Protein 3L6X (pdb70)

Nearest PDB structures (foldseek):
  3l6x-assembly1_A  TM=1.002E+00  e=1.740E-56  Homo sapiens
  3l6y-assembly3_E  TM=9.769E-01  e=1.167E-42  Homo sapiens
  3l6y-assembly2_C  TM=9.824E-01  e=1.183E-40  Homo sapiens
  3l6y-assembly1_A  TM=9.844E-01  e=1.379E-39  Homo sapiens
  7nsc-assembly1_E  TM=5.674E-01  e=5.478E-06  Homo sapiens

Foldseek 3Di:
DDDDDDDDDDPLVLLVQCPDPDLVSVLVSLQVLLVVLAVPLVSLVVCVVSVSLLSLLVQCPPPDCSNNLSSLSNLLSSLDDDPNVSLVSCVVSVVLLSLLVSLVVDDDLSSLLSSLSSLLSSLQDQVCLVVCLVRPLQSLVPSPQVVQLVVCPHDSLNSLLSSLSNLLSSLQDDLVSLLSNLPHACNLVSLLSNLVNCVVVVHLEDSSNLSSLSNLLSNLAPCCPSPPPSPAVDQHRSSVSLDVSVLVSLLVSLVRYPHQSSLLSSLSSLLRLCQDDGDSNVVSLVVCLDQSNLLSLQVLLVPLDLSNVLSSLSNLQSSLQPDDCLVRSLVSHQLSLLVLFPDDDPPSSVVHDLVSLLSSLSSLQSSVQPRVVSLVVCVVNCSVRRLLCQLPDPDDDLSSNLSSLSSVLSSCVDPVSNVVVVVVVDDNVVRDHD/DDPVVDDDDDDDDVVPPD

InterPro domains:
  IPR000225 Armadillo [PF00514] (397-436)
  IPR000225 Armadillo [PF00514] (440-481)
  IPR000225 Armadillo [PF00514] (658-693)
  IPR000225 Armadillo [PF00514] (703-738)
  IPR000225 Armadillo [PS50176] (408-445)
  IPR000225 Armadillo [PS50176] (451-494)
  IPR000225 Armadillo [PS50176] (710-747)
  IPR000225 Armadillo [SM00185] (397-437)
  IPR000225 Armadillo [SM00185] (440-481)
  IPR000225 Armadillo [SM00185] (482-539)
  IPR000225 Armadillo [SM00185] (541-588)
  IPR000225 Armadillo [SM00185] (651-693)
  IPR000225 Armadillo [SM00185] (699-739)
  IPR000225 Armadillo [SM00185] (789-831)
  IPR011989 Armadillo-like helical [G3DSA:1.25.10.10] (367-850)
  IPR016024 Armadillo-type fold [SSF48371] (367-838)
  IPR028435 Plakophilin/Delta catenin [PTHR10372] (24-873)

Secondary structure (DSSP, 8-state):
----------HHHHHHHTT-S-HHHHHHHHHHHHHHHTT-HHHHHHHHHTTHHHHHHHGGG-SSHHHHHHHHHHHHHHTSSS-HHHHHHHHHTTHHHHHHHHHHH--SHHHHHHHHHHHHHHTTSGGGHHHHHHHTHHHIIIIIIHHHH-------HHHHHHHHHHHHHHTSS-HHHHHHHHHSTTHHHHHHHHHHHHHHTT--S-HHHHHHHHHHHHHHTTHHHHSTT-------GGGGGGSHHHHHHHHHHHHH---HHHHHHHHHHHHHHHSS-SHHHHHHHHHHTSHHHHHHHHHGGG-S-HHHHHHHHHHHHHHHTT-S-HHHHHHHHHHHHHHTSSSSS-SGGGT--HHHHHHHHHHHHHHHTT-HHHHHHHHHTTHHHHHHHHHT-SSS-HHHHHHHHHHHHHHHTSHHHHHHHHTTT--GGGG---/---TT--------GGG--

Radius of gyration: 27.0 Å; Cα contacts (8 Å, |Δi|>4): 749; chains: 2; bounding box: 51×46×99 Å

Sequence (452 aa):
PPPPNWRQPELPEVIAMLGFRLDAVKSNAAAYLQHLCYRNDKVKTDVRKLKGIPVLVGLLDHPKKEVHLGACGALKNISFGRDQDNKIAIKNCDGVPALVRLLRKARDMDLTEVITGTLWNLSSHDSIKMEIVDHALHALTDEVIIPHSGWEHHIEWESVLTNTAGCLRNVSSERSEARRKLRECDGLVDALIFIVQQAEIGQKDSDSKLVENCVCLLRRNLSYQVHREIPQAERSPARGYELLFQPEVVRIYISLLKESKTPAILEASAGAIQNLCAGRWTYGRYIRSALRQEKALSAIADLLTNEHERVVKAASGALRNLAVDARNKELIGKHAIPNLVKNLPGGQQNSSWNFSEDTVISILNTINEVIAENLEAAKKLRETQGIEKLVLINKSGNRSEKEVRAAALVLQTIWGYKELRKPLEKEGWKKSDFQVNDEEGGGEEDQDFDLSQLH

Organism: Homo sapiens (NCBI:txid9606)

Structure (mmCIF, N/CA/C/O backbone):
data_3L6X
#
_entry.id   3L6X
#
_cell.length_a   92.403
_cell.length_b   92.403
_cell.length_c   171.890
_cell.angle_alpha   90.000
_cell.angle_beta   90.000
_cell.angle_gamma   120.000
#
_symmetry.space_group_name_H-M   'P 31 2 1'
#
loop_
_entity.id
_entity.type
_entity.pdbx_description
1 polymer 'Catenin delta-1'
2 polymer E-cadherin
3 non-polymer 'SULFATE ION'
4 water water
#
loop_
_atom_site.group_PDB
_atom_site.id
_atom_site.type_symbol
_atom_site.label_atom_id
_atom_site.label_alt_id
_atom_site.label_comp_id
_atom_site.label_asym_id
_atom_site.label_entity_id
_atom_site.label_seq_id
_atom_site.pdbx_PDB_ins_code
_atom_site.Cartn_x
_atom_site.Cartn_y
_atom_site.Cartn_z
_atom_site.occupancy
_atom_site.B_iso_or_equiv
_atom_site.auth_seq_id
_atom_site.auth_comp_id
_atom_site.auth_asym_id
_atom_site.auth_atom_id
_atom_site.pdbx_PDB_model_num
ATOM 1 N N . PRO A 1 40 ? -21.301 12.433 69.136 1.00 53.22 358 PRO A N 1
ATOM 2 C CA . PRO A 1 40 ? -21.869 11.584 68.080 1.00 52.84 358 PRO A CA 1
ATOM 3 C C . PRO A 1 40 ? -22.218 12.450 66.862 1.00 52.53 358 PRO A C 1
ATOM 4 O O . PRO A 1 40 ? -22.301 13.671 67.010 1.00 52.74 358 PRO A O 1
ATOM 8 N N . PRO A 1 41 ? -22.437 11.825 65.677 1.00 51.82 359 PRO A N 1
ATOM 9 C CA . PRO A 1 41 ? -22.440 12.505 64.362 1.00 51.07 359 PRO A CA 1
ATOM 10 C C . PRO A 1 41 ? -23.776 13.091 63.865 1.00 49.95 359 PRO A C 1
ATOM 11 O O . PRO A 1 41 ? -24.539 12.384 63.192 1.00 50.43 359 PRO A O 1
ATOM 15 N N . PRO A 1 42 ? -24.026 14.388 64.120 1.00 48.49 360 PRO A N 1
ATOM 16 C CA . PRO A 1 42 ? -25.219 15.058 63.577 1.00 46.98 360 PRO A CA 1
ATOM 17 C C . PRO A 1 42 ? -25.368 14.836 62.089 1.00 45.59 360 PRO A C 1
ATOM 18 O O . PRO A 1 42 ? -24.377 14.596 61.409 1.00 45.89 360 PRO A O 1
ATOM 22 N N . PRO A 1 43 ? -26.603 14.930 61.565 1.00 44.28 361 PRO A N 1
ATOM 23 C CA . PRO A 1 43 ? -26.741 14.987 60.106 1.00 42.96 361 PRO A CA 1
ATOM 24 C C . PRO A 1 43 ? -26.032 16.225 59.559 1.00 41.75 361 PRO A C 1
ATOM 25 O O . PRO A 1 43 ? -25.768 17.173 60.302 1.00 41.16 361 PRO A O 1
ATOM 29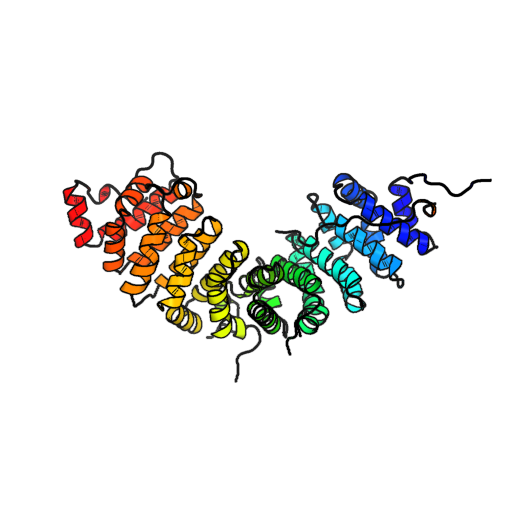 N N . ASN A 1 44 ? -25.729 16.222 58.269 1.00 40.74 362 ASN A N 1
ATOM 30 C CA . ASN A 1 44 ? -24.858 17.252 57.732 1.00 40.07 362 ASN A CA 1
ATOM 31 C C . ASN A 1 44 ? -25.065 17.426 56.239 1.00 39.39 362 ASN A C 1
ATOM 32 O O . ASN A 1 44 ? -25.899 16.761 55.647 1.00 39.29 362 ASN A O 1
ATOM 37 N N . TRP A 1 45 ? -24.329 18.336 55.623 1.00 38.94 363 TRP A N 1
ATOM 38 C CA . TRP A 1 45 ? -24.575 18.615 54.219 1.00 38.96 363 TRP A CA 1
ATOM 39 C C . TRP A 1 45 ? -23.452 18.102 53.310 1.00 40.27 363 TRP A C 1
ATOM 40 O O . TRP A 1 45 ? -23.237 18.659 52.239 1.00 40.49 363 TRP A O 1
ATOM 51 N N . ARG A 1 46 ? -22.717 17.072 53.721 1.00 41.47 364 ARG A N 1
ATOM 52 C CA . ARG A 1 46 ? -21.620 16.608 52.868 1.00 43.09 364 ARG A CA 1
ATOM 53 C C . ARG A 1 46 ? -22.158 15.960 51.588 1.00 43.46 364 ARG A C 1
ATOM 54 O O . ARG A 1 46 ? -23.198 15.304 51.604 1.00 42.99 364 ARG A O 1
ATOM 62 N N . GLN A 1 47 ? -21.451 16.200 50.486 1.00 43.98 365 GLN A N 1
ATOM 63 C CA . GLN A 1 47 ? -21.812 15.688 49.171 1.00 44.33 365 GLN A CA 1
ATOM 64 C C . GLN A 1 47 ? -21.134 14.363 48.937 1.00 44.15 365 GLN A C 1
ATOM 65 O O . GLN A 1 47 ? -19.930 14.313 48.787 1.00 44.35 365 GLN A O 1
ATOM 71 N N . PRO A 1 48 ? -21.909 13.282 48.888 1.00 44.13 366 PRO A N 1
ATOM 72 C CA . PRO A 1 48 ? -21.354 11.966 48.597 1.00 44.08 366 PRO A CA 1
ATOM 73 C C . PRO A 1 48 ? -20.787 11.931 47.186 1.00 44.29 366 PRO A C 1
ATOM 74 O O . PRO A 1 48 ? -21.227 12.709 46.342 1.00 44.41 366 PRO A O 1
ATOM 78 N N . GLU A 1 49 ? -19.833 11.036 46.927 1.00 44.65 367 GLU A N 1
ATOM 79 C CA . GLU A 1 49 ? -19.284 10.854 45.570 1.00 44.70 367 GLU A CA 1
ATOM 80 C C . GLU A 1 49 ? -20.255 10.095 44.685 1.00 43.93 367 GLU A C 1
ATOM 81 O O . GLU A 1 49 ? -21.103 9.342 45.172 1.00 43.67 367 GLU A O 1
ATOM 87 N N . LEU A 1 50 ? -20.109 10.264 43.376 1.00 43.45 368 LEU A N 1
ATOM 88 C CA . LEU A 1 50 ? -20.969 9.551 42.420 1.00 43.08 368 LEU A CA 1
ATOM 89 C C . LEU A 1 50 ? -21.170 8.070 42.744 1.00 42.75 368 LEU A C 1
ATOM 90 O O . LEU A 1 50 ? -22.304 7.578 42.716 1.00 43.18 368 LEU A O 1
ATOM 95 N N . PRO A 1 51 ? -20.069 7.343 43.020 1.00 41.70 369 PRO A N 1
ATOM 96 C CA . PRO A 1 51 ? -20.247 5.917 43.270 1.00 41.42 369 PRO A CA 1
ATOM 97 C C . PRO A 1 51 ? -21.120 5.653 44.493 1.00 41.33 369 PRO A C 1
ATOM 98 O O . PRO A 1 51 ? -21.924 4.717 44.489 1.00 40.94 369 PRO A O 1
ATOM 102 N N . GLU A 1 52 ? -20.981 6.482 45.523 1.00 41.36 370 GLU A N 1
ATOM 103 C CA . GLU A 1 52 ? -21.832 6.361 46.706 1.00 41.97 370 GLU A CA 1
ATOM 104 C C . GLU A 1 52 ? -23.315 6.604 46.360 1.00 41.41 370 GLU A C 1
ATOM 105 O O . GLU A 1 52 ? -24.209 5.880 46.796 1.00 41.20 370 GLU A O 1
ATOM 111 N N . VAL A 1 53 ? -23.573 7.646 45.588 1.00 41.06 371 VAL A N 1
ATOM 112 C CA . VAL A 1 53 ? -24.938 7.946 45.176 1.00 41.16 371 VAL A CA 1
ATOM 113 C C . VAL A 1 53 ? -25.528 6.761 44.435 1.00 41.42 371 VAL A C 1
ATOM 114 O O . VAL A 1 53 ? -26.662 6.342 44.679 1.00 41.34 371 VAL A O 1
ATOM 118 N N . ILE A 1 54 ? -24.742 6.200 43.527 1.00 41.79 372 ILE A N 1
ATOM 119 C CA . ILE A 1 54 ? -25.227 5.079 42.759 1.00 42.03 372 ILE A CA 1
ATOM 120 C C . ILE A 1 54 ? -25.505 3.883 43.660 1.00 42.11 372 ILE A C 1
ATOM 121 O O . ILE A 1 54 ? -26.551 3.243 43.520 1.00 42.18 372 ILE A O 1
ATOM 126 N N . ALA A 1 55 ? -24.608 3.603 44.608 1.00 42.13 373 ALA A N 1
ATOM 127 C CA . ALA A 1 55 ? -24.843 2.489 45.538 1.00 42.25 373 ALA A CA 1
ATOM 128 C C . ALA A 1 55 ? -26.113 2.740 46.361 1.00 42.49 373 ALA A C 1
ATOM 129 O O . ALA A 1 55 ? -26.881 1.811 46.652 1.00 42.28 373 ALA A O 1
ATOM 131 N N . MET A 1 56 ? -26.345 4.000 46.718 1.00 42.29 374 MET A N 1
ATOM 132 C CA . MET A 1 56 ? -27.521 4.328 47.503 1.00 42.80 374 MET A CA 1
ATOM 133 C C . MET A 1 56 ? -28.812 4.021 46.774 1.00 42.99 374 MET A C 1
ATOM 134 O O . MET A 1 56 ? -29.843 3.792 47.406 1.00 43.30 374 MET A O 1
ATOM 139 N N . LEU A 1 57 ? -28.764 3.991 45.447 1.00 43.16 375 LEU A N 1
ATOM 140 C CA . LEU A 1 57 ? -29.912 3.499 44.675 1.00 43.47 375 LEU A CA 1
ATOM 141 C C . LEU A 1 57 ? -30.389 2.119 45.161 1.00 43.49 375 LEU A C 1
ATOM 142 O O . LEU A 1 57 ? -31.573 1.789 45.053 1.00 43.75 375 LEU A O 1
ATOM 147 N N . GLY A 1 58 ? -29.479 1.323 45.714 1.00 43.66 376 GLY A N 1
ATOM 148 C CA . GLY A 1 58 ? -29.847 0.015 46.252 1.00 43.54 376 GLY A CA 1
ATOM 149 C C . GLY A 1 58 ? -30.007 -0.137 47.760 1.00 44.02 376 GLY A C 1
ATOM 150 O O . GLY A 1 58 ? -30.087 -1.266 48.257 1.00 44.49 376 GLY A O 1
ATOM 151 N N . PHE A 1 59 ? -30.050 0.968 48.506 1.00 43.80 377 PHE A N 1
ATOM 152 C CA . PHE A 1 59 ? -30.293 0.900 49.961 1.00 43.55 377 PHE A CA 1
ATOM 153 C C . PHE A 1 59 ? -31.730 0.488 50.276 1.00 43.82 377 PHE A C 1
ATOM 154 O O . PHE A 1 59 ? -32.664 0.784 49.511 1.00 44.06 377 PHE A O 1
ATOM 162 N N . ARG A 1 60 ? -31.904 -0.194 51.403 1.00 44.13 378 ARG A N 1
ATOM 163 C CA . ARG A 1 60 ? -33.207 -0.719 51.818 1.00 44.53 378 ARG A CA 1
ATOM 164 C C . ARG A 1 60 ? -34.251 0.387 51.985 1.00 44.86 378 ARG A C 1
ATOM 165 O O . ARG A 1 60 ? -35.428 0.180 51.679 1.00 45.55 378 ARG A O 1
ATOM 167 N N . LEU A 1 61 ? -33.826 1.558 52.456 1.00 44.69 379 LEU A N 1
ATOM 168 C CA . LEU A 1 61 ? -34.759 2.655 52.706 1.00 44.78 379 LEU A CA 1
ATOM 169 C C . LEU A 1 61 ? -35.161 3.324 51.415 1.00 44.37 379 LEU A C 1
ATOM 170 O O . LEU A 1 61 ? -34.343 3.949 50.748 1.00 44.10 379 LEU A O 1
ATOM 175 N N . ASP A 1 62 ? -36.439 3.218 51.092 1.00 44.08 380 ASP A N 1
ATOM 176 C CA . ASP A 1 62 ? -36.984 3.856 49.909 1.00 44.01 380 ASP A CA 1
ATOM 177 C C . ASP A 1 62 ? -36.615 5.325 49.832 1.00 44.02 380 ASP A C 1
ATOM 178 O O . ASP A 1 62 ? -36.297 5.829 48.749 1.00 44.26 380 ASP A O 1
ATOM 183 N N . ALA A 1 63 ? -36.615 5.998 50.981 1.00 43.54 381 ALA A N 1
ATOM 184 C CA . ALA A 1 63 ? -36.337 7.422 51.017 1.00 43.14 381 ALA A CA 1
ATOM 185 C C . ALA A 1 63 ? -34.895 7.723 50.610 1.00 42.77 381 ALA A C 1
ATOM 186 O O . ALA A 1 63 ? -34.612 8.789 50.065 1.00 42.86 381 ALA A O 1
ATOM 188 N N . VAL A 1 64 ? -33.976 6.797 50.865 1.00 42.28 382 VAL A N 1
ATOM 189 C CA . VAL A 1 64 ? -32.613 6.982 50.370 1.00 41.86 382 VAL A CA 1
ATOM 190 C C . VAL A 1 64 ? -32.572 6.764 48.848 1.00 41.99 382 VAL A C 1
ATOM 191 O O . VAL A 1 64 ? -31.963 7.555 48.118 1.00 42.25 382 VAL A O 1
ATOM 195 N N . LYS A 1 65 ? -33.206 5.693 48.375 1.00 41.20 383 LYS A N 1
ATOM 196 C CA . LYS A 1 65 ? -33.240 5.420 46.946 1.00 41.57 383 LYS A CA 1
ATOM 197 C C . LYS A 1 65 ? -33.758 6.654 46.214 1.00 41.42 383 LYS A C 1
ATOM 198 O O . LYS A 1 65 ? -33.145 7.124 45.250 1.00 41.35 383 LYS A O 1
ATOM 204 N N . SER A 1 66 ? -34.874 7.201 46.696 1.00 40.87 384 SER A N 1
ATOM 205 C CA . SER A 1 66 ? -35.546 8.273 45.963 1.00 40.48 384 SER A CA 1
ATOM 206 C C . SER A 1 66 ? -34.763 9.569 46.010 1.00 39.68 384 SER A C 1
ATOM 207 O O . SER A 1 66 ? -34.604 10.219 44.989 1.00 40.00 384 SER A O 1
ATOM 210 N N . ASN A 1 67 ? -34.247 9.939 47.177 1.00 39.15 385 ASN A N 1
ATOM 211 C CA . ASN A 1 67 ? -33.330 11.089 47.259 1.00 38.35 385 ASN A CA 1
ATOM 212 C C . ASN A 1 67 ? -32.044 10.934 46.465 1.00 37.32 385 ASN A C 1
ATOM 213 O O . ASN A 1 67 ? -31.536 11.915 45.895 1.00 37.18 385 ASN A O 1
ATOM 218 N N . ALA A 1 68 ? -31.515 9.716 46.422 1.00 35.77 386 ALA A N 1
ATOM 219 C CA . ALA A 1 68 ? -30.343 9.466 45.583 1.00 35.39 386 ALA A CA 1
ATOM 220 C C . ALA A 1 68 ? -30.667 9.614 44.087 1.00 35.00 386 ALA A C 1
ATOM 221 O O . ALA A 1 68 ? -29.892 10.197 43.328 1.00 35.19 386 ALA A O 1
ATOM 223 N N . ALA A 1 69 ? -31.809 9.104 43.658 1.00 34.79 387 ALA A N 1
ATOM 224 C CA . ALA A 1 69 ? -32.170 9.227 42.235 1.00 34.89 387 ALA A CA 1
ATOM 225 C C . ALA A 1 69 ? -32.363 10.720 41.904 1.00 35.04 387 ALA A C 1
ATOM 226 O O . ALA A 1 69 ? -31.896 11.216 40.868 1.00 34.26 387 ALA A O 1
ATOM 228 N N . ALA A 1 70 ? -33.014 11.433 42.821 1.00 34.59 388 ALA A N 1
ATOM 229 C CA . ALA A 1 70 ? -33.325 12.824 42.601 1.00 34.79 388 ALA A CA 1
ATOM 230 C C . ALA A 1 70 ? -32.023 13.631 42.528 1.00 35.55 388 ALA A C 1
ATOM 231 O O . ALA A 1 70 ? -31.842 14.481 41.631 1.00 35.79 388 ALA A O 1
ATOM 233 N N . TYR A 1 71 ? -31.125 13.361 43.481 1.00 35.69 389 TYR A N 1
ATOM 234 C CA . TYR A 1 71 ? -29.863 14.070 43.574 1.00 35.60 389 TYR A CA 1
ATOM 235 C C . TYR A 1 71 ? -29.061 13.772 42.317 1.00 36.11 389 TYR A C 1
ATOM 236 O O . TYR A 1 71 ? -28.435 14.657 41.714 1.00 35.46 389 TYR A O 1
ATOM 245 N N . LEU A 1 72 ? -29.074 12.501 41.936 1.00 36.61 390 LEU A N 1
ATOM 246 C CA . LEU A 1 72 ? -28.450 12.068 40.690 1.00 37.85 390 LEU A CA 1
ATOM 247 C C . LEU A 1 72 ? -28.987 12.866 39.485 1.00 38.16 390 LEU A C 1
ATOM 248 O O . LEU A 1 72 ? -28.212 13.413 38.691 1.00 38.44 390 LEU A O 1
ATOM 253 N N . GLN A 1 73 ? -30.311 12.968 39.359 1.00 38.36 391 GLN A N 1
ATOM 254 C CA . GLN A 1 73 ? -30.893 13.793 38.298 1.00 38.37 391 GLN A CA 1
ATOM 255 C C . GLN A 1 73 ? -30.275 15.183 38.329 1.00 39.04 391 GLN A C 1
ATOM 256 O O . GLN A 1 73 ? -29.855 15.719 37.295 1.00 39.59 391 GLN A O 1
ATOM 262 N N . HIS A 1 74 ? -30.211 15.772 39.520 1.00 38.97 392 HIS A N 1
ATOM 263 C CA . HIS A 1 74 ? -29.618 17.091 39.656 1.00 38.83 392 HIS A CA 1
ATOM 264 C C . HIS A 1 74 ? -28.142 17.143 39.231 1.00 38.87 392 HIS A C 1
ATOM 265 O O . HIS A 1 74 ? -27.724 18.075 38.540 1.00 38.64 392 HIS A O 1
ATOM 272 N N . LEU A 1 75 ? -27.347 16.166 39.658 1.00 38.94 393 LEU A N 1
ATOM 273 C CA . LEU A 1 75 ? -25.937 16.104 39.225 1.00 39.55 393 LEU A CA 1
ATOM 274 C C . LEU A 1 75 ? -25.788 16.048 37.688 1.00 39.90 393 LEU A C 1
ATOM 275 O O . LEU A 1 75 ? -24.912 16.706 37.121 1.00 40.03 393 LEU A O 1
ATOM 280 N N . CYS A 1 76 ? -26.634 15.253 37.030 1.00 39.68 394 CYS A N 1
ATOM 281 C CA . CYS A 1 76 ? -26.577 15.088 35.575 1.00 40.48 394 CYS A CA 1
ATOM 282 C C . CYS A 1 76 ? -27.020 16.320 34.810 1.00 41.18 394 CYS A C 1
ATOM 283 O O . CYS A 1 76 ? -26.656 16.498 33.648 1.00 41.46 394 CYS A O 1
ATOM 286 N N . TYR A 1 77 ? -27.820 17.160 35.444 1.00 41.59 395 TYR A N 1
ATOM 287 C CA . TYR A 1 77 ? -28.403 18.286 34.744 1.00 42.86 395 TYR A CA 1
ATOM 288 C C . TYR A 1 77 ? -27.346 19.157 34.079 1.00 43.77 395 TYR A C 1
ATOM 289 O O . TYR A 1 77 ? -26.485 19.687 34.756 1.00 44.18 395 TYR A O 1
ATOM 298 N N . ARG A 1 78 ? -27.415 19.299 32.754 1.00 45.35 396 ARG A N 1
ATOM 299 C CA . ARG A 1 78 ? -26.468 20.141 31.987 1.00 46.90 396 ARG A CA 1
ATOM 300 C C . ARG A 1 78 ? -25.005 19.754 32.229 1.00 46.99 396 ARG A C 1
ATOM 301 O O . ARG A 1 78 ? -24.121 20.607 32.229 1.00 47.26 396 ARG A O 1
ATOM 309 N N . ASN A 1 79 ? -24.759 18.465 32.445 1.00 47.13 397 ASN A N 1
ATOM 310 C CA . ASN A 1 79 ? -23.423 17.974 32.754 1.00 47.11 397 ASN A CA 1
ATOM 311 C C . ASN A 1 79 ? -23.182 16.647 32.036 1.00 47.39 397 ASN A C 1
ATOM 312 O O . ASN A 1 79 ? -23.297 15.568 32.632 1.00 47.15 397 ASN A O 1
ATOM 317 N N . ASP A 1 80 ? -22.862 16.742 30.747 1.00 47.70 398 ASP A N 1
ATOM 318 C CA . ASP A 1 80 ? -22.516 15.582 29.932 1.00 48.13 398 ASP A CA 1
ATOM 319 C C . ASP A 1 80 ? -21.550 14.605 30.628 1.00 47.69 398 ASP A C 1
ATOM 320 O O . ASP A 1 80 ? -21.756 13.382 30.599 1.00 47.67 398 ASP A O 1
ATOM 325 N N . LYS A 1 81 ? -20.497 15.136 31.242 1.00 46.76 399 LYS A N 1
ATOM 326 C CA . LYS A 1 81 ? -19.507 14.282 31.889 1.00 45.92 399 LYS A CA 1
ATOM 327 C C . LYS A 1 81 ? -20.156 13.405 32.966 1.00 45.18 399 LYS A C 1
ATOM 328 O O . LYS A 1 81 ? -19.921 12.194 33.024 1.00 45.60 399 LYS A O 1
ATOM 330 N N . VAL A 1 82 ? -20.976 14.004 33.820 1.00 43.88 400 VAL A N 1
ATOM 331 C CA . VAL A 1 82 ? -21.626 13.216 34.851 1.00 42.61 400 VAL A CA 1
ATOM 332 C C . VAL A 1 82 ? -22.520 12.128 34.238 1.00 42.23 400 VAL A C 1
ATOM 333 O O . VAL A 1 82 ? -22.472 10.969 34.674 1.00 41.65 400 VAL A O 1
ATOM 337 N N . LYS A 1 83 ? -23.313 12.484 33.224 1.00 41.61 401 LYS A N 1
ATOM 338 C CA . LYS A 1 83 ? -24.129 11.479 32.546 1.00 41.60 401 LYS A CA 1
ATOM 339 C C . LYS A 1 83 ? -23.275 10.282 32.107 1.00 41.61 401 LYS A C 1
ATOM 340 O O . LYS A 1 83 ? -23.644 9.129 32.305 1.00 40.98 401 LYS A O 1
ATOM 346 N N . THR A 1 84 ? -22.116 10.567 31.535 1.00 42.04 402 THR A N 1
ATOM 347 C CA . THR A 1 84 ? -21.273 9.520 30.995 1.00 42.78 402 THR A CA 1
ATOM 348 C C . THR A 1 84 ? -20.660 8.684 32.116 1.00 42.94 402 THR A C 1
ATOM 349 O O . THR A 1 84 ? -20.573 7.461 32.015 1.00 42.81 402 THR A O 1
ATOM 353 N N . ASP A 1 85 ? -20.270 9.338 33.201 1.00 43.09 403 ASP A N 1
ATOM 354 C CA . ASP A 1 85 ? -19.775 8.604 34.358 1.00 43.60 403 ASP A CA 1
ATOM 355 C C . ASP A 1 85 ? -20.823 7.665 34.953 1.00 43.39 403 ASP A C 1
ATOM 356 O O . ASP A 1 85 ? -20.493 6.559 35.361 1.00 43.73 403 ASP A O 1
ATOM 361 N N . VAL A 1 86 ? -22.077 8.104 35.017 1.00 42.76 404 VAL A N 1
ATOM 362 C CA . VAL A 1 86 ? -23.137 7.242 35.511 1.00 42.25 404 VAL A CA 1
ATOM 363 C C . VAL A 1 86 ? -23.225 5.961 34.676 1.00 43.00 404 VAL A C 1
ATOM 364 O O . VAL A 1 86 ? -23.392 4.855 35.222 1.00 42.47 404 VAL A O 1
ATOM 368 N N . ARG A 1 87 ? -23.104 6.104 33.356 1.00 43.25 405 ARG A N 1
ATOM 369 C CA . ARG A 1 87 ? -23.102 4.941 32.487 1.00 43.55 405 ARG A CA 1
ATOM 370 C C . ARG A 1 87 ? -21.969 4.017 32.896 1.00 43.95 405 ARG A C 1
ATOM 371 O O . ARG A 1 87 ? -22.170 2.816 33.081 1.00 44.13 405 ARG A O 1
ATOM 379 N N . LYS A 1 88 ? -20.773 4.584 33.027 1.00 44.07 406 LYS A N 1
ATOM 380 C CA . LYS A 1 88 ? -19.569 3.790 33.279 1.00 44.20 406 LYS A CA 1
ATOM 381 C C . LYS A 1 88 ? -19.575 3.128 34.649 1.00 43.42 406 LYS A C 1
ATOM 382 O O . LYS A 1 88 ? -19.036 2.035 34.825 1.00 43.44 406 LYS A O 1
ATOM 388 N N . LEU A 1 89 ? -20.195 3.791 35.612 1.00 42.26 407 LEU A N 1
ATOM 389 C CA . LEU A 1 89 ? -20.339 3.224 36.933 1.00 41.68 407 LEU A CA 1
ATOM 390 C C . LEU A 1 89 ? -21.474 2.217 36.930 1.00 41.56 407 LEU A C 1
ATOM 391 O O . LEU A 1 89 ? -21.851 1.692 37.966 1.00 41.37 407 LEU A O 1
ATOM 396 N N . LYS A 1 90 ? -22.033 1.956 35.755 1.00 41.33 408 LYS A N 1
ATOM 397 C CA . LYS A 1 90 ? -23.121 0.994 35.645 1.00 41.35 408 LYS A CA 1
ATOM 398 C C . LYS A 1 90 ? -24.374 1.437 36.398 1.00 41.08 408 LYS A C 1
ATOM 399 O O . LYS A 1 90 ? -25.134 0.616 36.875 1.00 41.61 408 LYS A O 1
ATOM 402 N N . GLY A 1 91 ? -24.614 2.730 36.496 1.00 40.66 409 GLY A N 1
ATOM 403 C CA . GLY A 1 91 ? -25.839 3.188 37.141 1.00 40.70 409 GLY A CA 1
ATOM 404 C C . GLY A 1 91 ? -27.126 2.983 36.345 1.00 40.52 409 GLY A C 1
ATOM 405 O O . GLY A 1 91 ? -28.228 2.899 36.912 1.00 40.59 409 GLY A O 1
ATOM 406 N N . ILE A 1 92 ? -27.003 2.877 35.028 1.00 40.23 410 ILE A N 1
ATOM 407 C CA . ILE A 1 92 ? -28.196 2.904 34.187 1.00 39.70 410 ILE A CA 1
ATOM 408 C C . ILE A 1 92 ? -29.147 1.721 34.414 1.00 39.22 410 ILE A C 1
ATOM 409 O O . ILE A 1 92 ? -30.354 1.938 34.600 1.00 39.51 410 ILE A O 1
ATOM 414 N N . PRO A 1 93 ? -28.622 0.479 34.421 1.00 38.64 411 PRO A N 1
ATOM 415 C CA . PRO A 1 93 ? -29.474 -0.660 34.760 1.00 38.11 411 PRO A CA 1
ATOM 416 C C . PRO A 1 93 ? -30.079 -0.541 36.170 1.00 38.18 411 PRO A C 1
ATOM 417 O O . PRO A 1 93 ? -31.219 -0.960 36.400 1.00 38.05 411 PRO A O 1
ATOM 421 N N . VAL A 1 94 ? -29.337 0.028 37.116 1.00 38.31 412 VAL A N 1
ATOM 422 C CA . VAL A 1 94 ? -29.923 0.282 38.433 1.00 37.68 412 VAL A CA 1
ATOM 423 C C . VAL A 1 94 ? -31.127 1.214 38.282 1.00 37.86 412 VAL A C 1
ATOM 424 O O . VAL A 1 94 ? -32.244 0.871 38.687 1.00 37.84 412 VAL A O 1
ATOM 428 N N . LEU A 1 95 ? -30.929 2.374 37.662 1.00 37.90 413 LEU A N 1
ATOM 429 C CA . LEU A 1 95 ? -32.071 3.287 37.428 1.00 37.85 413 LEU A CA 1
ATOM 430 C C . LEU A 1 95 ? -33.235 2.602 36.710 1.00 38.26 413 LEU A C 1
ATOM 431 O O . LEU A 1 95 ? -34.395 2.756 37.086 1.00 38.28 413 LEU A O 1
ATOM 436 N N . VAL A 1 96 ? -32.930 1.809 35.690 1.00 38.47 414 VAL A N 1
ATOM 437 C CA . VAL A 1 96 ? -33.993 1.121 34.968 1.00 38.35 414 VAL A CA 1
ATOM 438 C C . VAL A 1 96 ? -34.740 0.131 35.869 1.00 38.45 414 VAL A C 1
ATOM 439 O O . VAL A 1 96 ? -35.977 0.117 35.870 1.00 38.44 414 VAL A O 1
ATOM 443 N N . GLY A 1 97 ? -34.006 -0.672 36.653 1.00 38.16 415 GLY A N 1
ATOM 444 C CA . GLY A 1 97 ? -34.637 -1.566 37.620 1.00 37.56 415 GLY A CA 1
ATOM 445 C C . GLY A 1 97 ? -35.630 -0.817 38.508 1.00 38.39 415 GLY A C 1
ATOM 446 O O . GLY A 1 97 ? -36.734 -1.305 38.786 1.00 38.28 415 GLY A O 1
ATOM 447 N N . LEU A 1 98 ? -35.258 0.379 38.949 1.00 38.26 416 LEU A N 1
ATOM 448 C CA . LEU A 1 98 ? -36.136 1.127 39.835 1.00 39.48 416 LEU A CA 1
ATOM 449 C C . LEU A 1 98 ? -37.464 1.582 39.197 1.00 40.37 416 LEU A C 1
ATOM 450 O O . LEU A 1 98 ? -38.369 2.021 39.911 1.00 40.20 416 LEU A O 1
ATOM 455 N N . LEU A 1 99 ? -37.599 1.480 37.869 1.00 40.75 417 LEU A N 1
ATOM 456 C CA . LEU A 1 99 ? -38.877 1.836 37.239 1.00 40.90 417 LEU A CA 1
ATOM 457 C C . LEU A 1 99 ? -39.977 0.881 37.708 1.00 41.91 417 LEU A C 1
ATOM 458 O O . LEU A 1 99 ? -41.155 1.261 37.771 1.00 41.68 417 LEU A O 1
ATOM 463 N N . ASP A 1 100 ? -39.578 -0.344 38.068 1.00 43.01 418 ASP A N 1
ATOM 464 C CA . ASP A 1 100 ? -40.515 -1.361 38.565 1.00 44.73 418 ASP A CA 1
ATOM 465 C C . ASP A 1 100 ? -40.809 -1.202 40.063 1.00 44.81 418 ASP A C 1
ATOM 466 O O . ASP A 1 100 ? -41.629 -1.929 40.612 1.00 45.14 418 ASP A O 1
ATOM 471 N N . HIS A 1 101 ? -40.145 -0.271 40.734 1.00 44.52 419 HIS A N 1
ATOM 472 C CA . HIS A 1 101 ? -40.444 -0.069 42.138 1.00 44.74 419 HIS A CA 1
ATOM 473 C C . HIS A 1 101 ? -41.870 0.443 42.337 1.00 44.88 419 HIS A C 1
ATOM 474 O O . HIS A 1 101 ? -42.293 1.397 41.678 1.00 44.52 419 HIS A O 1
ATOM 481 N N . PRO A 1 102 ? -42.607 -0.170 43.283 1.00 45.27 420 PRO A N 1
ATOM 482 C CA . PRO A 1 102 ? -44.005 0.191 43.547 1.00 45.27 420 PRO A CA 1
ATOM 483 C C . PRO A 1 102 ? -44.223 1.621 44.049 1.00 45.45 420 PRO A C 1
ATOM 484 O O . PRO A 1 102 ? -45.320 2.166 43.864 1.00 45.79 420 PRO A O 1
ATOM 488 N N . LYS A 1 103 ? -43.215 2.237 44.660 1.00 45.06 421 LYS A N 1
ATOM 489 C CA . LYS A 1 103 ? -43.415 3.584 45.223 1.00 45.43 421 LYS A CA 1
ATOM 490 C C . LYS A 1 103 ? -43.076 4.735 44.261 1.00 45.26 421 LYS A C 1
ATOM 491 O O . LYS A 1 103 ? -41.949 4.855 43.774 1.00 45.22 421 LYS A O 1
ATOM 493 N N . LYS A 1 104 ? -44.053 5.601 44.027 1.00 45.26 422 LYS A N 1
ATOM 494 C CA . LYS A 1 104 ? -43.921 6.653 43.024 1.00 45.68 422 LYS A CA 1
ATOM 495 C C . LYS A 1 104 ? -42.671 7.510 43.199 1.00 45.93 422 LYS A C 1
ATOM 496 O O . LYS A 1 104 ? -42.036 7.922 42.212 1.00 46.30 422 LYS A O 1
ATOM 502 N N . GLU A 1 105 ? -42.304 7.758 44.449 1.00 45.52 423 GLU A N 1
ATOM 503 C CA . GLU A 1 105 ? -41.137 8.579 44.753 1.00 45.49 423 GLU A CA 1
ATOM 504 C C . GLU A 1 105 ? -39.874 7.957 44.183 1.00 44.31 423 GLU A C 1
ATOM 505 O O . GLU A 1 105 ? -38.981 8.668 43.726 1.00 44.38 423 GLU A O 1
ATOM 511 N N . VAL A 1 106 ? -39.811 6.633 44.214 1.00 42.70 424 VAL A N 1
ATOM 512 C CA . VAL A 1 106 ? -38.671 5.901 43.691 1.00 42.04 424 VAL A CA 1
ATOM 513 C C . VAL A 1 106 ? -38.747 5.802 42.160 1.00 41.65 424 VAL A C 1
ATOM 514 O O . VAL A 1 106 ? -37.819 6.228 41.471 1.00 42.13 424 VAL A O 1
ATOM 518 N N . HIS A 1 107 ? -39.846 5.282 41.616 1.00 40.23 425 HIS A N 1
ATOM 519 C CA . HIS A 1 107 ? -39.891 5.118 40.161 1.00 39.47 425 HIS A CA 1
ATOM 520 C C . HIS A 1 107 ? -39.897 6.461 39.406 1.00 39.73 425 HIS A C 1
ATOM 521 O O . HIS A 1 107 ? -39.140 6.628 38.451 1.00 39.13 425 HIS A O 1
ATOM 528 N N . LEU A 1 108 ? -40.660 7.440 39.901 1.00 39.64 426 LEU A N 1
ATOM 529 C CA . LEU A 1 108 ? -40.612 8.773 39.334 1.00 39.59 426 LEU A CA 1
ATOM 530 C C . LEU A 1 108 ? -39.205 9.360 39.496 1.00 39.98 426 LEU A C 1
ATOM 531 O O . LEU A 1 108 ? -38.664 9.950 38.560 1.00 39.91 426 LEU A O 1
ATOM 536 N N . GLY A 1 109 ? -38.600 9.176 40.676 1.00 39.89 427 GLY A N 1
ATOM 537 C CA . GLY A 1 109 ? -37.227 9.627 40.901 1.00 38.86 427 GLY A CA 1
ATOM 538 C C . GLY A 1 109 ? -36.270 9.015 39.891 1.00 39.01 427 GLY A C 1
ATOM 539 O O . GLY A 1 109 ? -35.485 9.724 39.247 1.00 38.75 427 GLY A O 1
ATOM 540 N N . ALA A 1 110 ? -36.316 7.689 39.751 1.00 37.92 428 ALA A N 1
ATOM 541 C CA . ALA A 1 110 ? -35.450 7.014 38.786 1.00 37.94 428 ALA A CA 1
ATOM 542 C C . ALA A 1 110 ? -35.709 7.516 37.367 1.00 37.89 428 ALA A C 1
ATOM 543 O O . ALA A 1 110 ? -34.777 7.680 36.566 1.00 38.06 428 ALA A O 1
ATOM 545 N N . CYS A 1 111 ? -36.975 7.770 37.052 1.00 37.15 429 CYS A N 1
ATOM 546 C CA . CYS A 1 111 ? -37.301 8.205 35.713 1.00 37.39 429 CYS A CA 1
ATOM 547 C C . CYS A 1 111 ? -36.772 9.596 35.372 1.00 36.81 429 CYS A C 1
ATOM 548 O O . CYS A 1 111 ? -36.335 9.837 34.236 1.00 35.43 429 CYS A O 1
ATOM 551 N N . GLY A 1 112 ? -36.824 10.516 36.343 1.00 36.43 430 GLY A N 1
ATOM 552 C CA . GLY A 1 112 ? -36.348 11.879 36.106 1.00 35.64 430 GLY A CA 1
ATOM 553 C C . GLY A 1 112 ? -34.859 11.797 35.828 1.00 36.15 430 GLY A C 1
ATOM 554 O O . GLY A 1 112 ? -34.336 12.483 34.954 1.00 36.17 430 GLY A O 1
ATOM 555 N N . ALA A 1 113 ? -34.161 10.926 36.550 1.00 36.01 431 ALA A N 1
ATOM 556 C CA . ALA A 1 113 ? -32.726 10.756 36.290 1.00 36.12 431 ALA A CA 1
ATOM 557 C C . ALA A 1 113 ? -32.480 10.192 34.874 1.00 36.02 431 ALA A C 1
ATOM 558 O O . ALA A 1 113 ? -31.647 10.709 34.113 1.00 35.49 431 ALA A O 1
ATOM 560 N N . LEU A 1 114 ? -33.224 9.156 34.498 1.00 36.43 432 LEU A N 1
ATOM 561 C CA . LEU A 1 114 ? -33.059 8.582 33.134 1.00 36.51 432 LEU A CA 1
ATOM 562 C C . LEU A 1 114 ? -33.360 9.603 32.035 1.00 37.03 432 LEU A C 1
ATOM 563 O O . LEU A 1 114 ? -32.706 9.648 30.986 1.00 37.42 432 LEU A O 1
ATOM 568 N N . LYS A 1 115 ? -34.320 10.464 32.288 1.00 37.60 433 LYS A N 1
ATOM 569 C CA . LYS A 1 115 ? -34.629 11.487 31.309 1.00 38.61 433 LYS A CA 1
ATOM 570 C C . LYS A 1 115 ? -33.429 12.373 31.041 1.00 38.57 433 LYS A C 1
ATOM 571 O O . LYS A 1 115 ? -33.100 12.625 29.896 1.00 38.97 433 LYS A O 1
ATOM 577 N N . ASN A 1 116 ? -32.777 12.846 32.100 1.00 38.72 434 ASN A N 1
ATOM 578 C CA . ASN A 1 116 ? -31.586 13.666 31.951 1.00 38.39 434 ASN A CA 1
ATOM 579 C C . ASN A 1 116 ? -30.463 12.892 31.298 1.00 38.42 434 ASN A C 1
ATOM 580 O O . ASN A 1 116 ? -29.701 13.429 30.504 1.00 38.41 434 ASN A O 1
ATOM 585 N N . ILE A 1 117 ? -30.358 11.617 31.636 1.00 38.81 435 ILE A N 1
ATOM 586 C CA . ILE A 1 117 ? -29.284 10.801 31.090 1.00 38.53 435 ILE A CA 1
ATOM 587 C C . ILE A 1 117 ? -29.564 10.525 29.607 1.00 39.15 435 ILE A C 1
ATOM 588 O O . ILE A 1 117 ? -28.629 10.440 28.801 1.00 39.30 435 ILE A O 1
ATOM 593 N N . SER A 1 118 ? -30.842 10.429 29.233 1.00 38.80 436 SER A N 1
ATOM 594 C CA . SER A 1 118 ? -31.172 10.186 27.827 1.00 38.65 436 SER A CA 1
ATOM 595 C C . SER A 1 118 ? -31.028 11.432 26.943 1.00 38.82 436 SER A C 1
ATOM 596 O O . SER A 1 118 ? -31.256 11.367 25.724 1.00 38.83 436 SER A O 1
ATOM 599 N N . PHE A 1 119 ? -30.635 12.550 27.547 1.00 38.49 437 PHE A N 1
ATOM 600 C CA . PHE A 1 119 ? -30.471 13.809 26.821 1.00 39.25 437 PHE A CA 1
ATOM 601 C C . PHE A 1 119 ? -29.001 14.171 26.719 1.00 39.62 437 PHE A C 1
ATOM 602 O O . PHE A 1 119 ? -28.270 13.977 27.674 1.00 40.47 437 PHE A O 1
ATOM 610 N N . GLY A 1 120 ? -28.565 14.710 25.583 1.00 40.38 438 GLY A N 1
ATOM 611 C CA . GLY A 1 120 ? -27.175 15.148 25.423 1.00 40.89 438 GLY A CA 1
ATOM 612 C C . GLY A 1 120 ? -26.421 14.486 24.277 1.00 42.00 438 GLY A C 1
ATOM 613 O O . GLY A 1 120 ? -26.965 13.626 23.583 1.00 42.45 438 GLY A O 1
ATOM 614 N N . ARG A 1 121 ? -25.148 14.859 24.122 1.00 42.16 439 ARG A N 1
ATOM 615 C CA . ARG A 1 121 ? -24.309 14.462 22.982 1.00 41.92 439 ARG A CA 1
ATOM 616 C C . ARG A 1 121 ? -23.762 13.020 23.027 1.00 41.66 439 ARG A C 1
ATOM 617 O O . ARG A 1 121 ? -23.489 12.419 21.982 1.00 41.63 439 ARG A O 1
ATOM 619 N N . ASP A 1 122 ? -23.581 12.469 24.219 1.00 41.00 440 ASP A N 1
ATOM 620 C CA . ASP A 1 122 ? -23.067 11.120 24.316 1.00 40.90 440 ASP A CA 1
ATOM 621 C C . ASP A 1 122 ? -24.173 10.091 24.031 1.00 41.08 440 ASP A C 1
ATOM 622 O O . ASP A 1 122 ? -24.963 9.726 24.921 1.00 40.73 440 ASP A O 1
ATOM 627 N N . GLN A 1 123 ? -24.232 9.646 22.777 1.00 40.76 441 GLN A N 1
ATOM 628 C CA . GLN A 1 123 ? -25.336 8.817 22.308 1.00 40.80 441 GLN A CA 1
ATOM 629 C C . GLN A 1 123 ? -25.272 7.418 22.920 1.00 39.94 441 GLN A C 1
ATOM 630 O O . GLN A 1 123 ? -26.254 6.689 22.926 1.00 39.72 441 GLN A O 1
ATOM 636 N N . ASP A 1 124 ? -24.125 7.058 23.475 1.00 39.62 442 ASP A N 1
ATOM 637 C CA . ASP A 1 124 ? -24.032 5.789 24.189 1.00 39.43 442 ASP A CA 1
ATOM 638 C C . ASP A 1 124 ? -24.919 5.753 25.451 1.00 39.35 442 ASP A C 1
ATOM 639 O O . ASP A 1 124 ? -25.372 4.680 25.870 1.00 39.16 442 ASP A O 1
ATOM 644 N N . ASN A 1 125 ? -25.201 6.920 26.033 1.00 38.55 443 ASN A N 1
ATOM 645 C CA . ASN A 1 125 ? -26.095 6.963 27.178 1.00 38.34 443 ASN A CA 1
ATOM 646 C C . ASN A 1 125 ? -27.485 6.493 26.784 1.00 38.89 443 ASN A C 1
ATOM 647 O O . ASN A 1 125 ? -28.149 5.783 27.553 1.00 39.26 443 ASN A O 1
ATOM 652 N N . LYS A 1 126 ? -27.934 6.885 25.592 1.00 38.62 444 LYS A N 1
ATOM 653 C CA . LYS A 1 126 ? -29.241 6.423 25.104 1.00 38.58 444 LYS A CA 1
ATOM 654 C C . LYS A 1 126 ? -29.175 4.929 24.811 1.00 38.39 444 LYS A C 1
ATOM 655 O O . LYS A 1 126 ? -30.079 4.183 25.163 1.00 38.68 444 LYS A O 1
ATOM 661 N N . ILE A 1 127 ? -28.099 4.484 24.182 1.00 38.69 445 ILE A N 1
ATOM 662 C CA . ILE A 1 127 ? -27.973 3.060 23.840 1.00 38.58 445 ILE A CA 1
ATOM 663 C C . ILE A 1 127 ? -27.954 2.174 25.086 1.00 38.34 445 ILE A C 1
ATOM 664 O O . ILE A 1 127 ? -28.514 1.074 25.091 1.00 38.12 445 ILE A O 1
ATOM 669 N N . ALA A 1 128 ? -27.302 2.645 26.142 1.00 37.63 446 ALA A N 1
ATOM 670 C CA . ALA A 1 128 ? -27.252 1.856 27.359 1.00 37.97 446 ALA A CA 1
ATOM 671 C C . ALA A 1 128 ? -28.660 1.666 27.924 1.00 38.02 446 ALA A C 1
ATOM 672 O O . ALA A 1 128 ? -28.982 0.609 28.446 1.00 39.21 446 ALA A O 1
ATOM 674 N N . ILE A 1 129 ? -29.500 2.682 27.823 1.00 37.61 447 ILE A N 1
ATOM 675 C CA . ILE A 1 129 ? -30.855 2.565 28.334 1.00 37.42 447 ILE A CA 1
ATOM 676 C C . ILE A 1 129 ? -31.600 1.503 27.521 1.00 38.43 447 ILE A C 1
ATOM 677 O O . ILE A 1 129 ? -32.292 0.627 28.074 1.00 38.58 447 ILE A O 1
ATOM 682 N N . LYS A 1 130 ? -31.445 1.563 26.203 1.00 38.56 448 LYS A N 1
ATOM 683 C CA . LYS A 1 130 ? -32.040 0.557 25.371 1.00 38.90 448 LYS A CA 1
ATOM 684 C C . LYS A 1 130 ? -31.531 -0.847 25.732 1.00 38.75 448 LYS A C 1
ATOM 685 O O . LYS A 1 130 ? -32.311 -1.788 25.832 1.00 38.24 448 LYS A O 1
ATOM 691 N N . ASN A 1 131 ? -30.225 -0.990 25.916 1.00 38.72 449 ASN A N 1
ATOM 692 C CA . ASN A 1 131 ? -29.629 -2.329 26.082 1.00 38.63 449 ASN A CA 1
ATOM 693 C C . ASN A 1 131 ? -29.979 -3.060 27.372 1.00 38.90 449 ASN A C 1
ATOM 694 O O . ASN A 1 131 ? -29.826 -4.261 27.442 1.00 37.90 449 ASN A O 1
ATOM 699 N N . CYS A 1 132 ? -30.434 -2.348 28.398 1.00 39.23 450 CYS A N 1
ATOM 700 C CA . CYS A 1 132 ? -30.902 -3.042 29.590 1.00 40.15 450 CYS A CA 1
ATOM 701 C C . CYS A 1 132 ? -32.428 -3.057 29.598 1.00 39.97 450 CYS A C 1
ATOM 702 O O . CYS A 1 132 ? -33.059 -3.039 30.649 1.00 40.57 450 CYS A O 1
ATOM 705 N N . ASP A 1 133 ? -33.019 -3.062 28.405 1.00 40.32 451 ASP A N 1
ATOM 706 C CA . ASP A 1 133 ? -34.477 -3.096 28.242 1.00 39.93 451 ASP A CA 1
ATOM 707 C C . ASP A 1 133 ? -35.193 -1.876 28.860 1.00 39.31 451 ASP A C 1
ATOM 708 O O . ASP A 1 133 ? -36.308 -1.982 29.388 1.00 39.09 451 ASP A O 1
ATOM 713 N N . GLY A 1 134 ? -34.574 -0.706 28.755 1.00 38.73 452 GLY A N 1
ATOM 714 C CA . GLY A 1 134 ? -35.198 0.513 29.267 1.00 38.63 452 GLY A CA 1
ATOM 715 C C . GLY A 1 134 ? -36.554 0.840 28.652 1.00 39.12 452 GLY A C 1
ATOM 716 O O . GLY A 1 134 ? -37.446 1.382 29.333 1.00 39.35 452 GLY A O 1
ATOM 717 N N . VAL A 1 135 ? -36.730 0.530 27.364 1.00 38.39 453 VAL A N 1
ATOM 718 C CA . VAL A 1 135 ? -37.976 0.868 26.689 1.00 38.14 453 VAL A CA 1
ATOM 719 C C . VAL A 1 135 ? -39.151 0.027 27.203 1.00 38.78 453 VAL A C 1
ATOM 720 O O . VAL A 1 135 ? -40.180 0.571 27.604 1.00 39.12 453 VAL A O 1
ATOM 724 N N . PRO A 1 136 ? -39.013 -1.302 27.194 1.00 38.87 454 PRO A N 1
ATOM 725 C CA . PRO A 1 136 ? -40.055 -2.076 27.867 1.00 39.15 454 PRO A CA 1
ATOM 726 C C . PRO A 1 136 ? -40.328 -1.602 29.290 1.00 38.95 454 PRO A C 1
ATOM 727 O O . PRO A 1 136 ? -41.482 -1.553 29.696 1.00 38.96 454 PRO A O 1
ATOM 731 N N . ALA A 1 137 ? -39.287 -1.253 30.042 1.00 38.88 455 ALA A N 1
ATOM 732 C CA . ALA A 1 137 ? -39.485 -0.825 31.434 1.00 38.91 455 ALA A CA 1
ATOM 733 C C . ALA A 1 137 ? -40.285 0.474 31.474 1.00 38.91 455 ALA A C 1
ATOM 734 O O . ALA A 1 137 ? -41.241 0.606 32.259 1.00 39.31 455 ALA A O 1
ATOM 736 N N . LEU A 1 138 ? -39.907 1.420 30.613 1.00 38.29 456 LEU A N 1
ATOM 737 C CA . LEU A 1 138 ? -40.655 2.681 30.493 1.00 38.18 456 LEU A CA 1
ATOM 738 C C . LEU A 1 138 ? -42.107 2.415 30.106 1.00 38.14 456 LEU A C 1
ATOM 739 O O . LEU A 1 138 ? -43.034 3.053 30.599 1.00 38.87 456 LEU A O 1
ATOM 744 N N . VAL A 1 139 ? -42.306 1.460 29.226 1.00 38.06 457 VAL A N 1
ATOM 745 C CA . VAL A 1 139 ? -43.638 1.166 28.761 1.00 38.81 457 VAL A CA 1
ATOM 746 C C . VAL A 1 139 ? -44.476 0.512 29.866 1.00 39.38 457 VAL A C 1
ATOM 747 O O . VAL A 1 139 ? -45.646 0.823 30.048 1.00 39.82 457 VAL A O 1
ATOM 751 N N . ARG A 1 140 ? -43.866 -0.399 30.601 1.00 40.20 458 ARG A N 1
ATOM 752 C CA . ARG A 1 140 ? -44.527 -1.064 31.718 1.00 41.03 458 ARG A CA 1
ATOM 753 C C . ARG A 1 140 ? -44.995 0.000 32.742 1.00 41.28 458 ARG A C 1
ATOM 754 O O . ARG A 1 140 ? -46.132 -0.046 33.234 1.00 41.66 458 ARG A O 1
ATOM 762 N N . LEU A 1 141 ? -44.133 0.972 33.027 1.00 40.00 459 LEU A N 1
ATOM 763 C CA . LEU A 1 141 ? -44.496 2.018 33.940 1.00 40.32 459 LEU A CA 1
ATOM 764 C C . LEU A 1 141 ? -45.574 2.953 33.368 1.00 41.15 459 LEU A C 1
ATOM 765 O O . LEU A 1 141 ? -46.465 3.441 34.111 1.00 40.55 459 LEU A O 1
ATOM 770 N N . LEU A 1 142 ? -45.492 3.215 32.062 1.00 41.34 460 LEU A N 1
ATOM 771 C CA . LEU A 1 142 ? -46.498 4.033 31.395 1.00 42.04 460 LEU A CA 1
ATOM 772 C C . LEU A 1 142 ? -47.881 3.428 31.597 1.00 42.64 460 LEU A C 1
ATOM 773 O O . LEU A 1 142 ? -48.844 4.135 31.868 1.00 42.87 460 LEU A O 1
ATOM 778 N N . ARG A 1 143 ? -47.991 2.115 31.446 1.00 43.69 461 ARG A N 1
ATOM 779 C CA . ARG A 1 143 ? -49.298 1.469 31.559 1.00 45.07 461 ARG A CA 1
ATOM 780 C C . ARG A 1 143 ? -49.844 1.533 32.983 1.00 45.38 461 ARG A C 1
ATOM 781 O O . ARG A 1 143 ? -51.038 1.436 33.197 1.00 45.34 461 ARG A O 1
ATOM 789 N N . LYS A 1 144 ? -48.961 1.726 33.952 1.00 45.85 462 LYS A N 1
ATOM 790 C CA . LYS A 1 144 ? -49.375 1.853 35.345 1.00 46.92 462 LYS A CA 1
ATOM 791 C C . LYS A 1 144 ? -49.619 3.307 35.745 1.00 46.44 462 LYS A C 1
ATOM 792 O O . LYS A 1 144 ? -50.359 3.568 36.683 1.00 45.80 462 LYS A O 1
ATOM 798 N N . ALA A 1 145 ? -48.962 4.242 35.058 1.00 46.24 463 ALA A N 1
ATOM 799 C CA . ALA A 1 145 ? -48.996 5.638 35.475 1.00 46.29 463 ALA A CA 1
ATOM 800 C C . ALA A 1 145 ? -50.418 6.140 35.540 1.00 46.43 463 ALA A C 1
ATOM 801 O O . ALA A 1 145 ? -51.195 5.917 34.638 1.00 45.32 463 ALA A O 1
ATOM 803 N N . ARG A 1 146 ? -50.753 6.834 36.617 1.00 47.57 464 ARG A N 1
ATOM 804 C CA . ARG A 1 146 ? -52.062 7.473 36.691 1.00 48.62 464 ARG A CA 1
ATOM 805 C C . ARG A 1 146 ? -51.950 8.989 36.634 1.00 47.74 464 ARG A C 1
ATOM 806 O O . ARG A 1 146 ? -52.949 9.665 36.441 1.00 48.60 464 ARG A O 1
ATOM 814 N N . ASP A 1 147 ? -50.749 9.526 36.809 1.00 46.24 465 ASP A N 1
ATOM 815 C CA . ASP A 1 147 ? -50.614 10.974 36.946 1.00 45.19 465 ASP A CA 1
ATOM 816 C C . ASP A 1 147 ? -49.879 11.635 35.783 1.00 44.12 465 ASP A C 1
ATOM 817 O O . ASP A 1 147 ? -48.997 11.034 35.159 1.00 42.96 465 ASP A O 1
ATOM 822 N N . MET A 1 148 ? -50.226 12.892 35.532 1.00 42.84 466 MET A N 1
ATOM 823 C CA . MET A 1 148 ? -49.621 13.636 34.443 1.00 42.58 466 MET A CA 1
ATOM 824 C C . MET A 1 148 ? -48.117 13.823 34.630 1.00 42.16 466 MET A C 1
ATOM 825 O O . MET A 1 148 ? -47.345 13.649 33.671 1.00 42.51 466 MET A O 1
ATOM 830 N N . ASP A 1 149 ? -47.686 14.172 35.836 1.00 40.69 467 ASP A N 1
ATOM 831 C CA . ASP A 1 149 ? -46.257 14.420 36.027 1.00 40.56 467 ASP A CA 1
ATOM 832 C C . ASP A 1 149 ? -45.390 13.201 35.662 1.00 40.04 467 ASP A C 1
ATOM 833 O O . ASP A 1 149 ? -44.382 13.330 34.972 1.00 40.13 467 ASP A O 1
ATOM 838 N N . LEU A 1 150 ? -45.791 12.014 36.098 1.00 39.92 468 LEU A N 1
ATOM 839 C CA . LEU A 1 150 ? -45.040 10.813 35.758 1.00 39.64 468 LEU A CA 1
ATOM 840 C C . LEU A 1 150 ? -45.155 10.497 34.254 1.00 39.71 468 LEU A C 1
ATOM 841 O O . LEU A 1 150 ? -44.181 10.070 33.636 1.00 39.82 468 LEU A O 1
ATOM 846 N N . THR A 1 151 ? -46.337 10.704 33.668 1.00 39.30 469 THR A N 1
ATOM 847 C CA . THR A 1 151 ? -46.523 10.384 32.258 1.00 39.16 469 THR A CA 1
ATOM 848 C C . THR A 1 151 ? -45.667 11.367 31.462 1.00 39.24 469 THR A C 1
ATOM 849 O O . THR A 1 151 ? -45.075 11.018 30.459 1.00 39.74 469 THR A O 1
ATOM 853 N N . GLU A 1 152 ? -45.548 12.580 31.962 1.00 39.44 470 GLU A N 1
ATOM 854 C CA . GLU A 1 152 ? -44.785 13.600 31.282 1.00 40.13 470 GLU A CA 1
ATOM 855 C C . GLU A 1 152 ? -43.324 13.200 31.216 1.00 39.41 470 GLU A C 1
ATOM 856 O O . GLU A 1 152 ? -42.660 13.381 30.192 1.00 39.52 470 GLU A O 1
ATOM 862 N N . VAL A 1 153 ? -42.821 12.649 32.319 1.00 38.51 471 VAL A N 1
ATOM 863 C CA . VAL A 1 153 ? -41.413 12.303 32.395 1.00 37.39 471 VAL A CA 1
ATOM 864 C C . VAL A 1 153 ? -41.088 11.055 31.569 1.00 36.60 471 VAL A C 1
ATOM 865 O O . VAL A 1 153 ? -40.054 11.000 30.924 1.00 36.46 471 VAL A O 1
ATOM 869 N N . ILE A 1 154 ? -41.969 10.064 31.591 1.00 35.36 472 ILE A N 1
ATOM 870 C CA . ILE A 1 154 ? -41.786 8.879 30.783 1.00 35.59 472 ILE A CA 1
ATOM 871 C C . ILE A 1 154 ? -41.791 9.272 29.281 1.00 35.96 472 ILE A C 1
ATOM 872 O O . ILE A 1 154 ? -40.868 8.933 28.531 1.00 35.86 472 ILE A O 1
ATOM 877 N N . THR A 1 155 ? -42.814 10.001 28.844 1.00 34.94 473 THR A N 1
ATOM 878 C CA . THR A 1 155 ? -42.902 10.305 27.428 1.00 34.96 473 THR A CA 1
ATOM 879 C C . THR A 1 155 ? -41.767 11.235 27.000 1.00 34.87 473 THR A C 1
ATOM 880 O O . THR A 1 155 ? -41.344 11.179 25.859 1.00 34.81 473 THR A O 1
ATOM 884 N N . GLY A 1 156 ? -41.263 12.089 27.905 1.00 34.69 474 GLY A N 1
ATOM 885 C CA . GLY A 1 156 ? -40.139 12.970 27.548 1.00 33.57 474 GLY A CA 1
ATOM 886 C C . GLY A 1 156 ? -38.887 12.139 27.358 1.00 34.30 474 GLY A C 1
ATOM 887 O O . GLY A 1 156 ? -38.052 12.390 26.462 1.00 34.40 474 GLY A O 1
ATOM 888 N N . THR A 1 157 ? -38.749 11.111 28.190 1.00 34.14 475 THR A N 1
ATOM 889 C CA . THR A 1 157 ? -37.598 10.251 28.078 1.00 34.90 475 THR A CA 1
ATOM 890 C C . THR A 1 157 ? -37.668 9.513 26.748 1.00 35.25 475 THR A C 1
ATOM 891 O O . THR A 1 157 ? -36.680 9.425 26.029 1.00 35.19 475 THR A O 1
ATOM 895 N N . LEU A 1 158 ? -38.852 9.011 26.404 1.00 35.54 476 LEU A N 1
ATOM 896 C CA . LEU A 1 158 ? -39.018 8.289 25.143 1.00 35.86 476 LEU A CA 1
ATOM 897 C C . LEU A 1 158 ? -38.710 9.231 23.971 1.00 36.31 476 LEU A C 1
ATOM 898 O O . LEU A 1 158 ? -38.062 8.837 23.005 1.00 36.51 476 LEU A O 1
ATOM 903 N N . TRP A 1 159 ? -39.147 10.479 24.072 1.00 35.85 477 TRP A N 1
ATOM 904 C CA . TRP A 1 159 ? -38.849 11.449 23.026 1.00 36.26 477 TRP A CA 1
ATOM 905 C C . TRP A 1 159 ? -37.323 11.608 22.896 1.00 36.77 477 TRP A C 1
ATOM 906 O O . TRP A 1 159 ? -36.799 11.643 21.778 1.00 37.12 477 TRP A O 1
ATOM 917 N N . ASN A 1 160 ? -36.602 11.711 24.019 1.00 36.39 478 ASN A N 1
ATOM 918 C CA . ASN A 1 160 ? -35.138 11.807 23.919 1.00 36.35 478 ASN A CA 1
ATOM 919 C C . ASN A 1 160 ? -34.554 10.554 23.261 1.00 36.09 478 ASN A C 1
ATOM 920 O O . ASN A 1 160 ? -33.718 10.641 22.374 1.00 36.67 478 ASN A O 1
ATOM 925 N N . LEU A 1 161 ? -34.992 9.381 23.687 1.00 35.83 479 LEU A N 1
ATOM 926 C CA . LEU A 1 161 ? -34.439 8.144 23.133 1.00 36.03 479 LEU A CA 1
ATOM 927 C C . LEU A 1 161 ? -34.723 7.998 21.618 1.00 35.97 479 LEU A C 1
ATOM 928 O O . LEU A 1 161 ? -33.898 7.523 20.848 1.00 35.66 479 LEU A O 1
ATOM 933 N N . SER A 1 162 ? -35.916 8.391 21.213 1.00 35.52 480 SER A N 1
ATOM 934 C CA . SER A 1 162 ? -36.356 8.200 19.848 1.00 36.01 480 SER A CA 1
ATOM 935 C C . SER A 1 162 ? -35.465 8.923 18.830 1.00 36.24 480 SER A C 1
ATOM 936 O O . SER A 1 162 ? -35.612 8.722 17.648 1.00 36.39 480 SER A O 1
ATOM 939 N N . SER A 1 163 ? -34.565 9.798 19.266 1.00 37.04 481 SER A N 1
ATOM 940 C CA . SER A 1 163 ? -33.770 10.541 18.290 1.00 36.88 481 SER A CA 1
ATOM 941 C C . SER A 1 163 ? -32.566 9.729 17.862 1.00 37.51 481 SER A C 1
ATOM 942 O O . SER A 1 163 ? -31.878 10.102 16.918 1.00 36.97 481 SER A O 1
ATOM 945 N N . HIS A 1 164 ? -32.285 8.638 18.575 1.00 37.44 482 HIS A N 1
ATOM 946 C CA . HIS A 1 164 ? -31.210 7.775 18.161 1.00 37.60 482 HIS A CA 1
ATOM 947 C C . HIS A 1 164 ? -31.697 6.724 17.169 1.00 37.65 482 HIS A C 1
ATOM 948 O O . HIS A 1 164 ? -32.587 5.933 17.477 1.00 37.29 482 HIS A O 1
ATOM 955 N N . ASP A 1 165 ? -31.075 6.678 16.000 1.00 37.67 483 ASP A N 1
ATOM 956 C CA . ASP A 1 165 ? -31.567 5.812 14.944 1.00 38.23 483 ASP A CA 1
ATOM 957 C C . ASP A 1 165 ? -31.676 4.353 15.392 1.00 38.31 483 ASP A C 1
ATOM 958 O O . ASP A 1 165 ? -32.631 3.656 15.008 1.00 38.81 483 ASP A O 1
ATOM 963 N N . SER A 1 166 ? -30.720 3.882 16.196 1.00 37.72 484 SER A N 1
ATOM 964 C CA . SER A 1 166 ? -30.756 2.484 16.641 1.00 37.87 484 SER A CA 1
ATOM 965 C C . SER A 1 166 ? -31.825 2.143 17.685 1.00 37.44 484 SER A C 1
ATOM 966 O O . SER A 1 166 ? -31.966 0.976 18.044 1.00 37.90 484 SER A O 1
ATOM 969 N N . ILE A 1 167 ? -32.555 3.139 18.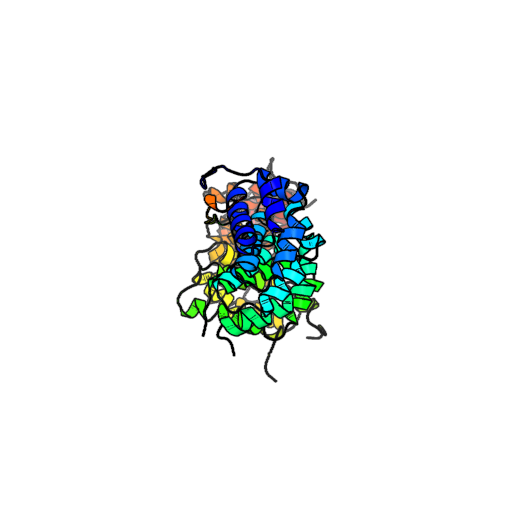174 1.00 35.70 485 ILE A N 1
ATOM 970 C CA . ILE A 1 167 ? -33.580 2.888 19.173 1.00 35.46 485 ILE A CA 1
ATOM 971 C C . ILE A 1 167 ? -34.990 3.031 18.584 1.00 35.74 485 ILE A C 1
ATOM 972 O O . ILE A 1 167 ? -35.983 2.662 19.220 1.00 35.79 485 ILE A O 1
ATOM 977 N N . LYS A 1 168 ? -35.067 3.516 17.340 1.00 35.58 486 LYS A N 1
ATOM 978 C CA . LYS A 1 168 ? -36.360 3.780 16.688 1.00 35.03 486 LYS A CA 1
ATOM 979 C C . LYS A 1 168 ? -37.284 2.575 16.572 1.00 35.44 486 LYS A C 1
ATOM 980 O O . LYS A 1 168 ? -38.439 2.651 17.003 1.00 35.56 486 LYS A O 1
ATOM 986 N N . MET A 1 169 ? -36.799 1.469 16.010 1.00 35.32 487 MET A N 1
ATOM 987 C CA . MET A 1 169 ? -37.645 0.282 15.851 1.00 35.59 487 MET A CA 1
ATOM 988 C C . MET A 1 169 ? -37.965 -0.382 17.196 1.00 35.77 487 MET A C 1
ATOM 989 O O . MET A 1 169 ? -39.055 -0.917 17.383 1.00 36.27 487 MET A O 1
ATOM 994 N N . GLU A 1 170 ? -37.012 -0.353 18.128 1.00 36.10 488 GLU A N 1
ATOM 995 C CA . GLU A 1 170 ? -37.269 -0.741 19.518 1.00 36.23 488 GLU A CA 1
ATOM 996 C C . GLU A 1 170 ? -38.519 -0.035 20.033 1.00 36.41 488 GLU A C 1
ATOM 997 O O . GLU A 1 170 ? -39.418 -0.659 20.627 1.00 36.32 488 GLU A O 1
ATOM 1003 N N . ILE A 1 171 ? -38.574 1.278 19.827 1.00 35.94 489 ILE A N 1
ATOM 1004 C CA . ILE A 1 171 ? -39.721 2.050 20.313 1.00 36.27 489 ILE A CA 1
ATOM 1005 C C . ILE A 1 171 ? -40.963 1.740 19.490 1.00 36.77 489 ILE A C 1
ATOM 1006 O O . ILE A 1 171 ? -42.064 1.619 20.030 1.00 36.87 489 ILE A O 1
ATOM 1011 N N . VAL A 1 172 ? -40.791 1.626 18.169 1.00 36.90 490 VAL A N 1
ATOM 1012 C CA . VAL A 1 172 ? -41.920 1.339 17.309 1.00 36.63 490 VAL A CA 1
ATOM 1013 C C . VAL A 1 172 ? -42.511 -0.003 17.695 1.00 36.73 490 VAL A C 1
ATOM 1014 O O . VAL A 1 172 ? -43.718 -0.155 17.704 1.00 37.50 490 VAL A O 1
ATOM 1018 N N . ASP A 1 173 ? -41.663 -0.973 18.006 1.00 36.43 491 ASP A N 1
ATOM 1019 C CA . ASP A 1 173 ? -42.130 -2.344 18.256 1.00 36.78 491 ASP A CA 1
ATOM 1020 C C . ASP A 1 173 ? -42.625 -2.569 19.696 1.00 37.79 491 ASP A C 1
ATOM 1021 O O . ASP A 1 173 ? -43.463 -3.441 19.934 1.00 37.49 491 ASP A O 1
ATOM 1026 N N . HIS A 1 174 ? -42.099 -1.804 20.660 1.00 37.88 492 HIS A N 1
ATOM 1027 C CA . HIS A 1 174 ? -42.474 -2.019 22.055 1.00 38.69 492 HIS A CA 1
ATOM 1028 C C . HIS A 1 174 ? -43.319 -0.909 22.706 1.00 38.42 492 HIS A C 1
ATOM 1029 O O . HIS A 1 174 ? -44.002 -1.173 23.685 1.00 39.36 492 HIS A O 1
ATOM 1036 N N . ALA A 1 175 ? -43.300 0.311 22.171 1.00 37.13 493 ALA A N 1
ATOM 1037 C CA . ALA A 1 175 ? -44.040 1.398 22.798 1.00 36.98 493 ALA A CA 1
ATOM 1038 C C . ALA A 1 175 ? -45.199 1.902 21.970 1.00 37.32 493 ALA A C 1
ATOM 1039 O O . ALA A 1 175 ? -46.075 2.590 22.483 1.00 38.05 493 ALA A O 1
ATOM 1041 N N . LEU A 1 176 ? -45.205 1.583 20.682 1.00 38.14 494 LEU A N 1
ATOM 1042 C CA . LEU A 1 176 ? -46.189 2.158 19.772 1.00 37.63 494 LEU A CA 1
ATOM 1043 C C . LEU A 1 176 ? -47.618 2.075 20.321 1.00 37.92 494 LEU A C 1
ATOM 1044 O O . LEU A 1 176 ? -48.315 3.080 20.407 1.00 37.81 494 LEU A O 1
ATOM 1049 N N . HIS A 1 177 ? -48.040 0.873 20.681 1.00 38.24 495 HIS A N 1
ATOM 1050 C CA . HIS A 1 177 ? -49.407 0.620 21.126 1.00 39.42 495 HIS A CA 1
ATOM 1051 C C . HIS A 1 177 ? -49.765 1.224 22.493 1.00 39.71 495 HIS A C 1
ATOM 1052 O O . HIS A 1 177 ? -50.898 1.697 22.687 1.00 40.65 495 HIS A O 1
ATOM 1059 N N . ALA A 1 178 ? -48.825 1.200 23.432 1.00 38.93 496 ALA A N 1
ATOM 1060 C CA . ALA A 1 178 ? -49.008 1.914 24.701 1.00 38.71 496 ALA A CA 1
ATOM 1061 C C . ALA A 1 178 ? -49.072 3.442 24.495 1.00 38.43 496 ALA A C 1
ATOM 1062 O O . ALA A 1 178 ? -49.924 4.122 25.075 1.00 38.68 496 ALA A O 1
ATOM 1064 N N . LEU A 1 179 ? -48.178 3.985 23.681 1.00 37.44 497 LEU A N 1
ATOM 1065 C CA . LEU A 1 179 ? -48.227 5.422 23.426 1.00 37.70 497 LEU A CA 1
ATOM 1066 C C . LEU A 1 179 ? -49.589 5.809 22.808 1.00 37.82 497 LEU A C 1
ATOM 1067 O O . LEU A 1 179 ? -50.217 6.802 23.213 1.00 37.54 497 LEU A O 1
ATOM 1072 N N . THR A 1 180 ? -50.078 4.998 21.868 1.00 36.92 498 THR A N 1
ATOM 1073 C CA . THR A 1 180 ? -51.350 5.333 21.237 1.00 36.83 498 THR A CA 1
ATOM 1074 C C . THR A 1 180 ? -52.558 5.139 22.175 1.00 36.69 498 THR A C 1
ATOM 1075 O O . THR A 1 180 ? -53.429 6.001 22.261 1.00 36.08 498 THR A O 1
ATOM 1079 N N . ASP A 1 181 ? -52.599 4.008 22.866 1.00 36.75 499 ASP A N 1
ATOM 1080 C CA . ASP A 1 181 ? -53.753 3.641 23.681 1.00 37.80 499 ASP A CA 1
ATOM 1081 C C . ASP A 1 181 ? -53.824 4.335 25.045 1.00 38.19 499 ASP A C 1
ATOM 1082 O O . ASP A 1 181 ? -54.914 4.609 25.534 1.00 38.72 499 ASP A O 1
ATOM 1087 N N . GLU A 1 182 ? -52.672 4.600 25.653 1.00 38.32 500 GLU A N 1
ATOM 1088 C CA . GLU A 1 182 ? -52.619 5.212 26.977 1.00 38.74 500 GLU A CA 1
ATOM 1089 C C . GLU A 1 182 ? -52.533 6.720 26.882 1.00 38.35 500 GLU A C 1
ATOM 1090 O O . GLU A 1 182 ? -52.879 7.410 27.836 1.00 38.04 500 GLU A O 1
ATOM 1096 N N . VAL A 1 183 ? -52.026 7.235 25.760 1.00 37.45 501 VAL A N 1
ATOM 1097 C CA . VAL A 1 183 ? -51.770 8.663 25.672 1.00 36.56 501 VAL A CA 1
ATOM 1098 C C . VAL A 1 183 ? -52.555 9.374 24.577 1.00 36.80 501 VAL A C 1
ATOM 1099 O O . VAL A 1 183 ? -53.401 10.215 24.881 1.00 36.17 501 VAL A O 1
ATOM 1103 N N . ILE A 1 184 ? -52.274 9.047 23.313 1.00 36.73 502 ILE A N 1
ATOM 1104 C CA . ILE A 1 184 ? -52.813 9.814 22.216 1.00 36.68 502 ILE A CA 1
ATOM 1105 C C . ILE A 1 184 ? -54.331 9.757 22.226 1.00 37.12 502 ILE A C 1
ATOM 1106 O O . ILE A 1 184 ? -54.997 10.794 22.255 1.00 37.82 502 ILE A O 1
ATOM 1111 N N . ILE A 1 185 ? -54.897 8.553 22.214 1.00 36.67 503 ILE A N 1
ATOM 1112 C CA . ILE A 1 185 ? -56.350 8.439 22.089 1.00 36.15 503 ILE A CA 1
ATOM 1113 C C . ILE A 1 185 ? -57.102 9.030 23.303 1.00 37.07 503 ILE A C 1
ATOM 1114 O O . ILE A 1 185 ? -57.996 9.841 23.139 1.00 37.10 503 ILE A O 1
ATOM 1119 N N . PRO A 1 186 ? -56.736 8.627 24.529 1.00 37.17 504 PRO A N 1
ATOM 1120 C CA . PRO A 1 186 ? -57.510 9.192 25.648 1.00 37.48 504 PRO A CA 1
ATOM 1121 C C . PRO A 1 186 ? -57.384 10.715 25.795 1.00 37.19 504 PRO A C 1
ATOM 1122 O O . PRO A 1 186 ? -58.378 11.393 26.042 1.00 37.19 504 PRO A O 1
ATOM 1126 N N . HIS A 1 187 ? -56.182 11.258 25.652 1.00 37.03 505 HIS A N 1
ATOM 1127 C CA . HIS A 1 187 ? -56.006 12.707 25.857 1.00 36.96 505 HIS A CA 1
ATOM 1128 C C . HIS A 1 187 ? -56.284 13.614 24.646 1.00 37.62 505 HIS A C 1
ATOM 1129 O O . HIS A 1 187 ? -56.440 14.822 24.795 1.00 38.33 505 HIS A O 1
ATOM 1136 N N . SER A 1 188 ? -56.402 13.031 23.459 1.00 38.59 506 SER A N 1
ATOM 1137 C CA . SER A 1 188 ? -56.655 13.802 22.262 1.00 38.87 506 SER A CA 1
ATOM 1138 C C . SER A 1 188 ? -58.013 14.498 22.272 1.00 39.72 506 SER A C 1
ATOM 1139 O O . SER A 1 188 ? -58.158 15.562 21.705 1.00 40.28 506 SER A O 1
ATOM 1142 N N . GLY A 1 189 ? -59.028 13.878 22.859 1.00 40.33 507 GLY A N 1
ATOM 1143 C CA . GLY A 1 189 ? -60.375 14.438 22.768 1.00 40.62 507 GLY A CA 1
ATOM 1144 C C . GLY A 1 189 ? -61.155 13.701 21.696 1.00 41.29 507 GLY A C 1
ATOM 1145 O O . GLY A 1 189 ? -62.369 13.828 21.599 1.00 40.53 507 GLY A O 1
ATOM 1146 N N . TRP A 1 190 ? -60.443 12.914 20.893 1.00 41.82 508 TRP A N 1
ATOM 1147 C CA . TRP A 1 190 ? -61.043 12.190 19.780 1.00 42.71 508 TRP A CA 1
ATOM 1148 C C . TRP A 1 190 ? -61.958 11.059 20.262 1.00 43.85 508 TRP A C 1
ATOM 1149 O O . TRP A 1 190 ? -61.723 10.453 21.305 1.00 44.51 508 TRP A O 1
ATOM 1160 N N . GLU A 1 191 ? -62.974 10.750 19.478 1.00 45.26 509 GLU A N 1
ATOM 1161 C CA . GLU A 1 191 ? -63.846 9.614 19.774 1.00 47.33 509 GLU A CA 1
ATOM 1162 C C . GLU A 1 191 ? -64.534 9.138 18.507 1.00 46.95 509 GLU A C 1
ATOM 1163 O O . GLU A 1 191 ? -64.020 8.253 17.843 1.00 47.00 509 GLU A O 1
ATOM 1169 N N . HIS A 1 202 ? -62.460 16.306 25.839 1.00 46.30 520 HIS A N 1
ATOM 1170 C CA A HIS A 1 202 ? -61.762 16.994 24.761 0.50 46.04 520 HIS A CA 1
ATOM 1171 C CA B HIS A 1 202 ? -61.781 17.222 24.920 0.50 46.19 520 HIS A CA 1
ATOM 1172 C C . HIS A 1 202 ? -60.257 17.124 25.025 1.00 45.73 520 HIS A C 1
ATOM 1173 O O . HIS A 1 202 ? -59.721 16.434 25.920 1.00 45.61 520 HIS A O 1
ATOM 1186 N N . ILE A 1 203 ? -59.558 17.907 24.192 1.00 44.23 521 ILE A N 1
ATOM 1187 C CA . ILE A 1 203 ? -58.077 17.907 24.247 1.00 43.01 521 ILE A CA 1
ATOM 1188 C C . ILE A 1 203 ? -57.463 18.342 25.597 1.00 41.45 521 ILE A C 1
ATOM 1189 O O . ILE A 1 203 ? -57.928 19.288 26.204 1.00 42.01 521 ILE A O 1
ATOM 1194 N N . GLU A 1 204 ? -56.427 17.653 26.063 1.00 39.38 522 GLU A N 1
ATOM 1195 C CA . GLU A 1 204 ? -55.894 17.900 27.413 1.00 37.63 522 GLU A CA 1
ATOM 1196 C C . GLU A 1 204 ? -54.460 17.353 27.513 1.00 36.80 522 GLU A C 1
ATOM 1197 O O . GLU A 1 204 ? -53.989 16.661 26.593 1.00 36.54 522 GLU A O 1
ATOM 1203 N N . TRP A 1 205 ? -53.778 17.598 28.634 1.00 35.09 523 TRP A N 1
ATOM 1204 C CA . TRP A 1 205 ? -52.419 17.066 28.806 1.00 33.73 523 TRP A CA 1
ATOM 1205 C C . TRP A 1 205 ? -51.578 17.382 27.575 1.00 33.68 523 TRP A C 1
ATOM 1206 O O . TRP A 1 205 ? -50.871 16.509 27.057 1.00 33.08 523 TRP A O 1
ATOM 1217 N N . GLU A 1 206 ? -51.645 18.628 27.123 1.00 33.58 524 GLU A N 1
ATOM 1218 C CA . GLU A 1 206 ? -51.007 19.048 25.875 1.00 35.06 524 GLU A CA 1
ATOM 1219 C C . GLU A 1 206 ? -49.501 18.719 25.826 1.00 34.88 524 GLU A C 1
ATOM 1220 O O . GLU A 1 206 ? -48.946 18.378 24.788 1.00 35.52 524 GLU A O 1
ATOM 1226 N N . SER A 1 207 ? -48.845 18.847 26.963 1.00 34.63 525 SER A N 1
ATOM 1227 C CA . SER A 1 207 ? -47.423 18.620 27.097 1.00 34.80 525 SER A CA 1
ATOM 1228 C C . SER A 1 207 ? -47.014 17.133 26.900 1.00 34.14 525 SER A C 1
ATOM 1229 O O . SER A 1 207 ? -46.017 16.821 26.259 1.00 34.64 525 SER A O 1
ATOM 1232 N N . VAL A 1 208 ? -47.797 16.228 27.461 1.00 32.62 526 VAL A N 1
ATOM 1233 C CA . VAL A 1 208 ? -47.605 14.813 27.280 1.00 31.88 526 VAL A CA 1
ATOM 1234 C C . VAL A 1 208 ? -47.878 14.378 25.825 1.00 32.33 526 VAL A C 1
ATOM 1235 O O . VAL A 1 208 ? -47.131 13.585 25.262 1.00 31.91 526 VAL A O 1
ATOM 1239 N N . LEU A 1 209 ? -48.960 14.899 25.238 1.00 32.32 527 LEU A N 1
ATOM 1240 C CA . LEU A 1 209 ? -49.285 14.709 23.836 1.00 32.39 527 LEU A CA 1
ATOM 1241 C C . LEU A 1 209 ? -48.133 15.222 22.988 1.00 32.72 527 LEU A C 1
ATOM 1242 O O . LEU A 1 209 ? -47.761 14.599 22.013 1.00 32.81 527 LEU A O 1
ATOM 1247 N N . THR A 1 210 ? -47.558 16.360 23.365 1.00 32.73 528 THR A N 1
ATOM 1248 C CA . THR A 1 210 ? -46.458 16.913 22.590 1.00 31.85 528 THR A CA 1
ATOM 1249 C C . THR A 1 210 ? -45.271 15.967 22.617 1.00 32.37 528 THR A C 1
ATOM 1250 O O . THR A 1 210 ? -44.675 15.712 21.591 1.00 32.94 528 THR A O 1
ATOM 1254 N N . ASN A 1 211 ? -44.922 15.452 23.796 1.00 32.14 529 ASN A N 1
ATOM 1255 C CA . ASN A 1 211 ? -43.794 14.562 23.913 1.00 31.48 529 ASN A CA 1
ATOM 1256 C C . ASN A 1 211 ? -44.052 13.310 23.077 1.00 31.80 529 ASN A C 1
ATOM 1257 O O . ASN A 1 211 ? -43.147 12.735 22.460 1.00 31.66 529 ASN A O 1
ATOM 1262 N N . THR A 1 212 ? -45.297 12.868 23.079 1.00 31.55 530 THR A N 1
ATOM 1263 C CA . THR A 1 212 ? -45.597 11.573 22.551 1.00 31.96 530 THR A CA 1
ATOM 1264 C C . THR A 1 212 ? -45.594 11.638 21.017 1.00 32.64 530 THR A C 1
ATOM 1265 O O . THR A 1 212 ? -45.024 10.770 20.358 1.00 32.88 530 THR A O 1
ATOM 1269 N N . ALA A 1 213 ? -46.206 12.681 20.458 1.00 32.00 531 ALA A N 1
ATOM 1270 C CA . ALA A 1 213 ? -46.153 12.905 19.026 1.00 32.40 531 ALA A CA 1
ATOM 1271 C C . ALA A 1 213 ? -44.723 13.167 18.565 1.00 32.38 531 ALA A C 1
ATOM 1272 O O . ALA A 1 213 ? -44.334 12.750 17.472 1.00 32.69 531 ALA A O 1
ATOM 1274 N N . GLY A 1 214 ? -43.939 13.871 19.384 1.00 31.48 532 GLY A N 1
ATOM 1275 C CA . GLY A 1 214 ? -42.544 14.124 19.033 1.00 30.69 532 GLY A CA 1
ATOM 1276 C C . GLY A 1 214 ? -41.791 12.804 18.920 1.00 31.43 532 GLY A C 1
ATOM 1277 O O . GLY A 1 214 ? -40.980 12.588 17.998 1.00 30.40 532 GLY A O 1
ATOM 1278 N N . CYS A 1 215 ? -42.082 11.902 19.853 1.00 31.15 533 CYS A N 1
ATOM 1279 C CA . CYS A 1 215 ? -41.462 10.578 19.850 1.00 31.71 533 CYS A CA 1
ATOM 1280 C C . CYS A 1 215 ? -41.855 9.770 18.583 1.00 31.86 533 CYS A C 1
ATOM 1281 O O . CYS A 1 215 ? -41.002 9.177 17.913 1.00 31.29 533 CYS A O 1
ATOM 1284 N N . LEU A 1 216 ? -43.148 9.740 18.268 1.00 32.80 534 LEU A N 1
ATOM 1285 C CA . LEU A 1 216 ? -43.627 8.958 17.112 1.00 33.47 534 LEU A CA 1
ATOM 1286 C C . LEU A 1 216 ? -43.153 9.589 15.796 1.00 33.37 534 LEU A C 1
ATOM 1287 O O . LEU A 1 216 ? -42.831 8.914 14.829 1.00 33.27 534 LEU A O 1
ATOM 1292 N N . ARG A 1 217 ? -43.091 10.899 15.779 1.00 33.09 535 ARG A N 1
ATOM 1293 C CA . ARG A 1 217 ? -42.518 11.555 14.646 1.00 33.75 535 ARG A CA 1
ATOM 1294 C C . ARG A 1 217 ? -41.063 11.112 14.382 1.00 33.30 535 ARG A C 1
ATOM 1295 O O . ARG A 1 217 ? -40.719 10.732 13.263 1.00 33.82 535 ARG A O 1
ATOM 1303 N N . ASN A 1 218 ? -40.209 11.153 15.402 1.00 32.78 536 ASN A N 1
ATOM 1304 C CA . ASN A 1 218 ? -38.819 10.742 15.233 1.00 32.09 536 ASN A CA 1
ATOM 1305 C C . ASN A 1 218 ? -38.658 9.309 14.719 1.00 32.48 536 ASN A C 1
ATOM 1306 O O . ASN A 1 218 ? -37.813 9.035 13.839 1.00 33.06 536 ASN A O 1
ATOM 1311 N N . VAL A 1 219 ? -39.414 8.372 15.299 1.00 31.49 537 VAL A N 1
ATOM 1312 C CA . VAL A 1 219 ? -39.202 6.970 14.956 1.00 30.62 537 VAL A CA 1
ATOM 1313 C C . VAL A 1 219 ? -39.767 6.663 13.562 1.00 31.30 537 VAL A C 1
ATOM 1314 O O . VAL A 1 219 ? -39.474 5.610 12.998 1.00 30.34 537 VAL A O 1
ATOM 1318 N N . SER A 1 220 ? -40.574 7.574 13.020 1.00 31.23 538 SER A N 1
ATOM 1319 C CA . SER A 1 220 ? -41.163 7.334 11.714 1.00 33.11 538 SER A CA 1
ATOM 1320 C C . SER A 1 220 ? -40.471 8.206 10.649 1.00 33.56 538 SER A C 1
ATOM 1321 O O . SER A 1 220 ? -40.993 8.405 9.564 1.00 33.47 538 SER A O 1
ATOM 1324 N N . SER A 1 221 ? -39.298 8.722 10.966 1.00 33.87 539 SER A N 1
ATOM 1325 C CA . SER A 1 221 ? -38.620 9.619 10.043 1.00 35.45 539 SER A CA 1
ATOM 1326 C C . SER A 1 221 ? -38.011 8.882 8.854 1.00 36.36 539 SER A C 1
ATOM 1327 O O . SER A 1 221 ? -37.680 9.514 7.864 1.00 37.49 539 SER A O 1
ATOM 1330 N N . GLU A 1 222 ? -37.868 7.562 8.953 1.00 36.65 540 GLU A N 1
ATOM 1331 C CA . GLU A 1 222 ? -37.465 6.729 7.831 1.00 37.03 540 GLU A CA 1
ATOM 1332 C C . GLU A 1 222 ? -37.920 5.291 8.118 1.00 36.47 540 GLU A C 1
ATOM 1333 O O . GLU A 1 222 ? -38.495 5.006 9.169 1.00 35.92 540 GLU A O 1
ATOM 1339 N N . ARG A 1 223 ? -37.626 4.384 7.197 1.00 35.45 541 ARG A N 1
ATOM 1340 C CA . ARG A 1 223 ? -38.062 3.001 7.329 1.00 34.96 541 ARG A CA 1
ATOM 1341 C C . ARG A 1 223 ? -39.541 2.861 6.988 1.00 34.40 541 ARG A C 1
ATOM 1342 O O . ARG A 1 223 ? -40.403 3.376 7.709 1.00 33.98 541 ARG A O 1
ATOM 1350 N N . SER A 1 224 ? -39.832 2.170 5.883 1.00 33.94 542 SER A N 1
ATOM 1351 C CA . SER A 1 224 ? -41.219 1.883 5.516 1.00 33.26 542 SER A CA 1
ATOM 1352 C C . SER A 1 224 ? -41.864 1.010 6.573 1.00 32.74 542 SER A C 1
ATOM 1353 O O . SER A 1 224 ? -43.037 1.169 6.879 1.00 33.57 542 SER A O 1
ATOM 1356 N N . GLU A 1 225 ? -41.100 0.107 7.164 1.00 32.15 543 GLU A N 1
ATOM 1357 C CA . GLU A 1 225 ? -41.656 -0.696 8.243 1.00 32.93 543 GLU A CA 1
ATOM 1358 C C . GLU A 1 225 ? -42.247 0.166 9.390 1.00 33.00 543 GLU A C 1
ATOM 1359 O O . GLU A 1 225 ? -43.328 -0.140 9.921 1.00 33.33 543 GLU A O 1
ATOM 1365 N N . ALA A 1 226 ? -41.563 1.251 9.749 1.00 32.17 544 ALA A N 1
ATOM 1366 C CA . ALA A 1 226 ? -42.077 2.153 10.795 1.00 32.47 544 ALA A CA 1
ATOM 1367 C C . ALA A 1 226 ? -43.316 2.921 10.338 1.00 32.44 544 ALA A C 1
ATOM 1368 O O . ALA A 1 226 ? -44.313 2.981 11.066 1.00 33.19 544 ALA A O 1
ATOM 1370 N N . ARG A 1 227 ? -43.266 3.530 9.150 1.00 32.43 545 ARG A N 1
ATOM 1371 C CA . ARG A 1 227 ? -44.479 4.158 8.623 1.00 32.48 545 ARG A CA 1
ATOM 1372 C C . ARG A 1 227 ? -45.648 3.165 8.598 1.00 32.26 545 ARG A C 1
ATOM 1373 O O . ARG A 1 227 ? -46.767 3.524 8.966 1.00 32.09 545 ARG A O 1
ATOM 1381 N N . ARG A 1 228 ? -45.412 1.950 8.086 1.00 31.65 546 ARG A N 1
ATOM 1382 C CA . ARG A 1 228 ? -46.526 0.989 7.934 1.00 32.33 546 ARG A CA 1
ATOM 1383 C C . ARG A 1 228 ? -47.094 0.619 9.322 1.00 32.12 546 ARG A C 1
ATOM 1384 O O . ARG A 1 228 ? -48.321 0.518 9.512 1.00 32.23 546 ARG A O 1
ATOM 1392 N N . LYS A 1 229 ? -46.195 0.396 10.279 1.00 30.80 547 LYS A N 1
ATOM 1393 C CA . LYS A 1 229 ? -46.638 0.036 11.609 1.00 30.30 547 LYS A CA 1
ATOM 1394 C C . LYS A 1 229 ? -47.448 1.152 12.235 1.00 29.58 547 LYS A C 1
ATOM 1395 O O . LYS A 1 229 ? -48.525 0.897 12.768 1.00 29.48 547 LYS A O 1
ATOM 1401 N N . LEU A 1 230 ? -46.983 2.391 12.129 1.00 29.26 548 LEU A N 1
ATOM 1402 C CA . LEU A 1 230 ? -47.794 3.485 12.680 1.00 29.56 548 LEU A CA 1
ATOM 1403 C C . LEU A 1 230 ? -49.110 3.682 11.935 1.00 30.53 548 LEU A C 1
ATOM 1404 O O . LEU A 1 230 ? -50.145 3.858 12.596 1.00 30.53 548 LEU A O 1
ATOM 1409 N N . ARG A 1 231 ? -49.088 3.670 10.586 1.00 30.44 549 ARG A N 1
ATOM 1410 C CA . ARG A 1 231 ? -50.329 3.870 9.813 1.00 31.54 549 ARG A CA 1
ATOM 1411 C C . ARG A 1 231 ? -51.382 2.873 10.297 1.00 32.16 549 ARG A C 1
ATOM 1412 O O . ARG A 1 231 ? -52.569 3.190 10.362 1.00 33.20 549 ARG A O 1
ATOM 1420 N N . GLU A 1 232 ? -50.936 1.680 10.683 1.00 32.25 550 GLU A N 1
ATOM 1421 C CA . GLU A 1 232 ? -51.836 0.543 10.924 1.00 32.33 550 GLU A CA 1
ATOM 1422 C C . GLU A 1 232 ? -52.451 0.560 12.344 1.00 32.61 550 GLU A C 1
ATOM 1423 O O . GLU A 1 232 ? -53.416 -0.142 12.628 1.00 31.64 550 GLU A O 1
ATOM 1429 N N . CYS A 1 233 ? -51.870 1.364 13.221 1.00 32.83 551 CYS A N 1
ATOM 1430 C CA . CYS A 1 233 ? -52.274 1.418 14.608 1.00 33.43 551 CYS A CA 1
ATOM 1431 C C . CYS A 1 233 ? -53.665 2.045 14.837 1.00 32.88 551 CYS A C 1
ATOM 1432 O O . CYS A 1 233 ? -53.861 3.229 14.618 1.00 33.01 551 CYS A O 1
ATOM 1435 N N . ASP A 1 234 ? -54.622 1.252 15.305 1.00 32.55 552 ASP A N 1
ATOM 1436 C CA . ASP A 1 234 ? -56.000 1.716 15.416 1.00 32.68 552 ASP A CA 1
ATOM 1437 C C . ASP A 1 234 ? -56.114 3.067 16.117 1.00 32.50 552 ASP A C 1
ATOM 1438 O O . ASP A 1 234 ? -55.589 3.240 17.213 1.00 32.18 552 ASP A O 1
ATOM 1443 N N . GLY A 1 235 ? -56.813 4.016 15.498 1.00 31.99 553 GLY A N 1
ATOM 1444 C CA . GLY A 1 235 ? -57.052 5.324 16.115 1.00 31.76 553 GLY A CA 1
ATOM 1445 C C . GLY A 1 235 ? -55.906 6.328 16.023 1.00 32.32 553 GLY A C 1
ATOM 1446 O O . GLY A 1 235 ? -56.100 7.520 16.246 1.00 32.47 553 GLY A O 1
ATOM 1447 N N . LEU A 1 236 ? -54.700 5.876 15.690 1.00 32.46 554 LEU A N 1
ATOM 1448 C CA . LEU A 1 236 ? -53.565 6.798 15.718 1.00 32.82 554 LEU A CA 1
ATOM 1449 C C . LEU A 1 236 ? -53.733 7.963 14.723 1.00 32.80 554 LEU A C 1
ATOM 1450 O O . LEU A 1 236 ? -53.696 9.145 15.127 1.00 33.65 554 LEU A O 1
ATOM 1455 N N . VAL A 1 237 ? -53.899 7.648 13.433 1.00 32.32 555 VAL A N 1
ATOM 1456 C CA . VAL A 1 237 ? -54.067 8.693 12.414 1.00 31.95 555 VAL A CA 1
ATOM 1457 C C . VAL A 1 237 ? -55.324 9.499 12.724 1.00 32.30 555 VAL A C 1
ATOM 1458 O O . VAL A 1 237 ? -55.299 10.714 12.629 1.00 32.76 555 VAL A O 1
ATOM 1462 N N . ASP A 1 238 ? -56.419 8.840 13.100 1.00 31.88 556 ASP A N 1
ATOM 1463 C CA . ASP A 1 238 ? -57.652 9.569 13.365 1.00 32.24 556 ASP A CA 1
ATOM 1464 C C . ASP A 1 238 ? -57.428 10.687 14.396 1.00 32.55 556 ASP A C 1
ATOM 1465 O O . ASP A 1 238 ? -57.820 11.843 14.194 1.00 33.01 556 ASP A O 1
ATOM 1470 N N . ALA A 1 239 ? -56.795 10.324 15.498 1.00 32.44 557 ALA A N 1
ATOM 1471 C CA . ALA A 1 239 ? -56.612 11.198 16.639 1.00 32.35 557 ALA A CA 1
ATOM 1472 C C . ALA A 1 239 ? -55.615 12.303 16.357 1.00 32.79 557 ALA A C 1
ATOM 1473 O O . ALA A 1 239 ? -55.773 13.394 16.882 1.00 33.42 557 ALA A O 1
ATOM 1475 N N . LEU A 1 240 ? -54.569 12.028 15.567 1.00 32.78 558 LEU A N 1
ATOM 1476 C CA . LEU A 1 240 ? -53.625 13.087 15.185 1.00 33.08 558 LEU A CA 1
ATOM 1477 C C . LEU A 1 240 ? -54.346 14.146 14.358 1.00 33.56 558 LEU A C 1
ATOM 1478 O O . LEU A 1 240 ? -54.194 15.356 14.603 1.00 34.48 558 LEU A O 1
ATOM 1483 N N . ILE A 1 241 ? -55.125 13.713 13.369 1.00 33.31 559 ILE A N 1
ATOM 1484 C CA . ILE A 1 241 ? -55.819 14.688 12.566 1.00 33.41 559 ILE A CA 1
ATOM 1485 C C . ILE A 1 241 ? -56.727 15.479 13.507 1.00 33.40 559 ILE A C 1
ATOM 1486 O O . ILE A 1 241 ? -56.764 16.713 13.460 1.00 33.12 559 ILE A O 1
ATOM 1491 N N . PHE A 1 242 ? -57.436 14.767 14.378 1.00 32.85 560 PHE A N 1
ATOM 1492 C CA . PHE A 1 242 ? -58.349 15.419 15.298 1.00 33.27 560 PHE A CA 1
ATOM 1493 C C . PHE A 1 242 ? -57.630 16.449 16.171 1.00 33.89 560 PHE A C 1
ATOM 1494 O O . PHE A 1 242 ? -58.145 17.541 16.402 1.00 34.03 560 PHE A O 1
ATOM 1502 N N . ILE A 1 243 ? -56.437 16.111 16.653 1.00 33.92 561 ILE A N 1
ATOM 1503 C CA . ILE A 1 243 ? -55.701 17.050 17.487 1.00 34.06 561 ILE A CA 1
ATOM 1504 C C . ILE A 1 243 ? -55.357 18.310 16.713 1.00 34.48 561 ILE A C 1
ATOM 1505 O O . ILE A 1 243 ? -55.514 19.423 17.206 1.00 35.09 561 ILE A O 1
ATOM 1510 N N . VAL A 1 244 ? -54.875 18.141 15.491 1.00 34.90 562 VAL A N 1
ATOM 1511 C CA . VAL A 1 244 ? -54.474 19.295 14.712 1.00 34.45 562 VAL A CA 1
ATOM 1512 C C . VAL A 1 244 ? -55.695 20.175 14.424 1.00 35.64 562 VAL A C 1
ATOM 1513 O O . VAL A 1 244 ? -55.596 21.400 14.486 1.00 35.55 562 VAL A O 1
ATOM 1517 N N .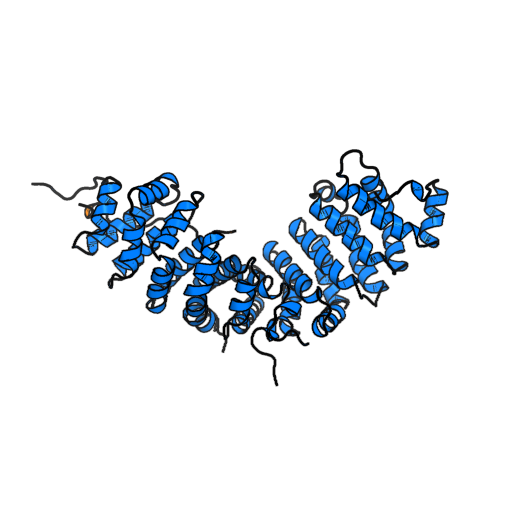 GLN A 1 245 ? -56.857 19.583 14.136 1.00 36.00 563 GLN A N 1
ATOM 1518 C CA A GLN A 1 245 ? -58.077 20.374 13.924 0.50 36.81 563 GLN A CA 1
ATOM 1519 C CA B GLN A 1 245 ? -58.025 20.433 13.906 0.50 36.67 563 GLN A CA 1
ATOM 1520 C C . GLN A 1 245 ? -58.504 21.095 15.191 1.00 37.10 563 GLN A C 1
ATOM 1521 O O . GLN A 1 245 ? -58.953 22.233 15.152 1.00 37.75 563 GLN A O 1
ATOM 1532 N N . ALA A 1 246 ? -58.402 20.404 16.322 1.00 37.47 564 ALA A N 1
ATOM 1533 C CA . ALA A 1 246 ? -58.778 21.026 17.580 1.00 37.83 564 ALA A CA 1
ATOM 1534 C C . ALA A 1 246 ? -57.928 22.267 17.780 1.00 38.21 564 ALA A C 1
ATOM 1535 O O . ALA A 1 246 ? -58.445 23.340 18.072 1.00 38.44 564 ALA A O 1
ATOM 1537 N N . GLU A 1 247 ? -56.618 22.131 17.605 1.00 38.38 565 GLU A N 1
ATOM 1538 C CA . GLU A 1 247 ? -55.727 23.266 17.854 1.00 38.49 565 GLU A CA 1
ATOM 1539 C C . GLU A 1 247 ? -56.016 24.430 16.926 1.00 37.88 565 GLU A C 1
ATOM 1540 O O . GLU A 1 247 ? -56.087 25.579 17.360 1.00 38.51 565 GLU A O 1
ATOM 1546 N N . ILE A 1 248 ? -56.184 24.150 15.644 1.00 37.20 566 ILE A N 1
ATOM 1547 C CA . ILE A 1 248 ? -56.493 25.215 14.707 1.00 35.85 566 ILE A CA 1
ATOM 1548 C C . ILE A 1 248 ? -57.772 25.931 15.129 1.00 36.58 566 ILE A C 1
ATOM 1549 O O . ILE A 1 248 ? -57.903 27.137 14.951 1.00 35.85 566 ILE A O 1
ATOM 1554 N N . GLY A 1 249 ? -58.704 25.176 15.712 1.00 37.46 567 GLY A N 1
ATOM 1555 C CA . GLY A 1 249 ? -59.975 25.729 16.162 1.00 37.94 567 GLY A CA 1
ATOM 1556 C C . GLY A 1 249 ? -59.820 26.563 17.420 1.00 38.58 567 GLY A C 1
ATOM 1557 O O . GLY A 1 249 ? -60.692 27.344 17.760 1.00 38.86 567 GLY A O 1
ATOM 1558 N N . GLN A 1 250 ? -58.710 26.383 18.120 1.00 39.24 568 GLN A N 1
ATOM 1559 C CA . GLN A 1 250 ? -58.382 27.220 19.267 1.00 40.22 568 GLN A CA 1
ATOM 1560 C C . GLN A 1 250 ? -57.450 28.336 18.822 1.00 40.30 568 GLN A C 1
ATOM 1561 O O . GLN A 1 250 ? -56.857 29.010 19.638 1.00 39.69 568 GLN A O 1
ATOM 1567 N N . LYS A 1 251 ? -57.308 28.511 17.514 1.00 41.10 569 LYS A N 1
ATOM 1568 C CA . LYS A 1 251 ? -56.413 29.537 17.002 1.00 41.96 569 LYS A CA 1
ATOM 1569 C C . LYS A 1 251 ? -55.011 29.239 17.477 1.00 41.67 569 LYS A C 1
ATOM 1570 O O . LYS A 1 251 ? -54.253 30.135 17.821 1.00 41.82 569 LYS A O 1
ATOM 1576 N N . ASP A 1 252 ? -54.673 27.968 17.528 1.00 41.27 570 ASP A N 1
ATOM 1577 C CA . ASP A 1 252 ? -53.304 27.610 17.763 1.00 41.42 570 ASP A CA 1
ATOM 1578 C C . ASP A 1 252 ? -52.775 26.869 16.545 1.00 40.32 570 ASP A C 1
ATOM 1579 O O . ASP A 1 252 ? -53.088 25.694 16.346 1.00 41.30 570 ASP A O 1
ATOM 1584 N N . SER A 1 253 ? -51.955 27.537 15.757 1.00 38.58 571 SER A N 1
ATOM 1585 C CA . SER A 1 253 ? -51.381 26.964 14.565 1.00 37.13 571 SER A CA 1
ATOM 1586 C C . SER A 1 253 ? -49.868 26.998 14.651 1.00 35.98 571 SER A C 1
ATOM 1587 O O . SER A 1 253 ? -49.184 26.817 13.645 1.00 36.43 571 SER A O 1
ATOM 1590 N N . ASP A 1 254 ? -49.334 27.250 15.834 1.00 34.86 572 ASP A N 1
ATOM 1591 C CA . ASP A 1 254 ? -47.886 27.388 16.000 1.00 34.23 572 ASP A CA 1
ATOM 1592 C C . ASP A 1 254 ? -47.279 26.511 17.095 1.00 34.48 572 ASP A C 1
ATOM 1593 O O . ASP A 1 254 ? -46.050 26.462 17.252 1.00 34.44 572 ASP A O 1
ATOM 1598 N N . SER A 1 255 ? -48.120 25.807 17.848 1.00 34.10 573 SER A N 1
ATOM 1599 C CA . SER A 1 255 ? -47.620 25.098 19.001 1.00 34.37 573 SER A CA 1
ATOM 1600 C C . SER A 1 255 ? -46.685 23.941 18.587 1.00 34.63 573 SER A C 1
ATOM 1601 O O . SER A 1 255 ? -46.746 23.448 17.466 1.00 34.59 573 SER A O 1
ATOM 1604 N N . LYS A 1 256 ? -45.821 23.514 19.501 1.00 34.45 574 LYS A N 1
ATOM 1605 C CA . LYS A 1 256 ? -44.974 22.354 19.272 1.00 33.96 574 LYS A CA 1
ATOM 1606 C C . LYS A 1 256 ? -45.847 21.103 19.082 1.00 33.97 574 LYS A C 1
ATOM 1607 O O . LYS A 1 256 ? -45.491 20.168 18.356 1.00 33.90 574 LYS A O 1
ATOM 1613 N N . LEU A 1 257 ? -47.003 21.084 19.731 1.00 33.60 575 LEU A N 1
ATOM 1614 C CA . LEU A 1 257 ? -47.922 19.977 19.543 1.00 33.60 575 LEU A CA 1
ATOM 1615 C C . LEU A 1 257 ? -48.382 19.835 18.069 1.00 33.40 575 LEU A C 1
ATOM 1616 O O . LEU A 1 257 ? -48.372 18.730 17.491 1.00 33.56 575 LEU A O 1
ATOM 1621 N N . VAL A 1 258 ? -48.809 20.944 17.485 1.00 33.23 576 VAL A N 1
ATOM 1622 C CA . VAL A 1 258 ? -49.200 20.977 16.070 1.00 33.00 576 VAL A CA 1
ATOM 1623 C C . VAL A 1 258 ? -48.012 20.593 15.210 1.00 33.23 576 VAL A C 1
ATOM 1624 O O . VAL A 1 258 ? -48.135 19.783 14.291 1.00 33.68 576 VAL A O 1
ATOM 1628 N N . GLU A 1 259 ? -46.859 21.160 15.529 1.00 32.59 577 GLU A N 1
ATOM 1629 C CA . GLU A 1 259 ? -45.648 20.865 14.812 1.00 32.92 577 GLU A CA 1
ATOM 1630 C C . GLU A 1 259 ? -45.369 19.354 14.793 1.00 33.96 577 GLU A C 1
ATOM 1631 O O . GLU A 1 259 ? -45.143 18.766 13.724 1.00 34.66 577 GLU A O 1
ATOM 1637 N N . ASN A 1 260 ? -45.357 18.729 15.968 1.00 33.92 578 ASN A N 1
ATOM 1638 C CA . ASN A 1 260 ? -45.037 17.313 16.051 1.00 33.69 578 ASN A CA 1
ATOM 1639 C C . ASN A 1 260 ? -46.071 16.457 15.295 1.00 33.85 578 ASN A C 1
ATOM 1640 O O . ASN A 1 260 ? -45.708 15.501 14.596 1.00 33.84 578 ASN A O 1
ATOM 1645 N N . CYS A 1 261 ? -47.350 16.782 15.453 1.00 33.73 579 CYS A N 1
ATOM 1646 C CA . CYS A 1 261 ? -48.409 16.051 14.748 1.00 34.12 579 CYS A CA 1
ATOM 1647 C C . CYS A 1 261 ? -48.296 16.192 13.230 1.00 33.78 579 CYS A C 1
ATOM 1648 O O . CYS A 1 261 ? -48.388 15.210 12.506 1.00 34.55 579 CYS A O 1
ATOM 1651 N N . VAL A 1 262 ? -48.077 17.407 12.750 1.00 33.21 580 VAL A N 1
ATOM 1652 C CA . VAL A 1 262 ? -48.002 17.630 11.321 1.00 32.83 580 VAL A CA 1
ATOM 1653 C C . VAL A 1 262 ? -46.741 16.996 10.714 1.00 32.81 580 VAL A C 1
ATOM 1654 O O . VAL A 1 262 ? -46.804 16.420 9.621 1.00 33.26 580 VAL A O 1
ATOM 1658 N N . CYS A 1 263 ? -45.617 17.074 11.418 1.00 31.71 581 CYS A N 1
ATOM 1659 C CA . CYS A 1 263 ? -44.418 16.393 10.954 1.00 31.83 581 CYS A CA 1
ATOM 1660 C C . CYS A 1 263 ? -44.699 14.879 10.910 1.00 31.97 581 CYS A C 1
ATOM 1661 O O . CYS A 1 263 ? -44.313 14.180 9.968 1.00 31.97 581 CYS A O 1
ATOM 1664 N N . LEU A 1 264 ? -45.376 14.372 11.931 1.00 31.66 582 LEU A N 1
ATOM 1665 C CA . LEU A 1 264 ? -45.653 12.954 11.958 1.00 32.03 582 LEU A CA 1
ATOM 1666 C C . LEU A 1 264 ? -46.551 12.617 10.761 1.00 31.70 582 LEU A C 1
ATOM 1667 O O . LEU A 1 264 ? -46.313 11.654 10.056 1.00 32.29 582 LEU A O 1
ATOM 1672 N N . LEU A 1 265 ? -47.560 13.438 10.513 1.00 31.95 583 LEU A N 1
ATOM 1673 C CA . LEU A 1 265 ? -48.486 13.172 9.418 1.00 32.22 583 LEU A CA 1
ATOM 1674 C C . LEU A 1 265 ? -47.756 13.229 8.089 1.00 32.03 583 LEU A C 1
ATOM 1675 O O . LEU A 1 265 ? -48.038 12.428 7.189 1.00 32.56 583 LEU A O 1
ATOM 1680 N N A ARG A 1 266 ? -46.816 14.159 7.960 0.50 31.28 584 ARG A N 1
ATOM 1681 N N B ARG A 1 266 ? -46.826 14.175 7.967 0.50 31.39 584 ARG A N 1
ATOM 1682 C CA A ARG A 1 266 ? -45.999 14.209 6.767 0.50 30.62 584 ARG A CA 1
ATOM 1683 C CA B ARG A 1 266 ? -45.963 14.231 6.805 0.50 30.87 584 ARG A CA 1
ATOM 1684 C C A ARG A 1 266 ? -45.198 12.916 6.593 0.50 30.87 584 ARG A C 1
ATOM 1685 C C B ARG A 1 266 ? -45.241 12.903 6.610 0.50 31.00 584 ARG A C 1
ATOM 1686 O O A ARG A 1 266 ? -45.049 12.427 5.471 0.50 30.86 584 ARG A O 1
ATOM 1687 O O B ARG A 1 266 ? -45.190 12.379 5.495 0.50 31.04 584 ARG A O 1
ATOM 1702 N N . ASN A 1 267 ? -44.662 12.373 7.685 1.00 30.51 585 ASN A N 1
ATOM 1703 C CA . ASN A 1 267 ? -43.917 11.111 7.589 1.00 31.02 585 ASN A CA 1
ATOM 1704 C C . ASN A 1 267 ? -44.865 10.002 7.116 1.00 30.49 585 ASN A C 1
ATOM 1705 O O . ASN A 1 267 ? -44.530 9.202 6.254 1.00 31.14 585 ASN A O 1
ATOM 1710 N N . LEU A 1 268 ? -46.061 9.946 7.682 1.00 29.74 586 LEU A N 1
ATOM 1711 C CA . LEU A 1 268 ? -46.963 8.880 7.285 1.00 29.89 586 LEU A CA 1
ATOM 1712 C C . LEU A 1 268 ? -47.506 9.079 5.869 1.00 30.13 586 LEU A C 1
ATOM 1713 O O . LEU A 1 268 ? -48.001 8.137 5.280 1.00 30.98 586 LEU A O 1
ATOM 1718 N N . SER A 1 269 ? -47.448 10.297 5.330 1.00 29.81 587 SER A N 1
ATOM 1719 C CA . SER A 1 269 ? -47.959 10.532 3.975 1.00 29.23 587 SER A CA 1
ATOM 1720 C C . SER A 1 269 ? -46.894 10.132 2.943 1.00 29.63 587 SER A C 1
ATOM 1721 O O . SER A 1 269 ? -47.191 9.903 1.738 1.00 28.28 587 SER A O 1
ATOM 1724 N N . TYR A 1 270 ? -45.648 10.052 3.412 1.00 29.04 588 TYR A N 1
ATOM 1725 C CA . TYR A 1 270 ? -44.549 9.678 2.529 1.00 29.62 588 TYR A CA 1
ATOM 1726 C C . TYR A 1 270 ? -44.766 8.284 1.942 1.00 29.97 588 TYR A C 1
ATOM 1727 O O . TYR A 1 270 ? -44.852 7.294 2.670 1.00 30.43 588 TYR A O 1
ATOM 1736 N N . GLN A 1 271 ? -44.896 8.213 0.627 1.00 30.04 589 GLN A N 1
ATOM 1737 C CA . GLN A 1 271 ? -45.097 6.938 -0.056 1.00 30.94 589 GLN A CA 1
ATOM 1738 C C . GLN A 1 271 ? -46.323 6.138 0.345 1.00 30.14 589 GLN A C 1
ATOM 1739 O O . GLN A 1 271 ? -46.356 4.930 0.140 1.00 30.10 589 GLN A O 1
ATOM 1745 N N . VAL A 1 272 ? -47.333 6.812 0.885 1.00 29.75 590 VAL A N 1
ATOM 1746 C CA . VAL A 1 272 ? -48.543 6.141 1.277 1.00 29.52 590 VAL A CA 1
ATOM 1747 C C . VAL A 1 272 ? -49.146 5.408 0.074 1.00 30.26 590 VAL A C 1
ATOM 1748 O O . VAL A 1 272 ? -49.744 4.334 0.205 1.00 30.70 590 VAL A O 1
ATOM 1752 N N . HIS A 1 273 ? -48.911 5.940 -1.112 1.00 30.69 591 HIS A N 1
ATOM 1753 C CA . HIS A 1 273 ? -49.471 5.354 -2.318 1.00 31.29 591 HIS A CA 1
ATOM 1754 C C . HIS A 1 273 ? -48.863 3.992 -2.655 1.00 32.13 591 HIS A C 1
ATOM 1755 O O . HIS A 1 273 ? -49.517 3.180 -3.302 1.00 32.10 591 HIS A O 1
ATOM 1762 N N . ARG A 1 274 ? -47.621 3.736 -2.237 1.00 32.61 592 ARG A N 1
ATOM 1763 C CA . ARG A 1 274 ? -47.030 2.414 -2.479 1.00 33.27 592 ARG A CA 1
ATOM 1764 C C . ARG A 1 274 ? -47.139 1.518 -1.249 1.00 32.14 592 ARG A C 1
ATOM 1765 O O . ARG A 1 274 ? -47.090 0.333 -1.379 1.00 31.92 592 ARG A O 1
ATOM 1773 N N . GLU A 1 275 ? -47.273 2.084 -0.060 1.00 31.60 593 GLU A N 1
ATOM 1774 C CA . GLU A 1 275 ? -47.092 1.296 1.167 1.00 31.66 593 GLU A CA 1
ATOM 1775 C C . GLU A 1 275 ? -48.412 0.933 1.845 1.00 32.21 593 GLU A C 1
ATOM 1776 O O . GLU A 1 275 ? -48.451 0.173 2.777 1.00 31.05 593 GLU A O 1
ATOM 1782 N N . ILE A 1 276 ? -49.503 1.485 1.355 1.00 34.23 594 ILE A N 1
ATOM 1783 C CA . ILE A 1 276 ? -50.778 1.272 1.974 1.00 36.18 594 ILE A CA 1
ATOM 1784 C C . ILE A 1 276 ? -51.065 -0.176 1.665 1.00 37.87 594 ILE A C 1
ATOM 1785 O O . ILE A 1 276 ? -50.780 -0.629 0.556 1.00 37.21 594 ILE A O 1
ATOM 1790 N N . PRO A 1 277 ? -51.570 -0.933 2.661 1.00 39.83 595 PRO A N 1
ATOM 1791 C CA . PRO A 1 277 ? -51.930 -2.326 2.406 1.00 41.13 595 PRO A CA 1
ATOM 1792 C C . PRO A 1 277 ? -52.775 -2.487 1.163 1.00 42.38 595 PRO A C 1
ATOM 1793 O O . PRO A 1 277 ? -53.677 -1.699 0.902 1.00 42.18 595 PRO A O 1
ATOM 1797 N N . GLN A 1 278 ? -52.459 -3.528 0.410 1.00 44.18 596 GLN A N 1
ATOM 1798 C CA . GLN A 1 278 ? -53.043 -3.742 -0.892 1.00 46.58 596 GLN A CA 1
ATOM 1799 C C . GLN A 1 278 ? -53.092 -2.444 -1.677 1.00 47.76 596 GLN A C 1
ATOM 1800 O O . GLN A 1 278 ? -54.175 -1.994 -2.035 1.00 48.09 596 GLN A O 1
ATOM 1806 N N . ALA A 1 279 ? -51.932 -1.832 -1.920 1.00 49.24 597 ALA A N 1
ATOM 1807 C CA . ALA A 1 279 ? -51.865 -0.761 -2.910 1.00 51.20 597 ALA A CA 1
ATOM 1808 C C . ALA A 1 279 ? -52.588 -1.344 -4.133 1.00 52.56 597 ALA A C 1
ATOM 1809 O O . ALA A 1 279 ? -52.094 -2.275 -4.782 1.00 53.27 597 ALA A O 1
ATOM 1811 N N . GLU A 1 280 ? -53.798 -0.865 -4.406 1.00 54.28 598 GLU A N 1
ATOM 1812 C CA . GLU A 1 280 ? -54.621 -1.431 -5.501 1.00 55.10 598 GLU A CA 1
ATOM 1813 C C . GLU A 1 280 ? -55.455 -0.320 -6.069 1.00 55.79 598 GLU A C 1
ATOM 1814 O O . GLU A 1 280 ? -56.042 -0.459 -7.143 1.00 56.02 598 GLU A O 1
ATOM 1820 N N . ARG A 1 281 ? -55.503 0.782 -5.314 1.00 56.21 599 ARG A N 1
ATOM 1821 C CA . ARG A 1 281 ? -56.229 1.978 -5.696 1.00 56.15 599 ARG A CA 1
ATOM 1822 C C . ARG A 1 281 ? -55.516 2.685 -6.838 1.00 56.28 599 ARG A C 1
ATOM 1823 O O . ARG A 1 281 ? -54.988 3.771 -6.642 1.00 56.85 599 ARG A O 1
ATOM 1831 N N . SER A 1 296 ? -69.540 3.116 3.124 1.00 55.95 645 SER A N 1
ATOM 1832 C CA . SER A 1 296 ? -68.209 2.611 3.455 1.00 55.65 645 SER A CA 1
ATOM 1833 C C . SER A 1 296 ? -67.218 3.764 3.663 1.00 54.79 645 SER A C 1
ATOM 1834 O O . SER A 1 296 ? -66.422 4.086 2.767 1.00 55.27 645 SER A O 1
ATOM 1837 N N . PRO A 1 297 ? -67.247 4.387 4.853 1.00 53.52 646 PRO A N 1
ATOM 1838 C CA . PRO A 1 297 ? -66.445 5.602 5.042 1.00 52.09 646 PRO A CA 1
ATOM 1839 C C . PRO A 1 297 ? -64.943 5.326 5.177 1.00 50.62 646 PRO A C 1
ATOM 1840 O O . PRO A 1 297 ? -64.532 4.208 5.469 1.00 50.89 646 PRO A O 1
ATOM 1844 N N . ALA A 1 298 ? -64.134 6.356 4.956 1.00 48.33 647 ALA A N 1
ATOM 1845 C CA . ALA A 1 298 ? -62.703 6.251 5.098 1.00 45.76 647 ALA A CA 1
ATOM 1846 C C . ALA A 1 298 ? -62.385 6.074 6.579 1.00 44.30 647 ALA A C 1
ATOM 1847 O O . ALA A 1 298 ? -63.056 6.665 7.428 1.00 43.99 647 ALA A O 1
ATOM 1849 N N . ARG A 1 299 ? -61.365 5.278 6.890 1.00 42.36 648 ARG A N 1
ATOM 1850 C CA . ARG A 1 299 ? -60.880 5.155 8.270 1.00 41.15 648 ARG A CA 1
ATOM 1851 C C . ARG A 1 299 ? -59.398 4.825 8.300 1.00 39.29 648 ARG A C 1
ATOM 1852 O O . ARG A 1 299 ? -58.837 4.399 7.290 1.00 38.96 648 ARG A O 1
ATOM 1860 N N . GLY A 1 300 ? -58.771 5.018 9.461 1.00 37.20 649 GLY A N 1
ATOM 1861 C CA . GLY A 1 300 ? -57.382 4.640 9.637 1.00 35.06 649 GLY A CA 1
ATOM 1862 C C . GLY A 1 300 ? -56.505 5.352 8.636 1.00 33.82 649 GLY A C 1
ATOM 1863 O O . GLY A 1 300 ? -56.713 6.523 8.374 1.00 34.00 649 GLY A O 1
ATOM 1864 N N . TYR A 1 301 ? -55.524 4.664 8.062 1.00 32.60 650 TYR A N 1
ATOM 1865 C CA . TYR A 1 301 ? -54.610 5.346 7.129 1.00 31.23 650 TYR A CA 1
ATOM 1866 C C . TYR A 1 301 ? -55.337 5.959 5.916 1.00 31.10 650 TYR A C 1
ATOM 1867 O O . TYR A 1 301 ? -54.766 6.770 5.210 1.00 30.73 650 TYR A O 1
ATOM 1876 N N . GLU A 1 302 ? -56.588 5.581 5.672 1.00 30.76 651 GLU A N 1
ATOM 1877 C CA . GLU A 1 302 ? -57.321 6.181 4.569 1.00 31.14 651 GLU A CA 1
ATOM 1878 C C . GLU A 1 302 ? -57.505 7.653 4.790 1.00 31.43 651 GLU A C 1
ATOM 1879 O O . GLU A 1 302 ? -57.535 8.421 3.827 1.00 32.03 651 GLU A O 1
ATOM 1885 N N . LEU A 1 303 ? -57.616 8.058 6.055 1.00 30.99 652 LEU A N 1
ATOM 1886 C CA . LEU A 1 303 ? -57.725 9.480 6.392 1.00 29.90 652 LEU A CA 1
ATOM 1887 C C . LEU A 1 303 ? -56.543 10.290 5.891 1.00 29.05 652 LEU A C 1
ATOM 1888 O O . LEU A 1 303 ? -56.659 11.488 5.741 1.00 29.43 652 LEU A O 1
ATOM 1893 N N . LEU A 1 304 ? -55.409 9.661 5.619 1.00 28.14 653 LEU A N 1
ATOM 1894 C CA . LEU A 1 304 ? -54.236 10.446 5.206 1.00 27.41 653 LEU A CA 1
ATOM 1895 C C . LEU A 1 304 ? -54.455 11.161 3.863 1.00 28.03 653 LEU A C 1
ATOM 1896 O O . LEU A 1 304 ? -53.797 12.143 3.555 1.00 27.70 653 LEU A O 1
ATOM 1901 N N . PHE A 1 305 ? -55.384 10.667 3.058 1.00 28.79 654 PHE A N 1
ATOM 1902 C CA . PHE A 1 305 ? -55.581 11.240 1.745 1.00 29.59 654 PHE A CA 1
ATOM 1903 C C . PHE A 1 305 ? -57.038 11.603 1.499 1.00 30.74 654 PHE A C 1
ATOM 1904 O O . PHE A 1 305 ? -57.462 11.668 0.350 1.00 31.74 654 PHE A O 1
ATOM 1912 N N . GLN A 1 306 ? -57.807 11.852 2.559 1.00 30.55 655 GLN A N 1
ATOM 1913 C CA . GLN A 1 306 ? -59.143 12.438 2.362 1.00 30.41 655 GLN A CA 1
ATOM 1914 C C . GLN A 1 306 ? -59.095 13.965 2.287 1.00 30.86 655 GLN A C 1
ATOM 1915 O O . GLN A 1 306 ? -58.093 14.595 2.685 1.00 30.99 655 GLN A O 1
ATOM 1921 N N . PRO A 1 307 ? -60.175 14.581 1.788 1.00 31.04 656 PRO A N 1
ATOM 1922 C CA . PRO A 1 307 ? -60.115 16.041 1.595 1.00 31.98 656 PRO A CA 1
ATOM 1923 C C . PRO A 1 307 ? -59.784 16.821 2.869 1.00 32.80 656 PRO A C 1
ATOM 1924 O O . PRO A 1 307 ? -59.020 17.798 2.825 1.00 33.32 656 PRO A O 1
ATOM 1928 N N . GLU A 1 308 ? -60.357 16.415 3.991 1.00 33.63 657 GLU A N 1
ATOM 1929 C CA . GLU A 1 308 ? -60.224 17.216 5.206 1.00 34.85 657 GLU A CA 1
ATOM 1930 C C . GLU A 1 308 ? -58.769 17.502 5.607 1.00 34.17 657 GLU A C 1
ATOM 1931 O O . GLU A 1 308 ? -58.435 18.633 5.933 1.00 34.20 657 GLU A O 1
ATOM 1937 N N . VAL A 1 309 ? -57.911 16.483 5.602 1.00 33.17 658 VAL A N 1
ATOM 1938 C CA . VAL A 1 309 ? -56.554 16.706 6.069 1.00 32.70 658 VAL A CA 1
ATOM 1939 C C . VAL A 1 309 ? -55.778 17.582 5.075 1.00 32.56 658 VAL A C 1
ATOM 1940 O O . VAL A 1 309 ? -54.881 18.353 5.452 1.00 32.35 658 VAL A O 1
ATOM 1944 N N . VAL A 1 310 ? -56.144 17.461 3.809 1.00 32.07 659 VAL A N 1
ATOM 1945 C CA . VAL A 1 310 ? -55.566 18.273 2.758 1.00 31.94 659 VAL A CA 1
ATOM 1946 C C . VAL A 1 310 ? -55.926 19.723 3.035 1.00 31.23 659 VAL A C 1
ATOM 1947 O O . VAL A 1 310 ? -55.059 20.600 3.021 1.00 30.58 659 VAL A O 1
ATOM 1951 N N . ARG A 1 311 ? -57.194 19.961 3.350 1.00 30.74 660 ARG A N 1
ATOM 1952 C CA . ARG A 1 311 ? -57.626 21.317 3.731 1.00 30.51 660 ARG A CA 1
ATOM 1953 C C . ARG A 1 311 ? -56.904 21.863 4.960 1.00 30.27 660 ARG A C 1
ATOM 1954 O O . ARG A 1 311 ? -56.559 23.035 5.002 1.00 31.68 660 ARG A O 1
ATOM 1962 N N . ILE A 1 312 ? -56.645 21.015 5.941 1.00 29.72 661 ILE A N 1
ATOM 1963 C CA . ILE A 1 312 ? -55.872 21.395 7.127 1.00 29.46 661 ILE A CA 1
ATOM 1964 C C . ILE A 1 312 ? -54.440 21.858 6.806 1.00 29.51 661 ILE A C 1
ATOM 1965 O O . ILE A 1 312 ? -53.962 22.875 7.314 1.00 30.51 661 ILE A O 1
ATOM 1970 N N . TYR A 1 313 ? -53.742 21.110 5.970 1.00 29.49 662 TYR A N 1
ATOM 1971 C CA . TYR A 1 313 ? -52.408 21.512 5.556 1.00 29.60 662 TYR A CA 1
ATOM 1972 C C . TYR A 1 313 ? -52.495 22.898 4.937 1.00 29.92 662 TYR A C 1
ATOM 1973 O O . TYR A 1 313 ? -51.745 23.809 5.309 1.00 30.57 662 TYR A O 1
ATOM 1982 N N . ILE A 1 314 ? -53.422 23.065 3.998 1.00 29.89 663 ILE A N 1
ATOM 1983 C CA . ILE A 1 314 ? -53.563 24.347 3.340 1.00 29.40 663 ILE A CA 1
ATOM 1984 C C . ILE A 1 314 ? -53.840 25.477 4.351 1.00 30.12 663 ILE A C 1
ATOM 1985 O O . ILE A 1 314 ? -53.233 26.558 4.273 1.00 29.54 663 ILE A O 1
ATOM 1990 N N . SER A 1 315 ? -54.756 25.246 5.289 1.00 29.70 664 SER A N 1
ATOM 1991 C CA . SER A 1 315 ? -55.019 26.279 6.273 1.00 31.02 664 SER A CA 1
ATOM 1992 C C . SER A 1 315 ? -53.788 26.557 7.154 1.00 31.23 664 SER A C 1
ATOM 1993 O O . SER A 1 315 ? -53.532 27.703 7.513 1.00 31.70 664 SER A O 1
ATOM 1996 N N . LEU A 1 316 ? -52.989 25.534 7.466 1.00 31.71 665 LEU A N 1
ATOM 1997 C CA . LEU A 1 316 ? -51.732 25.788 8.182 1.00 31.21 665 LEU A CA 1
ATOM 1998 C C . LEU A 1 316 ? -50.771 26.656 7.356 1.00 31.47 665 LEU A C 1
ATOM 1999 O O . LEU A 1 316 ? -50.087 27.541 7.897 1.00 30.86 665 LEU A O 1
ATOM 2004 N N . LEU A 1 317 ? -50.696 26.394 6.050 1.00 32.00 666 LEU A N 1
ATOM 2005 C CA . LEU A 1 317 ? -49.877 27.244 5.176 1.00 32.99 666 LEU A CA 1
ATOM 2006 C C . LEU A 1 317 ? -50.285 28.709 5.276 1.00 33.48 666 LEU A C 1
ATOM 2007 O O . LEU A 1 317 ? -49.465 29.598 5.076 1.00 33.55 666 LEU A O 1
ATOM 2012 N N . LYS A 1 318 ? -51.541 28.979 5.609 1.00 34.73 667 LYS A N 1
ATOM 2013 C CA . LYS A 1 318 ? -51.985 30.377 5.646 1.00 36.27 667 LYS A CA 1
ATOM 2014 C C . LYS A 1 318 ? -51.923 30.991 7.030 1.00 36.64 667 LYS A C 1
ATOM 2015 O O . LYS A 1 318 ? -51.782 32.184 7.147 1.00 37.28 667 LYS A O 1
ATOM 2021 N N . GLU A 1 319 ? -52.066 30.184 8.074 1.00 36.88 668 GLU A N 1
ATOM 2022 C CA . GLU A 1 319 ? -52.173 30.717 9.428 1.00 37.01 668 GLU A CA 1
ATOM 2023 C C . GLU A 1 319 ? -50.882 30.608 10.225 1.00 36.03 668 GLU A C 1
ATOM 2024 O O . GLU A 1 319 ? -50.572 31.485 11.015 1.00 35.84 668 GLU A O 1
ATOM 2030 N N . SER A 1 320 ? -50.124 29.539 10.022 1.00 34.66 669 SER A N 1
ATOM 2031 C CA . SER A 1 320 ? -48.934 29.328 10.838 1.00 33.34 669 SER A CA 1
ATOM 2032 C C . SER A 1 320 ? -47.794 30.276 10.527 1.00 32.89 669 SER A C 1
ATOM 2033 O O . SER A 1 320 ? -47.557 30.614 9.369 1.00 32.22 669 SER A O 1
ATOM 2036 N N . LYS A 1 321 ? -47.054 30.679 11.556 1.00 32.89 670 LYS A N 1
ATOM 2037 C CA . LYS A 1 321 ? -45.854 31.500 11.321 1.00 33.19 670 LYS A CA 1
ATOM 2038 C C . LYS A 1 321 ? -44.564 30.729 11.561 1.00 32.30 670 LYS A C 1
ATOM 2039 O O . LYS A 1 321 ? -43.478 31.281 11.392 1.00 32.42 670 LYS A O 1
ATOM 2042 N N . THR A 1 322 ? -44.696 29.461 11.944 1.00 30.61 671 THR A N 1
ATOM 2043 C CA . THR A 1 322 ? -43.572 28.670 12.409 1.00 29.25 671 THR A CA 1
ATOM 2044 C C . THR A 1 322 ? -42.943 27.894 11.256 1.00 29.02 671 THR A C 1
ATOM 2045 O O . THR A 1 322 ? -43.587 27.059 10.641 1.00 29.33 671 THR A O 1
ATOM 2049 N N . PRO A 1 323 ? -41.668 28.136 10.983 1.00 28.76 672 PRO A N 1
ATOM 2050 C CA . PRO A 1 323 ? -41.088 27.497 9.800 1.00 28.64 672 PRO A CA 1
ATOM 2051 C C . PRO A 1 323 ? -41.266 25.961 9.754 1.00 28.78 672 PRO A C 1
ATOM 2052 O O . PRO A 1 323 ? -41.599 25.396 8.688 1.00 28.96 672 PRO A O 1
ATOM 2056 N N . ALA A 1 324 ? -41.092 25.281 10.886 1.00 28.18 673 ALA A N 1
ATOM 2057 C CA . ALA A 1 324 ? -41.125 23.826 10.842 1.00 27.06 673 ALA A CA 1
ATOM 2058 C C . ALA A 1 324 ? -42.520 23.319 10.495 1.00 27.04 673 ALA A C 1
ATOM 2059 O O . ALA A 1 324 ? -42.679 22.222 9.933 1.00 26.50 673 ALA A O 1
ATOM 2061 N N . ILE A 1 325 ? -43.533 24.117 10.817 1.00 27.07 674 ILE A N 1
ATOM 2062 C CA . ILE A 1 325 ? -44.915 23.712 10.558 1.00 27.57 674 ILE A CA 1
ATOM 2063 C C . ILE A 1 325 ? -45.261 23.966 9.079 1.00 28.63 674 ILE A C 1
ATOM 2064 O O . ILE A 1 325 ? -46.006 23.197 8.456 1.00 28.65 674 ILE A O 1
ATOM 2069 N N . LEU A 1 326 ? -44.716 25.049 8.533 1.00 29.28 675 LEU A N 1
ATOM 2070 C CA . LEU A 1 326 ? -44.937 25.398 7.131 1.00 30.43 675 LEU A CA 1
ATOM 2071 C C . LEU A 1 326 ? -44.226 24.360 6.272 1.00 30.99 675 LEU A C 1
ATOM 2072 O O . LEU A 1 326 ? -44.792 23.825 5.311 1.00 30.86 675 LEU A O 1
ATOM 2077 N N . GLU A 1 327 ? -42.982 24.064 6.628 1.00 31.34 676 GLU A N 1
ATOM 2078 C CA . GLU A 1 327 ? -42.261 23.047 5.912 1.00 32.04 676 GLU A CA 1
ATOM 2079 C C . GLU A 1 327 ? -42.991 21.706 5.981 1.00 32.41 676 GLU A C 1
ATOM 2080 O O . GLU A 1 327 ? -43.176 21.039 4.965 1.00 32.64 676 GLU A O 1
ATOM 2086 N N . A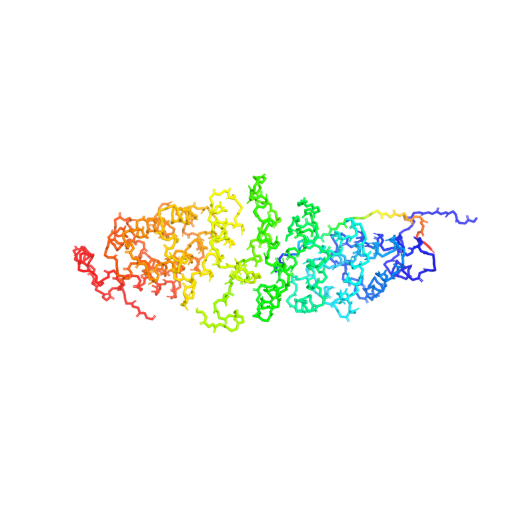LA A 1 328 ? -43.429 21.301 7.173 1.00 32.12 677 ALA A N 1
ATOM 2087 C CA . ALA A 1 328 ? -44.049 19.991 7.294 1.00 31.62 677 ALA A CA 1
ATOM 2088 C C . ALA A 1 328 ? -45.348 19.905 6.510 1.00 31.87 677 ALA A C 1
ATOM 2089 O O . ALA A 1 328 ? -45.637 18.877 5.897 1.00 31.78 677 ALA A O 1
ATOM 2091 N N . SER A 1 329 ? -46.142 20.973 6.533 1.00 31.72 678 SER A N 1
ATOM 2092 C CA . SER A 1 329 ? -47.422 20.971 5.815 1.00 32.18 678 SER A CA 1
ATOM 2093 C C . SER A 1 329 ? -47.218 20.943 4.302 1.00 31.64 678 SER A C 1
ATOM 2094 O O . SER A 1 329 ? -47.958 20.265 3.583 1.00 30.88 678 SER A O 1
ATOM 2097 N N . ALA A 1 330 ? -46.222 21.688 3.830 1.00 31.01 679 ALA A N 1
ATOM 2098 C CA . ALA A 1 330 ? -45.931 21.718 2.405 1.00 31.23 679 ALA A CA 1
ATOM 2099 C C . ALA A 1 330 ? -45.428 20.342 2.049 1.00 30.76 679 ALA A C 1
ATOM 2100 O O . ALA A 1 330 ? -45.785 19.800 0.997 1.00 30.83 679 ALA A O 1
ATOM 2102 N N . GLY A 1 331 ? -44.616 19.769 2.945 1.00 30.54 680 GLY A N 1
ATOM 2103 C CA . GLY A 1 331 ? -44.060 18.425 2.744 1.00 30.57 680 GLY A CA 1
ATOM 2104 C C . GLY A 1 331 ? -45.139 17.356 2.685 1.00 31.92 680 GLY A C 1
ATOM 2105 O O . GLY A 1 331 ? -45.096 16.444 1.844 1.00 32.85 680 GLY A O 1
ATOM 2106 N N . ALA A 1 332 ? -46.126 17.432 3.568 1.00 31.51 681 ALA A N 1
ATOM 2107 C CA . ALA A 1 332 ? -47.170 16.412 3.513 1.00 31.19 681 ALA A CA 1
ATOM 2108 C C . ALA A 1 332 ? -47.920 16.543 2.186 1.00 31.09 681 ALA A C 1
ATOM 2109 O O . ALA A 1 332 ? -48.207 15.546 1.549 1.00 31.19 681 ALA A O 1
ATOM 2111 N N . ILE A 1 333 ? -48.213 17.771 1.762 1.00 30.66 682 ILE A N 1
ATOM 2112 C CA . ILE A 1 333 ? -48.853 18.002 0.468 1.00 30.70 682 ILE A CA 1
ATOM 2113 C C . ILE A 1 333 ? -47.988 17.418 -0.660 1.00 31.43 682 ILE A C 1
ATOM 2114 O O . ILE A 1 333 ? -48.485 16.711 -1.538 1.00 31.39 682 ILE A O 1
ATOM 2119 N N . GLN A 1 334 ? -46.683 17.679 -0.612 1.00 31.29 683 GLN A N 1
ATOM 2120 C CA . GLN A 1 334 ? -45.781 17.148 -1.618 1.00 31.42 683 GLN A CA 1
ATOM 2121 C C . GLN A 1 334 ? -45.876 15.617 -1.679 1.00 31.29 683 GLN A C 1
ATOM 2122 O O . GLN A 1 334 ? -45.974 15.032 -2.789 1.00 30.61 683 GLN A O 1
ATOM 2128 N N . ASN A 1 335 ? -45.846 14.979 -0.499 1.00 30.50 684 ASN A N 1
ATOM 2129 C CA . ASN A 1 335 ? -45.856 13.506 -0.390 1.00 30.37 684 ASN A CA 1
ATOM 2130 C C . ASN A 1 335 ? -47.157 12.899 -0.948 1.00 30.43 684 ASN A C 1
ATOM 2131 O O . ASN A 1 335 ? -47.141 11.891 -1.632 1.00 29.00 684 ASN A O 1
ATOM 2136 N N . LEU A 1 336 ? -48.276 13.541 -0.649 1.00 30.78 685 LEU A N 1
ATOM 2137 C CA . LEU A 1 336 ? -49.566 13.081 -1.131 1.00 31.67 685 LEU A CA 1
ATOM 2138 C C . LEU A 1 336 ? -49.673 13.298 -2.635 1.00 32.51 685 LEU A C 1
ATOM 2139 O O . LEU A 1 336 ? -50.474 12.641 -3.296 1.00 33.26 685 LEU A O 1
ATOM 2144 N N . CYS A 1 337 ? -48.914 14.250 -3.176 1.00 32.66 686 CYS A N 1
ATOM 2145 C CA . CYS A 1 337 ? -49.022 14.537 -4.603 1.00 32.74 686 CYS A CA 1
ATOM 2146 C C . CYS A 1 337 ? -48.070 13.703 -5.459 1.00 33.17 686 CYS A C 1
ATOM 2147 O O . CYS A 1 337 ? -48.195 13.689 -6.671 1.00 33.73 686 CYS A O 1
ATOM 2150 N N . ALA A 1 338 ? -47.130 13.008 -4.829 1.00 33.38 687 ALA A N 1
ATOM 2151 C CA . ALA A 1 338 ? -46.036 12.356 -5.548 1.00 33.55 687 ALA A CA 1
ATOM 2152 C C . ALA A 1 338 ? -46.448 11.201 -6.430 1.00 34.08 687 ALA A C 1
ATOM 2153 O O . ALA A 1 338 ? -45.770 10.882 -7.400 1.00 34.40 687 ALA A O 1
ATOM 2155 N N . GLY A 1 339 ? -47.515 10.520 -6.075 1.00 34.13 688 GLY A N 1
ATOM 2156 C CA . GLY A 1 339 ? -47.729 9.250 -6.699 1.00 35.22 688 GLY A CA 1
ATOM 2157 C C . GLY A 1 339 ? -48.738 9.231 -7.819 1.00 35.63 688 GLY A C 1
ATOM 2158 O O . GLY A 1 339 ? -49.677 10.029 -7.857 1.00 35.66 688 GLY A O 1
ATOM 2159 N N . ARG A 1 340 ? -48.537 8.284 -8.721 1.00 35.56 689 ARG A N 1
ATOM 2160 C CA . ARG A 1 340 ? -49.506 7.993 -9.742 1.00 35.96 689 ARG A CA 1
ATOM 2161 C C . ARG A 1 340 ? -50.542 7.078 -9.107 1.00 35.76 689 ARG A C 1
ATOM 2162 O O . ARG A 1 340 ? -50.264 5.913 -8.814 1.00 37.15 689 ARG A O 1
ATOM 2164 N N . TRP A 1 341 ? -51.719 7.617 -8.848 1.00 34.71 690 TRP A N 1
ATOM 2165 C CA . TRP A 1 341 ? -52.814 6.835 -8.311 1.00 33.74 690 TRP A CA 1
ATOM 2166 C C . TRP A 1 341 ? -53.996 7.770 -8.218 1.00 33.37 690 TRP A C 1
ATOM 2167 O O . TRP A 1 341 ? -53.838 8.998 -8.192 1.00 32.35 690 TRP A O 1
ATOM 2178 N N . THR A 1 342 ? -55.172 7.172 -8.181 1.00 32.68 691 THR A N 1
ATOM 2179 C CA . THR A 1 342 ? -56.400 7.901 -8.242 1.00 33.31 691 THR A CA 1
ATOM 2180 C C . THR A 1 342 ? -56.424 9.089 -7.286 1.00 32.76 691 THR A C 1
ATOM 2181 O O . THR A 1 342 ? -56.765 10.204 -7.685 1.00 32.56 691 THR A O 1
ATOM 2185 N N . TYR A 1 343 ? -56.045 8.857 -6.034 1.00 32.20 692 TYR A N 1
ATOM 2186 C CA . TYR A 1 343 ? -56.165 9.894 -5.008 1.00 31.36 692 TYR A CA 1
ATOM 2187 C C . TYR A 1 343 ? -55.153 10.977 -5.192 1.00 30.68 692 TYR A C 1
ATOM 2188 O O . TYR A 1 343 ? -55.455 12.136 -4.961 1.00 30.95 692 TYR A O 1
ATOM 2197 N N . GLY A 1 344 ? -53.959 10.605 -5.632 1.00 30.36 693 GLY A N 1
ATOM 2198 C CA . GLY A 1 344 ? -52.972 11.591 -6.044 1.00 30.17 693 GLY A CA 1
ATOM 2199 C C . GLY A 1 344 ? -53.535 12.537 -7.102 1.00 30.46 693 GLY A C 1
ATOM 2200 O O . GLY A 1 344 ? -53.300 13.754 -7.016 1.00 30.54 693 GLY A O 1
ATOM 2201 N N . ARG A 1 345 ? -54.280 11.998 -8.080 1.00 30.48 694 ARG A N 1
ATOM 2202 C CA . ARG A 1 345 ? -54.862 12.827 -9.155 1.00 31.39 694 ARG A CA 1
ATOM 2203 C C . ARG A 1 345 ? -55.870 13.787 -8.550 1.00 30.80 694 ARG A C 1
ATOM 2204 O O . ARG A 1 345 ? -55.822 14.991 -8.806 1.00 30.72 694 ARG A O 1
ATOM 2212 N N . TYR A 1 346 ? -56.782 13.251 -7.741 1.00 29.78 695 TYR A N 1
ATOM 2213 C CA . TYR A 1 346 ? -57.777 14.099 -7.097 1.00 29.65 695 TYR A CA 1
ATOM 2214 C C . TYR A 1 346 ? -57.144 15.239 -6.298 1.00 29.10 695 TYR A C 1
ATOM 2215 O O . TYR A 1 346 ? -57.608 16.366 -6.357 1.00 29.13 695 TYR A O 1
ATOM 2224 N N . ILE A 1 347 ? -56.093 14.933 -5.548 1.00 28.04 696 ILE A N 1
ATOM 2225 C CA . ILE A 1 347 ? -55.514 15.897 -4.646 1.00 27.40 696 ILE A CA 1
ATOM 2226 C C . ILE A 1 347 ? -54.720 16.968 -5.413 1.00 27.57 696 ILE A C 1
ATOM 2227 O O . ILE A 1 347 ? -54.830 18.161 -5.111 1.00 27.72 696 ILE A O 1
ATOM 2232 N N . ARG A 1 348 ? -53.923 16.542 -6.394 1.00 27.29 697 ARG A N 1
ATOM 2233 C CA . ARG A 1 348 ? -53.247 17.487 -7.295 1.00 27.12 697 ARG A CA 1
ATOM 2234 C C . ARG A 1 348 ? -54.276 18.397 -8.011 1.00 27.32 697 ARG A C 1
ATOM 2235 O O . ARG A 1 348 ? -54.103 19.612 -8.093 1.00 26.62 697 ARG A O 1
ATOM 2243 N N . SER A 1 349 ? -55.347 17.810 -8.521 1.00 27.34 698 SER A N 1
ATOM 2244 C CA . SER A 1 349 ? -56.323 18.595 -9.247 1.00 28.46 698 SER A CA 1
ATOM 2245 C C . SER A 1 349 ? -56.985 19.618 -8.298 1.00 29.18 698 SER A C 1
ATOM 2246 O O . SER A 1 349 ? -57.143 20.800 -8.650 1.00 28.50 698 SER A O 1
ATOM 2249 N N . ALA A 1 350 ? -57.313 19.182 -7.077 1.00 29.55 699 ALA A N 1
ATOM 2250 C CA . ALA A 1 350 ? -57.958 20.078 -6.114 1.00 30.37 699 ALA A CA 1
ATOM 2251 C C . ALA A 1 350 ? -57.020 21.222 -5.732 1.00 30.83 699 ALA A C 1
ATOM 2252 O O . ALA A 1 350 ? -57.448 22.357 -5.539 1.00 31.01 699 ALA A O 1
ATOM 2254 N N . LEU A 1 351 ? -55.733 20.912 -5.650 1.00 31.22 700 LEU A N 1
ATOM 2255 C CA . LEU A 1 351 ? -54.737 21.848 -5.168 1.00 31.93 700 LEU A CA 1
ATOM 2256 C C . LEU A 1 351 ? -54.357 22.892 -6.222 1.00 32.67 700 LEU A C 1
ATOM 2257 O O . LEU A 1 351 ? -53.769 23.919 -5.888 1.00 32.68 700 LEU A O 1
ATOM 2262 N N . ARG A 1 352 ? -54.664 22.626 -7.485 1.00 33.22 701 ARG A N 1
ATOM 2263 C CA . ARG A 1 352 ? -54.387 23.617 -8.525 1.00 34.52 701 ARG A CA 1
ATOM 2264 C C . ARG A 1 352 ? -55.531 24.590 -8.658 1.00 35.95 701 ARG A C 1
ATOM 2265 O O . ARG A 1 352 ? -55.867 24.985 -9.751 1.00 36.93 701 ARG A O 1
ATOM 2273 N N . GLN A 1 353 ? -56.177 24.939 -7.567 1.00 37.92 702 GLN A N 1
ATOM 2274 C CA . GLN A 1 353 ? -57.169 26.000 -7.628 1.00 39.42 702 GLN A CA 1
ATOM 2275 C C . GLN A 1 353 ? -56.466 27.254 -7.142 1.00 39.96 702 GLN A C 1
ATOM 2276 O O . GLN A 1 353 ? -55.402 27.190 -6.540 1.00 40.67 702 GLN A O 1
ATOM 2282 N N . GLU A 1 354 ? -57.072 28.390 -7.411 1.00 41.00 703 GLU A N 1
ATOM 2283 C CA . GLU A 1 354 ? -56.531 29.694 -7.069 1.00 41.86 703 GLU A CA 1
ATOM 2284 C C . GLU A 1 354 ? -56.083 29.826 -5.593 1.00 41.45 703 GLU A C 1
ATOM 2285 O O . GLU A 1 354 ? -54.957 30.228 -5.311 1.00 41.05 703 GLU A O 1
ATOM 2291 N N . LYS A 1 355 ? -56.955 29.480 -4.652 1.00 41.55 704 LYS A N 1
ATOM 2292 C CA . LYS A 1 355 ? -56.650 29.688 -3.237 1.00 41.66 704 LYS A CA 1
ATOM 2293 C C . LYS A 1 355 ? -55.498 28.823 -2.743 1.00 40.95 704 LYS A C 1
ATOM 2294 O O . LYS A 1 355 ? -54.622 29.294 -2.027 1.00 41.60 704 LYS A O 1
ATOM 2300 N N . ALA A 1 356 ? -55.493 27.549 -3.104 1.00 39.91 705 ALA A N 1
ATOM 2301 C CA . ALA A 1 356 ? -54.456 26.664 -2.592 1.00 38.78 705 ALA A CA 1
ATOM 2302 C C . ALA A 1 356 ? -53.098 26.983 -3.219 1.00 38.64 705 ALA A C 1
ATOM 2303 O O . ALA A 1 356 ? -52.064 26.986 -2.532 1.00 37.70 705 ALA A O 1
ATOM 2305 N N . LEU A 1 357 ? -53.106 27.247 -4.523 1.00 38.18 706 LEU A N 1
ATOM 2306 C CA . LEU A 1 357 ? -51.881 27.599 -5.234 1.00 38.45 706 LEU A CA 1
ATOM 2307 C C . LEU A 1 357 ? -51.241 28.835 -4.645 1.00 38.51 706 LEU A C 1
ATOM 2308 O O . LEU A 1 357 ? -50.020 28.931 -4.543 1.00 38.82 706 LEU A O 1
ATOM 2313 N N . SER A 1 358 ? -52.070 29.792 -4.267 1.00 38.52 707 SER A N 1
ATOM 2314 C CA . SER A 1 358 ? -51.559 31.039 -3.712 1.00 38.98 707 SER A CA 1
ATOM 2315 C C . SER A 1 358 ? -51.006 30.742 -2.310 1.00 38.51 707 SER A C 1
ATOM 2316 O O . SER A 1 358 ? -49.956 31.246 -1.911 1.00 38.25 707 SER A O 1
ATOM 2319 N N . ALA A 1 359 ? -51.697 29.882 -1.571 1.00 37.62 708 ALA A N 1
ATOM 2320 C CA . ALA A 1 359 ? -51.242 29.581 -0.240 1.00 36.78 708 ALA A CA 1
ATOM 2321 C C . ALA A 1 359 ? -49.853 28.970 -0.346 1.00 36.21 708 ALA A C 1
ATOM 2322 O O . ALA A 1 359 ? -48.939 29.356 0.377 1.00 36.71 708 ALA A O 1
ATOM 2324 N N . ILE A 1 360 ? -49.695 28.021 -1.256 1.00 35.24 709 ILE A N 1
ATOM 2325 C CA . ILE A 1 360 ? -48.414 27.328 -1.428 1.00 34.66 709 ILE A CA 1
ATOM 2326 C C . ILE A 1 360 ? -47.320 28.237 -1.975 1.00 35.56 709 ILE A C 1
ATOM 2327 O O . ILE A 1 360 ? -46.200 28.211 -1.494 1.00 35.81 709 ILE A O 1
ATOM 2332 N N . ALA A 1 361 ? -47.659 29.051 -2.972 1.00 36.44 710 ALA A N 1
ATOM 2333 C CA . ALA A 1 361 ? -46.663 29.861 -3.670 1.00 37.72 710 ALA A CA 1
ATOM 2334 C C . ALA A 1 361 ? -46.118 30.939 -2.746 1.00 38.46 710 ALA A C 1
ATOM 2335 O O . ALA A 1 361 ? -44.964 31.346 -2.847 1.00 38.76 710 ALA A O 1
ATOM 2337 N N . ASP A 1 362 ? -46.973 31.421 -1.858 1.00 39.50 711 ASP A N 1
ATOM 2338 C CA . ASP A 1 362 ? -46.577 32.466 -0.939 1.00 40.15 711 ASP A CA 1
ATOM 2339 C C . ASP A 1 362 ? -45.454 32.015 0.007 1.00 39.83 711 ASP A C 1
ATOM 2340 O O . ASP A 1 362 ? -44.639 32.821 0.425 1.00 40.46 711 ASP A O 1
ATOM 2345 N N . LEU A 1 363 ? -45.383 30.737 0.337 1.00 39.02 712 LEU A N 1
ATOM 2346 C CA . LEU A 1 363 ? -44.270 30.315 1.160 1.00 39.09 712 LEU A CA 1
ATOM 2347 C C . LEU A 1 363 ? -42.965 30.606 0.439 1.00 39.18 712 LEU A C 1
ATOM 2348 O O . LEU A 1 363 ? -41.891 30.460 1.019 1.00 38.92 712 LEU A O 1
ATOM 2353 N N . LEU A 1 364 ? -43.027 30.959 -0.839 1.00 39.38 713 LEU A N 1
ATOM 2354 C CA . LEU A 1 364 ? -41.770 31.186 -1.548 1.00 39.83 713 LEU A CA 1
ATOM 2355 C C . LEU A 1 364 ? -41.167 32.520 -1.111 1.00 40.24 713 LEU A C 1
ATOM 2356 O O . LEU A 1 364 ? -39.965 32.706 -1.175 1.00 40.01 713 LEU A O 1
ATOM 2361 N N . THR A 1 365 ? -42.007 33.427 -0.630 1.00 41.08 714 THR A N 1
ATOM 2362 C CA . THR A 1 365 ? -41.519 34.685 -0.070 1.00 42.23 714 THR A CA 1
ATOM 2363 C C . THR A 1 365 ? -41.126 34.576 1.408 1.00 43.06 714 THR A C 1
ATOM 2364 O O . THR A 1 365 ? -40.678 35.550 1.976 1.00 43.64 714 THR A O 1
ATOM 2368 N N . ASN A 1 366 ? -41.331 33.426 2.048 1.00 43.78 715 ASN A N 1
ATOM 2369 C CA . ASN A 1 366 ? -40.870 33.245 3.423 1.00 44.19 715 ASN A CA 1
ATOM 2370 C C . ASN A 1 366 ? -39.372 33.440 3.437 1.00 45.30 715 ASN A C 1
ATOM 2371 O O . ASN A 1 366 ? -38.669 32.979 2.536 1.00 45.42 715 ASN A O 1
ATOM 2376 N N . GLU A 1 367 ? -38.889 34.077 4.491 1.00 46.21 716 GLU A N 1
ATOM 2377 C CA . GLU A 1 367 ? -37.483 34.379 4.650 1.00 47.20 716 GLU A CA 1
ATOM 2378 C C . GLU A 1 367 ? -36.642 33.139 4.933 1.00 46.73 716 GLU A C 1
ATOM 2379 O O . GLU A 1 367 ? -35.423 33.177 4.793 1.00 47.36 716 GLU A O 1
ATOM 2385 N N . HIS A 1 368 ? -37.274 32.044 5.343 1.00 46.04 717 HIS A N 1
ATOM 2386 C CA . HIS A 1 368 ? -36.538 30.849 5.756 1.00 45.13 717 HIS A CA 1
ATOM 2387 C C . HIS A 1 368 ? -36.342 29.866 4.623 1.00 45.43 717 HIS A C 1
ATOM 2388 O O . HIS A 1 368 ? -37.318 29.311 4.089 1.00 45.99 717 HIS A O 1
ATOM 2395 N N . GLU A 1 369 ? -35.076 29.622 4.286 1.00 45.05 718 GLU A N 1
ATOM 2396 C CA . GLU A 1 369 ? -34.695 28.710 3.205 1.00 43.39 718 GLU A CA 1
ATOM 2397 C C . GLU A 1 369 ? -35.497 27.416 3.183 1.00 43.28 718 GLU A C 1
ATOM 2398 O O . GLU A 1 369 ? -36.046 27.030 2.141 1.00 43.85 718 GLU A O 1
ATOM 2404 N N . ARG A 1 370 ? -35.569 26.727 4.310 1.00 42.59 719 ARG A N 1
ATOM 2405 C CA . ARG A 1 370 ? -36.155 25.384 4.299 1.00 41.58 719 ARG A CA 1
ATOM 2406 C C . ARG A 1 370 ? -37.649 25.445 3.920 1.00 40.22 719 ARG A C 1
ATOM 2407 O O . ARG A 1 370 ? -38.198 24.495 3.366 1.00 39.02 719 ARG A O 1
ATOM 2415 N N . VAL A 1 371 ? -38.290 26.576 4.200 1.00 38.90 720 VAL A N 1
ATOM 2416 C CA . VAL A 1 371 ? -39.680 26.764 3.828 1.00 38.16 720 VAL A CA 1
ATOM 2417 C C . VAL A 1 371 ? -39.755 26.969 2.314 1.00 38.58 720 VAL A C 1
ATOM 2418 O O . VAL A 1 371 ? -40.599 26.360 1.626 1.00 37.70 720 VAL A O 1
ATOM 2422 N N . VAL A 1 372 ? -38.867 27.833 1.802 1.00 38.55 721 VAL A N 1
ATOM 2423 C CA . VAL A 1 372 ? -38.768 28.060 0.373 1.00 38.30 721 VAL A CA 1
ATOM 2424 C C . VAL A 1 372 ? -38.630 26.715 -0.334 1.00 39.01 721 VAL A C 1
ATOM 2425 O O . VAL A 1 372 ? -39.358 26.414 -1.266 1.00 39.27 721 VAL A O 1
ATOM 2429 N N . LYS A 1 373 ? -37.741 25.870 0.158 1.00 39.48 722 LYS A N 1
ATOM 2430 C CA . LYS A 1 373 ? -37.499 24.605 -0.505 1.00 40.29 722 LYS A CA 1
ATOM 2431 C C . LYS A 1 373 ? -38.719 23.706 -0.531 1.00 40.54 722 LYS A C 1
ATOM 2432 O O . LYS A 1 373 ? -38.980 23.034 -1.535 1.00 41.18 722 LYS A O 1
ATOM 2438 N N . ALA A 1 374 ? -39.444 23.662 0.592 1.00 40.56 723 ALA A N 1
ATOM 2439 C CA . ALA A 1 374 ? -40.654 22.831 0.737 1.00 38.82 723 ALA A CA 1
ATOM 2440 C C . ALA A 1 374 ? -41.753 23.270 -0.232 1.00 37.92 723 ALA A C 1
ATOM 2441 O O . ALA A 1 374 ? -42.371 22.448 -0.922 1.00 38.41 723 ALA A O 1
ATOM 2443 N N . ALA A 1 375 ? -41.978 24.571 -0.308 1.00 36.62 724 ALA A N 1
ATOM 2444 C CA . ALA A 1 375 ? -42.893 25.110 -1.294 1.00 35.70 724 ALA A CA 1
ATOM 2445 C C . ALA A 1 375 ? -42.494 24.644 -2.696 1.00 35.73 724 ALA A C 1
ATOM 2446 O O . ALA A 1 375 ? -43.355 24.259 -3.493 1.00 36.66 724 ALA A O 1
ATOM 2448 N N . SER A 1 376 ? -41.196 24.659 -2.999 1.00 34.58 725 SER A N 1
ATOM 2449 C CA . SER A 1 376 ? -40.736 24.313 -4.344 1.00 33.66 725 SER A CA 1
ATOM 2450 C C . SER A 1 376 ? -41.072 22.863 -4.709 1.00 32.85 725 SER A C 1
ATOM 2451 O O . SER A 1 376 ? -41.652 22.583 -5.774 1.00 31.23 725 SER A O 1
ATOM 2454 N N . GLY A 1 377 ? -40.732 21.950 -3.804 1.00 32.55 726 GLY A N 1
ATOM 2455 C CA . GLY A 1 377 ? -41.099 20.542 -3.956 1.00 32.14 726 GLY A CA 1
ATOM 2456 C C . GLY A 1 377 ? -42.593 20.357 -4.136 1.00 32.82 726 GLY A C 1
ATOM 2457 O O . GLY A 1 377 ? -43.032 19.571 -4.976 1.00 32.98 726 GLY A O 1
ATOM 2458 N N . ALA A 1 378 ? -43.401 21.079 -3.360 1.00 33.12 727 ALA A N 1
ATOM 2459 C CA . ALA A 1 378 ? -44.860 20.908 -3.476 1.00 32.83 727 ALA A CA 1
ATOM 2460 C C . ALA A 1 378 ? -45.330 21.393 -4.840 1.00 32.47 727 ALA A C 1
ATOM 2461 O O . ALA A 1 378 ? -46.021 20.675 -5.552 1.00 33.00 727 ALA A O 1
ATOM 2463 N N . LEU A 1 379 ? -44.927 22.599 -5.209 1.00 32.39 728 LEU A N 1
ATOM 2464 C CA . LEU A 1 379 ? -45.233 23.144 -6.541 1.00 32.68 728 LEU A CA 1
ATOM 2465 C C . LEU A 1 379 ? -44.786 22.219 -7.658 1.00 32.73 728 LEU A C 1
ATOM 2466 O O . LEU A 1 379 ? -45.527 21.990 -8.617 1.00 33.10 728 LEU A O 1
ATOM 2471 N N . ARG A 1 380 ? -43.590 21.663 -7.519 1.00 32.75 729 ARG A N 1
ATOM 2472 C CA . ARG A 1 380 ? -43.089 20.727 -8.504 1.00 33.15 729 ARG A CA 1
ATOM 2473 C C . ARG A 1 380 ? -44.050 19.573 -8.737 1.00 33.28 729 ARG A C 1
ATOM 2474 O O . ARG A 1 380 ? -44.352 19.240 -9.892 1.00 32.66 729 ARG A O 1
ATOM 2482 N N . ASN A 1 381 ? -44.490 18.924 -7.661 1.00 32.85 730 ASN A N 1
ATOM 2483 C CA . ASN A 1 381 ? -45.339 17.735 -7.853 1.00 33.48 730 ASN A CA 1
ATOM 2484 C C . ASN A 1 381 ? -46.688 18.119 -8.428 1.00 33.65 730 ASN A C 1
ATOM 2485 O O . ASN A 1 381 ? -47.304 17.333 -9.138 1.00 34.34 730 ASN A O 1
ATOM 2490 N N . LEU A 1 382 ? -47.141 19.339 -8.154 1.00 34.20 731 LEU A N 1
ATOM 2491 C CA . LEU A 1 382 ? -48.389 19.821 -8.756 1.00 34.34 731 LEU A CA 1
ATOM 2492 C C . LEU A 1 382 ? -48.270 19.997 -10.260 1.00 35.30 731 LEU A C 1
ATOM 2493 O O . LEU A 1 382 ? -49.260 19.878 -10.986 1.00 35.31 731 LEU A O 1
ATOM 2498 N N . ALA A 1 383 ? -47.061 20.281 -10.737 1.00 36.53 732 ALA A N 1
ATOM 2499 C CA . ALA A 1 383 ? -46.896 20.692 -12.124 1.00 38.09 732 ALA A CA 1
ATOM 2500 C C . ALA A 1 383 ? -46.839 19.529 -13.083 1.00 39.43 732 ALA A C 1
ATOM 2501 O O . ALA A 1 383 ? -47.070 19.694 -14.281 1.00 39.80 732 ALA A O 1
ATOM 2503 N N . VAL A 1 384 ? -46.527 18.353 -12.561 1.00 41.38 733 VAL A N 1
ATOM 2504 C CA . VAL A 1 384 ? -46.292 17.179 -13.396 1.00 43.49 733 VAL A CA 1
ATOM 2505 C C . VAL A 1 384 ? -47.447 16.872 -14.355 1.00 44.89 733 VAL A C 1
ATOM 2506 O O . VAL A 1 384 ? -47.216 16.665 -15.534 1.00 45.69 733 VAL A O 1
ATOM 2510 N N . ASP A 1 385 ? -48.685 16.850 -13.869 1.00 46.63 734 ASP A N 1
ATOM 2511 C CA . ASP A 1 385 ? -49.850 16.693 -14.772 1.00 47.72 734 ASP A CA 1
ATOM 2512 C C . ASP A 1 385 ? -50.760 17.930 -14.819 1.00 48.80 734 ASP A C 1
ATOM 2513 O O . ASP A 1 385 ? -51.976 17.794 -15.002 1.00 49.66 734 ASP A O 1
ATOM 2518 N N . ALA A 1 386 ? -50.203 19.127 -14.642 1.00 49.74 735 ALA A N 1
ATOM 2519 C CA . ALA A 1 386 ? -51.043 20.340 -14.568 1.00 51.53 735 ALA A CA 1
ATOM 2520 C C . ALA A 1 386 ? -51.911 20.597 -15.829 1.00 53.22 735 ALA A C 1
ATOM 2521 O O . ALA A 1 386 ? -51.616 20.073 -16.914 1.00 53.20 735 ALA A O 1
ATOM 2523 N N . ARG A 1 387 ? -52.975 21.402 -15.692 1.00 54.53 736 ARG A N 1
ATOM 2524 C CA . ARG A 1 387 ? -53.882 21.633 -16.831 1.00 56.07 736 ARG A CA 1
ATOM 2525 C C . ARG A 1 387 ? -54.475 23.040 -16.907 1.00 56.94 736 ARG A C 1
ATOM 2526 O O . ARG A 1 387 ? -54.992 23.427 -17.942 1.00 57.12 736 ARG A O 1
ATOM 2534 N N . ASN A 1 388 ? -54.398 23.815 -15.831 1.00 58.29 737 ASN A N 1
ATOM 2535 C CA . ASN A 1 388 ? -54.504 25.262 -16.009 1.00 59.23 737 ASN A CA 1
ATOM 2536 C C . ASN A 1 388 ? -53.084 25.813 -16.093 1.00 60.06 737 ASN A C 1
ATOM 2537 O O . ASN A 1 388 ? -52.608 26.579 -15.238 1.00 60.21 737 ASN A O 1
ATOM 2542 N N . LYS A 1 389 ? -52.405 25.356 -17.134 1.00 60.29 738 LYS A N 1
ATOM 2543 C CA . LYS A 1 389 ? -51.090 25.821 -17.468 1.00 60.51 738 LYS A CA 1
ATOM 2544 C C . LYS A 1 389 ? -50.921 27.300 -17.126 1.00 59.91 738 LYS A C 1
ATOM 2545 O O . LYS A 1 389 ? -49.866 27.716 -16.618 1.00 60.26 738 LYS A O 1
ATOM 2551 N N . GLU A 1 390 ? -51.957 28.094 -17.383 1.00 58.60 739 GLU A N 1
ATOM 2552 C CA . GLU A 1 390 ? -51.895 29.507 -17.013 1.00 57.31 739 GLU A CA 1
ATOM 2553 C C . GLU A 1 390 ? -51.769 29.634 -15.488 1.00 55.62 739 GLU A C 1
ATOM 2554 O O . GLU A 1 390 ? -50.969 30.423 -14.996 1.00 55.64 739 GLU A O 1
ATOM 2560 N N . LEU A 1 391 ? -52.541 28.836 -14.756 1.00 53.50 740 LEU A N 1
ATOM 2561 C CA . LEU A 1 391 ? -52.632 28.954 -13.300 1.00 51.77 740 LEU A CA 1
ATOM 2562 C C . LEU A 1 391 ? -51.319 28.738 -12.546 1.00 50.26 740 LEU A C 1
ATOM 2563 O O . LEU A 1 391 ? -50.794 29.673 -11.949 1.00 49.37 740 LEU A O 1
ATOM 2568 N N . ILE A 1 392 ? -50.822 27.503 -12.545 1.00 48.93 741 ILE A N 1
ATOM 2569 C CA . ILE A 1 392 ? -49.541 27.219 -11.932 1.00 48.20 741 ILE A CA 1
ATOM 2570 C C . ILE A 1 392 ? -48.526 28.270 -12.365 1.00 46.88 741 ILE A C 1
ATOM 2571 O O . ILE A 1 392 ? -47.904 28.921 -11.524 1.00 46.43 741 ILE A O 1
ATOM 2576 N N . GLY A 1 393 ? -48.374 28.421 -13.681 1.00 45.57 742 GLY A N 1
ATOM 2577 C CA . GLY A 1 393 ? -47.474 29.407 -14.252 1.00 43.97 742 GLY A CA 1
ATOM 2578 C C . GLY A 1 393 ? -47.603 30.741 -13.557 1.00 43.24 742 GLY A C 1
ATOM 2579 O O . GLY A 1 393 ? -46.620 31.288 -13.077 1.00 43.37 742 GLY A O 1
ATOM 2580 N N . LYS A 1 394 ? -48.821 31.265 -13.492 1.00 42.41 743 LYS A N 1
ATOM 2581 C CA . LYS A 1 394 ? -49.070 32.591 -12.921 1.00 41.91 743 LYS A CA 1
ATOM 2582 C C . LYS A 1 394 ? -48.663 32.631 -11.449 1.00 41.45 743 LYS A C 1
ATOM 2583 O O . LYS A 1 394 ? -48.023 33.575 -10.983 1.00 41.27 743 LYS A O 1
ATOM 2586 N N . HIS A 1 395 ? -49.014 31.586 -10.717 1.00 40.65 744 HIS A N 1
ATOM 2587 C CA . HIS A 1 395 ? -48.776 31.581 -9.286 1.00 39.87 744 HIS A CA 1
ATOM 2588 C C . HIS A 1 395 ? -47.363 31.210 -8.880 1.00 38.89 744 HIS A C 1
ATOM 2589 O O . HIS A 1 395 ? -46.865 31.693 -7.870 1.00 38.47 744 HIS A O 1
ATOM 2596 N N . ALA A 1 396 ? -46.716 30.365 -9.669 1.00 37.81 745 ALA A N 1
ATOM 2597 C CA . ALA A 1 396 ? -45.427 29.818 -9.270 1.00 37.20 745 ALA A CA 1
ATOM 2598 C C . ALA A 1 396 ? -44.197 30.597 -9.809 1.00 36.94 745 ALA A C 1
ATOM 2599 O O . ALA A 1 396 ? -43.228 30.814 -9.092 1.00 37.11 745 ALA A O 1
ATOM 2601 N N . ILE A 1 397 ? -44.232 31.008 -11.066 1.00 36.43 746 ILE A N 1
ATOM 2602 C CA . ILE A 1 397 ? -43.010 31.468 -11.716 1.00 36.09 746 ILE A CA 1
ATOM 2603 C C . ILE A 1 397 ? -42.367 32.708 -11.100 1.00 35.74 746 ILE A C 1
ATOM 2604 O O . ILE A 1 397 ? -41.172 32.707 -10.824 1.00 36.03 746 ILE A O 1
ATOM 2609 N N . PRO A 1 398 ? -43.151 33.767 -10.878 1.00 35.56 747 PRO A N 1
ATOM 2610 C CA . PRO A 1 398 ? -42.531 34.976 -10.336 1.00 35.39 747 PRO A CA 1
ATOM 2611 C C . PRO A 1 398 ? -41.830 34.763 -8.986 1.00 35.19 747 PRO A C 1
ATOM 2612 O O . PRO A 1 398 ? -40.705 35.216 -8.811 1.00 35.20 747 PRO A O 1
ATOM 2616 N N . ASN A 1 399 ? -42.472 34.084 -8.040 1.00 35.42 748 ASN A N 1
ATOM 2617 C CA . ASN A 1 399 ? -41.829 33.829 -6.745 1.00 35.18 748 ASN A CA 1
ATOM 2618 C C . ASN A 1 399 ? -40.651 32.859 -6.835 1.00 35.17 748 ASN A C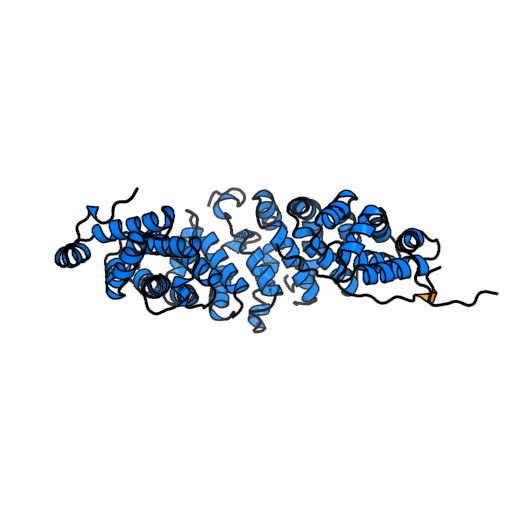 1
ATOM 2619 O O . ASN A 1 399 ? -39.670 33.018 -6.096 1.00 35.78 748 ASN A O 1
ATOM 2624 N N . LEU A 1 400 ? -40.733 31.864 -7.719 1.00 34.08 749 LEU A N 1
ATOM 2625 C CA . LEU A 1 400 ? -39.602 30.956 -7.895 1.00 33.61 749 LEU A CA 1
ATOM 2626 C C . LEU A 1 400 ? -38.396 31.749 -8.370 1.00 34.01 749 LEU A C 1
ATOM 2627 O O . LEU A 1 400 ? -37.320 31.637 -7.793 1.00 33.21 749 LEU A O 1
ATOM 2632 N N . VAL A 1 401 ? -38.602 32.569 -9.405 1.00 34.51 750 VAL A N 1
ATOM 2633 C CA . VAL A 1 401 ? -37.526 33.324 -10.032 1.00 35.55 750 VAL A CA 1
ATOM 2634 C C . VAL A 1 401 ? -36.878 34.282 -9.034 1.00 36.62 750 VAL A C 1
ATOM 2635 O O . VAL A 1 401 ? -35.648 34.408 -8.989 1.00 36.48 750 VAL A O 1
ATOM 2639 N N . LYS A 1 402 ? -37.708 34.935 -8.221 1.00 37.70 751 LYS A N 1
ATOM 2640 C CA . LYS A 1 402 ? -37.209 35.762 -7.116 1.00 39.04 751 LYS A CA 1
ATOM 2641 C C . LYS A 1 402 ? -36.268 35.022 -6.180 1.00 39.22 751 LYS A C 1
ATOM 2642 O O . LYS A 1 402 ? -35.368 35.635 -5.608 1.00 40.19 751 LYS A O 1
ATOM 2648 N N . ASN A 1 403 ? -36.460 33.717 -6.016 1.00 38.68 752 ASN A N 1
ATOM 2649 C CA . ASN A 1 403 ? -35.584 32.957 -5.137 1.00 39.16 752 ASN A CA 1
ATOM 2650 C C . ASN A 1 403 ? -34.341 32.387 -5.812 1.00 38.68 752 ASN A C 1
ATOM 2651 O O . ASN A 1 403 ? -33.626 31.574 -5.216 1.00 39.03 752 ASN A O 1
ATOM 2656 N N . LEU A 1 404 ? -34.085 32.792 -7.050 1.00 37.31 753 LEU A N 1
ATOM 2657 C CA . LEU A 1 404 ? -32.814 32.456 -7.662 1.00 36.40 753 LEU A CA 1
ATOM 2658 C C . LEU A 1 404 ? -31.852 33.603 -7.456 1.00 36.42 753 LEU A C 1
ATOM 2659 O O . LEU A 1 404 ? -32.257 34.766 -7.427 1.00 35.47 753 LEU A O 1
ATOM 2664 N N . PRO A 1 405 ? -30.565 33.271 -7.310 1.00 36.73 754 PRO A N 1
ATOM 2665 C CA . PRO A 1 405 ? -29.509 34.263 -7.275 1.00 36.96 754 PRO A CA 1
ATOM 2666 C C . PRO A 1 405 ? -29.502 35.040 -8.581 1.00 37.59 754 PRO A C 1
ATOM 2667 O O . PRO A 1 405 ? -29.839 34.483 -9.632 1.00 37.49 754 PRO A O 1
ATOM 2671 N N . GLY A 1 406 ? -29.124 36.313 -8.517 1.00 37.74 755 GLY A N 1
ATOM 2672 C CA . GLY A 1 406 ? -28.882 37.078 -9.726 1.00 38.66 755 GLY A CA 1
ATOM 2673 C C . GLY A 1 406 ? -29.683 38.349 -9.804 1.00 39.17 755 GLY A C 1
ATOM 2674 O O . GLY A 1 406 ? -29.683 39.007 -10.829 1.00 39.85 755 GLY A O 1
ATOM 2675 N N . GLY A 1 407 ? -30.370 38.698 -8.723 1.00 39.73 756 GLY A N 1
ATOM 2676 C CA . GLY A 1 407 ? -31.128 39.940 -8.673 1.00 40.20 756 GLY A CA 1
ATOM 2677 C C . GLY A 1 407 ? -30.753 40.779 -7.464 1.00 41.20 756 GLY A C 1
ATOM 2678 O O . GLY A 1 407 ? -29.593 40.795 -7.039 1.00 40.87 756 GLY A O 1
ATOM 2679 N N . GLN A 1 408 ? -31.742 41.471 -6.909 1.00 42.37 757 GLN A N 1
ATOM 2680 C CA . GLN A 1 408 ? -31.525 42.356 -5.770 1.00 44.07 757 GLN A CA 1
ATOM 2681 C C . GLN A 1 408 ? -31.890 41.703 -4.428 1.00 44.70 757 GLN A C 1
ATOM 2682 O O . GLN A 1 408 ? -31.396 42.133 -3.386 1.00 45.32 757 GLN A O 1
ATOM 2688 N N . GLN A 1 409 ? -32.750 40.683 -4.444 1.00 44.83 758 GLN A N 1
ATOM 2689 C CA . GLN A 1 409 ? -32.968 39.876 -3.236 1.00 45.05 758 GLN A CA 1
ATOM 2690 C C . GLN A 1 409 ? -31.622 39.284 -2.811 1.00 44.48 758 GLN A C 1
ATOM 2691 O O . GLN A 1 409 ? -31.120 38.354 -3.447 1.00 44.22 758 GLN A O 1
ATOM 2697 N N . ASN A 1 410 ? -31.033 39.856 -1.759 1.00 43.98 759 ASN A N 1
ATOM 2698 C CA . ASN A 1 410 ? -29.792 39.342 -1.171 1.00 43.39 759 ASN A CA 1
ATOM 2699 C C . ASN A 1 410 ? -29.865 37.868 -0.797 1.00 42.28 759 ASN A C 1
ATOM 2700 O O . ASN A 1 410 ? -28.980 37.085 -1.136 1.00 42.16 759 ASN A O 1
ATOM 2705 N N . SER A 1 411 ? -30.919 37.483 -0.090 1.00 41.00 760 SER A N 1
ATOM 2706 C CA . SER A 1 411 ? -30.960 36.141 0.467 1.00 40.05 760 SE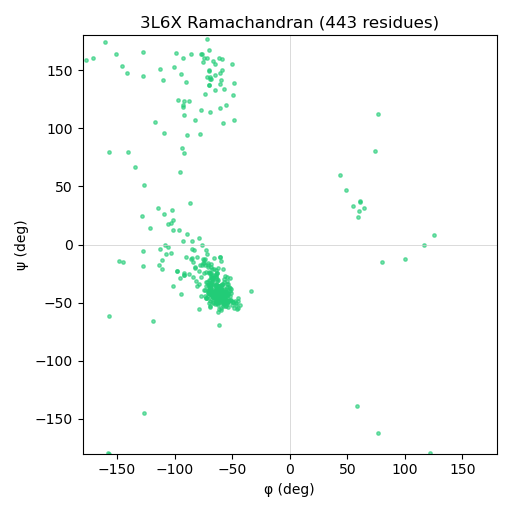R A CA 1
ATOM 2707 C C . SER A 1 411 ? -30.755 35.040 -0.572 1.00 39.33 760 SER A C 1
ATOM 2708 O O . SER A 1 411 ? -30.171 34.003 -0.276 1.00 39.44 760 SER A O 1
ATOM 2711 N N . SER A 1 412 ? -31.228 35.224 -1.793 1.00 38.76 761 SER A N 1
ATOM 2712 C CA . SER A 1 412 ? -31.123 34.091 -2.710 1.00 38.53 761 SER A CA 1
ATOM 2713 C C . SER A 1 412 ? -29.712 33.887 -3.230 1.00 37.79 761 SER A C 1
ATOM 2714 O O . SER A 1 412 ? -29.404 32.846 -3.786 1.00 37.91 761 SER A O 1
ATOM 2717 N N . TRP A 1 413 ? -28.851 34.869 -3.014 1.00 36.64 762 TRP A N 1
ATOM 2718 C CA . TRP A 1 413 ? -27.444 34.681 -3.297 1.00 36.35 762 TRP A CA 1
ATOM 2719 C C . TRP A 1 413 ? -26.800 33.781 -2.262 1.00 36.65 762 TRP A C 1
ATOM 2720 O O . TRP A 1 413 ? -25.673 33.329 -2.450 1.00 37.42 762 TRP A O 1
ATOM 2731 N N . ASN A 1 414 ? -27.505 33.523 -1.167 1.00 36.61 763 ASN A N 1
ATOM 2732 C CA . ASN A 1 414 ? -26.912 32.804 -0.046 1.00 36.58 763 ASN A CA 1
ATOM 2733 C C . ASN A 1 414 ? -27.554 31.426 0.147 1.00 36.90 763 ASN A C 1
ATOM 2734 O O . ASN A 1 414 ? -27.137 30.658 1.011 1.00 37.08 763 ASN A O 1
ATOM 2739 N N . PHE A 1 415 ? -28.571 31.116 -0.654 1.00 36.71 764 PHE A N 1
ATOM 2740 C CA . PHE A 1 415 ? -29.191 29.801 -0.575 1.00 36.64 764 PHE A CA 1
ATOM 2741 C C . PHE A 1 415 ? -28.168 28.709 -0.853 1.00 36.90 764 PHE A C 1
ATOM 2742 O O . PHE A 1 415 ? -27.227 28.903 -1.621 1.00 37.28 764 PHE A O 1
ATOM 2750 N N . SER A 1 416 ? -28.366 27.548 -0.250 1.00 36.64 765 SER A N 1
ATOM 2751 C CA . SER A 1 416 ? -27.516 26.417 -0.554 1.00 37.29 765 SER A CA 1
ATOM 2752 C C . SER A 1 416 ? -27.798 25.837 -1.955 1.00 37.11 765 SER A C 1
ATOM 2753 O O . SER A 1 416 ? -28.867 26.039 -2.549 1.00 36.92 765 SER A O 1
ATOM 2756 N N . GLU A 1 417 ? -26.823 25.086 -2.449 1.00 37.59 766 GLU A N 1
ATOM 2757 C CA . GLU A 1 417 ? -26.937 24.327 -3.692 1.00 38.45 766 GLU A CA 1
ATOM 2758 C C . GLU A 1 417 ? -28.228 23.519 -3.836 1.00 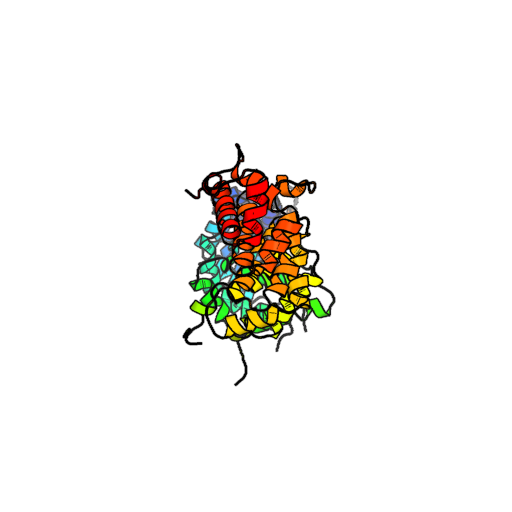38.30 766 GLU A C 1
ATOM 2759 O O . GLU A 1 417 ? -28.885 23.616 -4.859 1.00 38.42 766 GLU A O 1
ATOM 2765 N N . ASP A 1 418 ? -28.597 22.721 -2.835 1.00 38.85 767 ASP A N 1
ATOM 2766 C CA . ASP A 1 418 ? -29.821 21.916 -2.938 1.00 39.42 767 ASP A CA 1
ATOM 2767 C C . ASP A 1 418 ? -31.094 22.761 -3.090 1.00 38.43 767 ASP A C 1
ATOM 2768 O O . ASP A 1 418 ? -32.012 22.373 -3.792 1.00 38.36 767 ASP A O 1
ATOM 2773 N N . THR A 1 419 ? -31.152 23.921 -2.445 1.00 37.68 768 THR A N 1
ATOM 2774 C CA . THR A 1 419 ? -32.298 24.790 -2.619 1.00 36.74 768 THR A CA 1
ATOM 2775 C C . THR A 1 419 ? -32.374 25.340 -4.053 1.00 36.66 768 THR A C 1
ATOM 2776 O O . THR A 1 419 ? -33.413 25.289 -4.694 1.00 36.83 768 THR A O 1
ATOM 2780 N N . VAL A 1 420 ? -31.265 25.870 -4.555 1.00 36.04 769 VAL A N 1
ATOM 2781 C CA . VAL A 1 420 ? -31.233 26.388 -5.909 1.00 35.22 769 VAL A CA 1
ATOM 2782 C C . VAL A 1 420 ? -31.590 25.324 -6.939 1.00 35.51 769 VAL A C 1
ATOM 2783 O O . VAL A 1 420 ? -32.369 25.571 -7.863 1.00 35.95 769 VAL A O 1
ATOM 2787 N N . ILE A 1 421 ? -31.047 24.125 -6.785 1.00 35.42 770 ILE A N 1
ATOM 2788 C CA . ILE A 1 421 ? -31.357 23.053 -7.719 1.00 34.55 770 ILE A CA 1
ATOM 2789 C C . ILE A 1 421 ? -32.837 22.682 -7.624 1.00 35.02 770 ILE A C 1
ATOM 2790 O O . ILE A 1 421 ? -33.507 22.455 -8.642 1.00 34.84 770 ILE A O 1
ATOM 2795 N N . SER A 1 422 ? -33.365 22.645 -6.401 1.00 34.78 771 SER A N 1
ATOM 2796 C CA . SER A 1 422 ? -34.800 22.423 -6.215 1.00 34.43 771 SER A CA 1
ATOM 2797 C C . SER A 1 422 ? -35.652 23.434 -7.003 1.00 34.12 771 SER A C 1
ATOM 2798 O O . SER A 1 422 ? -36.601 23.075 -7.716 1.00 33.67 771 SER A O 1
ATOM 2801 N N . ILE A 1 423 ? -35.315 24.708 -6.866 1.00 34.08 772 ILE A N 1
ATOM 2802 C CA . ILE A 1 423 ? -36.033 25.749 -7.599 1.00 34.11 772 ILE A CA 1
ATOM 2803 C C . ILE A 1 423 ? -35.891 25.584 -9.112 1.00 33.95 772 ILE A C 1
ATOM 2804 O O . ILE A 1 423 ? -36.898 25.600 -9.846 1.00 33.80 772 ILE A O 1
ATOM 2809 N N . LEU A 1 424 ? -34.654 25.421 -9.582 1.00 33.15 773 LEU A N 1
ATOM 2810 C CA . LEU A 1 424 ? -34.435 25.186 -11.012 1.00 33.04 773 LEU A CA 1
ATOM 2811 C C . LEU A 1 424 ? -35.279 24.002 -11.535 1.00 33.05 773 LEU A C 1
ATOM 2812 O O . LEU A 1 424 ? -36.019 24.145 -12.517 1.00 33.63 773 LEU A O 1
ATOM 2817 N N . ASN A 1 425 ? -35.172 22.842 -10.893 1.00 33.13 774 ASN A N 1
ATOM 2818 C CA . ASN A 1 425 ? -35.974 21.662 -11.289 1.00 32.92 774 ASN A CA 1
ATOM 2819 C C . ASN A 1 425 ? -37.468 21.947 -11.311 1.00 33.15 774 ASN A C 1
ATOM 2820 O O . ASN A 1 425 ? -38.200 21.492 -12.213 1.00 33.09 774 ASN A O 1
ATOM 2825 N N . THR A 1 426 ? -37.925 22.713 -10.324 1.00 33.12 775 THR A N 1
ATOM 2826 C CA . THR A 1 426 ? -39.333 23.033 -10.242 1.00 32.70 775 THR A CA 1
ATOM 2827 C C . THR A 1 426 ? -39.679 23.949 -11.393 1.00 33.70 775 THR A C 1
ATOM 2828 O O . THR A 1 426 ? -40.747 23.781 -12.045 1.00 34.10 775 THR A O 1
ATOM 2832 N N . ILE A 1 427 ? -38.799 24.927 -11.652 1.00 33.62 776 ILE A N 1
ATOM 2833 C CA . ILE A 1 427 ? -39.043 25.825 -12.770 1.00 33.39 776 ILE A CA 1
ATOM 2834 C C . ILE A 1 427 ? -39.169 25.006 -14.059 1.00 33.80 776 ILE A C 1
ATOM 2835 O O . ILE A 1 427 ? -40.103 25.189 -14.852 1.00 33.21 776 ILE A O 1
ATOM 2840 N N . ASN A 1 428 ? -38.240 24.073 -14.237 1.00 34.35 777 ASN A N 1
ATOM 2841 C CA . ASN A 1 428 ? -38.200 23.257 -15.446 1.00 34.96 777 ASN A CA 1
ATOM 2842 C C . ASN A 1 428 ? -39.499 22.478 -15.619 1.00 35.58 777 ASN A C 1
ATOM 2843 O O . ASN A 1 428 ? -40.076 22.433 -16.713 1.00 36.02 777 ASN A O 1
ATOM 2848 N N . GLU A 1 429 ? -39.964 21.870 -14.534 1.00 35.96 778 GLU A N 1
ATOM 2849 C CA . GLU A 1 429 ? -41.221 21.124 -14.573 1.00 36.52 778 GLU A CA 1
ATOM 2850 C C . GLU A 1 429 ? -42.386 22.042 -14.933 1.00 36.12 778 GLU A C 1
ATOM 2851 O O . GLU A 1 429 ? -43.215 21.697 -15.751 1.00 36.05 778 GLU A O 1
ATOM 2857 N N . VAL A 1 430 ? -42.435 23.227 -14.338 1.00 36.22 779 VAL A N 1
ATOM 2858 C CA . VAL A 1 430 ? -43.555 24.126 -14.563 1.00 36.49 779 VAL A CA 1
ATOM 2859 C C . VAL A 1 430 ? -43.603 24.688 -15.987 1.00 37.70 779 VAL A C 1
ATOM 2860 O O . VAL A 1 430 ? -44.663 25.089 -16.463 1.00 37.70 779 VAL A O 1
ATOM 2864 N N . ILE A 1 431 ? -42.463 24.743 -16.673 1.00 38.73 780 ILE A N 1
ATOM 2865 C CA . ILE A 1 431 ? -42.456 25.340 -18.006 1.00 39.18 780 ILE A CA 1
ATOM 2866 C C . ILE A 1 431 ? -42.345 24.292 -19.095 1.00 40.44 780 ILE 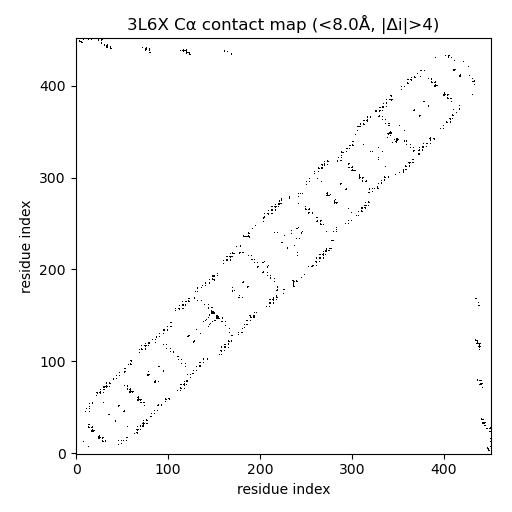A C 1
ATOM 2867 O O . ILE A 1 431 ? -42.348 24.635 -20.258 1.00 40.51 780 ILE A O 1
ATOM 2872 N N . ALA A 1 432 ? -42.223 23.022 -18.727 1.00 42.50 781 ALA A N 1
ATOM 2873 C CA . ALA A 1 432 ? -42.023 21.962 -19.727 1.00 44.48 781 ALA A CA 1
ATOM 2874 C C . ALA A 1 432 ? -42.973 22.045 -20.937 1.00 46.35 781 ALA A C 1
ATOM 2875 O O . ALA A 1 432 ? -42.512 22.021 -22.096 1.00 47.31 781 ALA A O 1
ATOM 2877 N N . GLU A 1 433 ? -44.284 22.140 -20.720 1.00 48.01 782 GLU A N 1
ATOM 2878 C CA . GLU A 1 433 ? -45.176 22.357 -21.888 1.00 50.17 782 GLU A CA 1
ATOM 2879 C C . GLU A 1 433 ? -46.192 23.434 -21.579 1.00 50.28 782 GLU A C 1
ATOM 2880 O O . GLU A 1 433 ? -47.399 23.172 -21.495 1.00 50.41 782 GLU A O 1
ATOM 2886 N N . ASN A 1 434 ? -45.692 24.649 -21.420 1.00 50.39 783 ASN A N 1
ATOM 2887 C CA . ASN A 1 434 ? -46.485 25.740 -20.888 1.00 50.25 783 ASN A CA 1
ATOM 2888 C C . ASN A 1 434 ? -45.835 27.014 -21.379 1.00 49.66 783 ASN A C 1
ATOM 2889 O O . ASN A 1 434 ? -45.076 27.654 -20.640 1.00 50.11 783 ASN A O 1
ATOM 2894 N N . LEU A 1 435 ? -46.106 27.361 -22.633 1.00 48.56 784 LEU A N 1
ATOM 2895 C CA . LEU A 1 435 ? -45.493 28.518 -23.262 1.00 47.89 784 LEU A CA 1
ATOM 2896 C C . LEU A 1 435 ? -45.660 29.767 -22.414 1.00 47.78 784 LEU A C 1
ATOM 2897 O O . LEU A 1 435 ? -44.747 30.590 -22.323 1.00 47.92 784 LEU A O 1
ATOM 2902 N N . GLU A 1 436 ? -46.821 29.894 -21.779 1.00 47.61 785 GLU A N 1
ATOM 2903 C CA . GLU A 1 436 ? -47.154 31.105 -21.032 1.00 47.57 785 GLU A CA 1
ATOM 2904 C C . GLU A 1 436 ? -46.338 31.167 -19.750 1.00 47.08 785 GLU A C 1
ATOM 2905 O O . GLU A 1 436 ? -45.963 32.240 -19.283 1.00 47.11 785 GLU A O 1
ATOM 2911 N N . ALA A 1 437 ? -46.043 29.999 -19.201 1.00 46.62 786 ALA A N 1
ATOM 2912 C CA . ALA A 1 437 ? -45.130 29.896 -18.076 1.00 46.19 786 ALA A CA 1
ATOM 2913 C C . ALA A 1 437 ? -43.719 30.333 -18.511 1.00 45.93 786 ALA A C 1
ATOM 2914 O O . ALA A 1 437 ? -43.078 31.139 -17.831 1.00 45.98 786 ALA A O 1
ATOM 2916 N N . ALA A 1 438 ? -43.255 29.813 -19.650 1.00 45.29 787 ALA A N 1
ATOM 2917 C CA . ALA A 1 438 ? -41.948 30.188 -20.209 1.00 44.71 787 ALA A CA 1
ATOM 2918 C C . ALA A 1 438 ? -41.877 31.690 -20.432 1.00 44.68 787 ALA A C 1
ATOM 2919 O O . ALA A 1 438 ? -40.842 32.326 -20.191 1.00 44.24 787 ALA A O 1
ATOM 2921 N N . LYS A 1 439 ? -42.994 32.258 -20.879 1.00 44.86 788 LYS A N 1
ATOM 2922 C CA . LYS A 1 439 ? -43.072 33.695 -21.113 1.00 45.17 788 LYS A CA 1
ATOM 2923 C C . LYS A 1 439 ? -42.996 34.485 -19.806 1.00 45.40 788 LYS A C 1
ATOM 2924 O O . LYS A 1 439 ? -42.327 35.522 -19.722 1.00 44.82 788 LYS A O 1
ATOM 2930 N N . LYS A 1 440 ? -43.675 33.990 -18.775 1.00 45.76 789 LYS A N 1
ATOM 2931 C CA . LYS A 1 440 ? -43.673 34.708 -17.516 1.00 46.22 789 LYS A CA 1
ATOM 2932 C C . LYS A 1 440 ? -42.269 34.618 -16.927 1.00 46.11 789 LYS A C 1
ATOM 2933 O O . LYS A 1 440 ? -41.795 35.536 -16.252 1.00 45.66 789 LYS A O 1
ATOM 2939 N N . LEU A 1 441 ? -41.593 33.517 -17.227 1.00 46.29 790 LEU A N 1
ATOM 2940 C CA . LEU A 1 441 ? -40.212 33.360 -16.821 1.00 46.94 790 LEU A CA 1
ATOM 2941 C C . LEU A 1 441 ? -39.441 34.502 -17.464 1.00 47.41 790 LEU A C 1
ATOM 2942 O O . LEU A 1 441 ? -38.816 35.310 -16.775 1.00 47.56 790 LEU A O 1
ATOM 2947 N N . ARG A 1 442 ? -39.526 34.599 -18.787 1.00 48.09 791 ARG A N 1
ATOM 2948 C CA . ARG A 1 442 ? -38.810 35.665 -19.503 1.00 48.70 791 ARG A CA 1
ATOM 2949 C C . ARG A 1 442 ? -39.194 37.051 -19.015 1.00 48.75 791 ARG A C 1
ATOM 2950 O O . ARG A 1 442 ? -38.373 37.959 -19.013 1.00 49.27 791 ARG A O 1
ATOM 2958 N N . GLU A 1 443 ? -40.439 37.219 -18.597 1.00 48.68 792 GLU A N 1
ATOM 2959 C CA . GLU A 1 443 ? -40.917 38.543 -18.236 1.00 48.53 792 GLU A CA 1
ATOM 2960 C C . GLU A 1 443 ? -40.395 38.979 -16.864 1.00 48.08 792 GLU A C 1
ATOM 2961 O O . GLU A 1 443 ? -40.420 40.169 -16.538 1.00 47.88 792 GLU A O 1
ATOM 2967 N N . THR A 1 444 ? -39.916 38.015 -16.073 1.00 47.25 793 THR A N 1
ATOM 2968 C CA . THR A 1 444 ? -39.447 38.287 -14.709 1.00 46.62 793 THR A CA 1
ATOM 2969 C C . THR A 1 444 ? -37.926 38.319 -14.618 1.00 46.31 793 THR A C 1
ATOM 2970 O O . THR A 1 444 ? -37.354 38.186 -13.534 1.00 46.10 793 THR A O 1
ATOM 2974 N N . GLN A 1 445 ? -37.275 38.490 -15.765 1.00 45.72 794 GLN A N 1
ATOM 2975 C CA . GLN A 1 445 ? -35.817 38.557 -15.830 1.00 45.04 794 GLN A CA 1
ATOM 2976 C C . GLN A 1 445 ? -35.174 37.272 -15.318 1.00 43.37 794 GLN A C 1
ATOM 2977 O O . GLN A 1 445 ? -34.046 37.292 -14.826 1.00 43.45 794 GLN A O 1
ATOM 2983 N N . GLY A 1 446 ? -35.889 36.161 -15.465 1.00 41.27 795 GLY A N 1
ATOM 2984 C CA . GLY A 1 446 ? -35.396 34.859 -15.048 1.00 39.33 795 GLY A CA 1
ATOM 2985 C C . GLY A 1 446 ? -34.406 34.195 -15.985 1.00 37.92 795 GLY A C 1
ATOM 2986 O O . GLY A 1 446 ? -33.649 33.314 -15.574 1.00 37.68 795 GLY A O 1
ATOM 2987 N N . ILE A 1 447 ? -34.428 34.580 -17.252 1.00 36.67 796 ILE A N 1
ATOM 2988 C CA . ILE A 1 447 ? -33.381 34.169 -18.187 1.00 35.96 796 ILE A CA 1
ATOM 2989 C C . ILE A 1 447 ? -31.998 34.721 -17.782 1.00 34.40 796 ILE A C 1
ATOM 2990 O O . ILE A 1 447 ? -30.989 34.040 -17.918 1.00 33.92 796 ILE A O 1
ATOM 2995 N N . GLU A 1 448 ? -31.951 35.975 -17.344 1.00 33.27 797 GLU A N 1
ATOM 2996 C CA . GLU A 1 448 ? -30.719 36.562 -16.798 1.00 32.22 797 GLU A CA 1
ATOM 2997 C C . GLU A 1 448 ? -30.119 35.641 -15.710 1.00 31.78 797 GLU A C 1
ATOM 2998 O O . GLU A 1 448 ? -28.914 35.327 -15.719 1.00 31.19 797 GLU A O 1
ATOM 3004 N N . LYS A 1 449 ? -30.980 35.210 -14.786 1.00 30.40 798 LYS A N 1
ATOM 3005 C CA . LYS A 1 449 ? -30.561 34.412 -13.666 1.00 30.34 798 LYS A CA 1
ATOM 3006 C C . LYS A 1 449 ? -30.106 33.028 -14.091 1.00 29.96 798 LYS A C 1
ATOM 3007 O O . LYS A 1 449 ? -29.111 32.521 -13.606 1.00 30.02 798 LYS A O 1
ATOM 3013 N N . LEU A 1 450 ? -30.829 32.414 -15.011 1.00 29.35 799 LEU A N 1
ATOM 3014 C CA . LEU A 1 450 ? -30.414 31.120 -15.492 1.00 29.11 799 LEU A CA 1
ATOM 3015 C C . LEU A 1 450 ? -29.040 31.184 -16.134 1.00 28.58 799 LEU A C 1
ATOM 3016 O O . LEU A 1 450 ? -28.237 30.285 -15.957 1.00 28.70 799 LEU A O 1
ATOM 3021 N N . VAL A 1 451 ? -28.783 32.239 -16.902 1.00 27.93 800 VAL A N 1
ATOM 3022 C CA . VAL A 1 451 ? -27.502 32.406 -17.568 1.00 27.78 800 VAL A CA 1
ATOM 3023 C C . VAL A 1 451 ? -26.424 32.695 -16.520 1.00 27.57 800 VAL A C 1
ATOM 3024 O O . VAL A 1 451 ? -25.299 32.185 -16.592 1.00 27.21 800 VAL A O 1
ATOM 3028 N N . LEU A 1 452 ? -26.773 33.516 -15.538 1.00 27.30 801 LEU A N 1
ATOM 3029 C CA . LEU A 1 452 ? -25.829 33.831 -14.489 1.00 27.41 801 LEU A CA 1
ATOM 3030 C C . LEU A 1 452 ? -25.425 32.522 -13.779 1.00 27.24 801 LEU A C 1
ATOM 3031 O O . LEU A 1 452 ? -24.254 32.306 -13.510 1.00 26.26 801 LEU A O 1
ATOM 3036 N N . ILE A 1 453 ? -26.387 31.634 -13.527 1.00 26.26 802 ILE A N 1
ATOM 3037 C CA . ILE A 1 453 ? -26.066 30.387 -12.849 1.00 26.36 802 ILE A CA 1
ATOM 3038 C C . ILE A 1 453 ? -25.245 29.496 -13.773 1.00 26.95 802 ILE A C 1
ATOM 3039 O O . ILE A 1 453 ? -24.149 29.027 -13.419 1.00 26.83 802 ILE A O 1
ATOM 3044 N N . ASN A 1 454 ? -25.752 29.316 -14.990 1.00 26.73 803 ASN A N 1
ATOM 3045 C CA . ASN A 1 454 ? -25.122 28.430 -15.950 1.00 25.73 803 ASN A CA 1
ATOM 3046 C C . ASN A 1 454 ? -23.692 28.846 -16.262 1.00 25.90 803 ASN A C 1
ATOM 3047 O O . ASN A 1 454 ? -22.835 27.987 -16.510 1.00 25.74 803 ASN A O 1
ATOM 3052 N N . LYS A 1 455 ? -23.429 30.154 -16.268 1.00 25.05 804 LYS A N 1
ATOM 3053 C CA . LYS A 1 455 ? -22.088 30.649 -16.614 1.00 25.12 804 LYS A CA 1
ATOM 3054 C C . LYS A 1 455 ? -21.284 31.048 -15.381 1.00 25.13 804 LYS A C 1
ATOM 3055 O O . LYS A 1 455 ? -20.341 31.829 -15.472 1.00 25.31 804 LYS A O 1
ATOM 3061 N N . SER A 1 456 ? -21.665 30.526 -14.225 1.00 25.16 805 SER A N 1
ATOM 3062 C CA . SER A 1 456 ? -20.939 30.822 -13.013 1.00 25.15 805 SER A CA 1
ATOM 3063 C C . SER A 1 456 ? -19.569 30.149 -13.030 1.00 24.97 805 SER A C 1
ATOM 3064 O O . SER A 1 456 ? -19.446 28.994 -13.434 1.00 24.33 805 SER A O 1
ATOM 3067 N N . GLY A 1 457 ? -18.540 30.875 -12.606 1.00 24.84 806 GLY A N 1
ATOM 3068 C CA . GLY A 1 457 ? -17.256 30.258 -12.361 1.00 25.31 806 GLY A CA 1
ATOM 3069 C C . GLY A 1 457 ? -17.151 29.654 -10.959 1.00 26.16 806 GLY A C 1
ATOM 3070 O O . GLY A 1 457 ? -16.103 29.162 -10.584 1.00 25.80 806 GLY A O 1
ATOM 3071 N N . ASN A 1 458 ? -18.220 29.688 -10.168 1.00 27.10 807 ASN A N 1
ATOM 3072 C CA . ASN A 1 458 ? -18.105 29.167 -8.805 1.00 29.02 807 ASN A CA 1
ATOM 3073 C C . ASN A 1 458 ? -19.137 28.122 -8.390 1.00 30.10 807 ASN A C 1
ATOM 3074 O O . ASN A 1 458 ? -18.914 27.363 -7.476 1.00 31.65 807 ASN A O 1
ATOM 3079 N N . ARG A 1 459 ? -20.250 28.025 -9.084 1.00 30.98 808 ARG A N 1
ATOM 3080 C CA . ARG A 1 459 ? -21.217 27.004 -8.729 1.00 31.32 808 ARG A CA 1
ATOM 3081 C C . ARG A 1 459 ? -20.829 25.588 -9.178 1.00 31.74 808 ARG A C 1
ATOM 3082 O O . ARG A 1 459 ? -19.940 25.407 -9.988 1.00 31.51 808 ARG A O 1
ATOM 3090 N N . SER A 1 460 ? -21.470 24.572 -8.618 1.00 32.46 809 SER A N 1
ATOM 3091 C CA . SER A 1 460 ? -21.055 23.198 -8.926 1.00 33.64 809 SER A CA 1
ATOM 3092 C C . SER A 1 460 ? -21.557 22.756 -10.287 1.00 34.35 809 SER A C 1
ATOM 3093 O O . SER A 1 460 ? -22.487 23.363 -10.843 1.00 34.56 809 SER A O 1
ATOM 3096 N N . GLU A 1 461 ? -20.967 21.678 -10.799 1.00 35.35 810 GLU A N 1
ATOM 3097 C CA . GLU A 1 461 ? -21.476 21.008 -12.002 1.00 36.84 810 GLU A CA 1
ATOM 3098 C C . GLU A 1 461 ? -22.981 20.716 -11.940 1.00 36.73 810 GLU A C 1
ATOM 3099 O O . GLU A 1 461 ? -23.706 21.028 -12.875 1.00 36.99 810 GLU A O 1
ATOM 3105 N N . LYS A 1 462 ? -23.454 20.128 -10.846 1.00 36.78 811 LYS A N 1
ATOM 3106 C CA . LYS A 1 462 ? -24.873 19.830 -10.734 1.00 37.25 811 LYS A CA 1
ATOM 3107 C C . LYS A 1 462 ? -25.738 21.086 -10.856 1.00 35.88 811 LYS A C 1
ATOM 3108 O O . LYS A 1 462 ? -26.813 21.059 -11.438 1.00 35.99 811 LYS A O 1
ATOM 3114 N N . GLU A 1 463 ? -25.292 22.182 -10.263 1.00 34.77 812 GLU A N 1
ATOM 3115 C CA . GLU A 1 463 ? -26.100 23.394 -10.298 1.00 33.81 812 GLU A CA 1
ATOM 3116 C C . GLU A 1 463 ? -26.032 24.002 -11.703 1.00 32.42 812 GLU A C 1
ATOM 3117 O O . GLU A 1 463 ? -27.024 24.463 -12.238 1.00 32.44 812 GLU A O 1
ATOM 3123 N N . VAL A 1 464 ? -24.865 23.959 -12.316 1.00 31.42 813 VAL A N 1
ATOM 3124 C CA . VAL A 1 464 ? -24.730 24.485 -13.658 1.00 31.09 813 VAL A CA 1
ATOM 3125 C C . VAL A 1 464 ? -25.613 23.663 -14.614 1.00 31.70 813 VAL A C 1
ATOM 3126 O O . VAL A 1 464 ? -26.315 24.213 -15.474 1.00 31.73 813 VAL A O 1
ATOM 3130 N N . ARG A 1 465 ? -25.600 22.347 -14.436 1.00 31.86 814 ARG A N 1
ATOM 3131 C CA . ARG A 1 465 ? -26.387 21.473 -15.291 1.00 32.92 814 ARG A CA 1
ATOM 3132 C C . ARG A 1 465 ? -27.877 21.724 -15.058 1.00 32.27 814 ARG A C 1
ATOM 3133 O O . ARG A 1 465 ? -28.648 21.861 -16.003 1.00 32.25 814 ARG A O 1
ATOM 3141 N N . ALA A 1 466 ? -28.287 21.815 -13.800 1.00 31.31 815 ALA A N 1
ATOM 3142 C CA . ALA A 1 466 ? -29.679 22.086 -13.551 1.00 30.49 815 ALA A CA 1
ATOM 3143 C C . ALA A 1 466 ? -30.095 23.344 -14.309 1.00 30.17 815 ALA A C 1
ATOM 3144 O O . ALA A 1 466 ? -31.189 23.391 -14.850 1.00 30.12 815 ALA A O 1
ATOM 3146 N N . ALA A 1 467 ? -29.245 24.375 -14.347 1.00 29.45 816 ALA A N 1
ATOM 3147 C CA . ALA A 1 467 ? -29.653 25.601 -15.049 1.00 28.79 816 ALA A CA 1
ATOM 3148 C C . ALA A 1 467 ? -29.724 25.381 -16.563 1.00 28.70 816 ALA A C 1
ATOM 3149 O O . ALA A 1 467 ? -30.569 25.952 -17.221 1.00 28.21 816 ALA A O 1
ATOM 3151 N N . ALA A 1 468 ? -28.807 24.585 -17.107 1.00 29.22 817 ALA A N 1
ATOM 3152 C CA . ALA A 1 468 ? -28.786 24.319 -18.522 1.00 30.33 817 ALA A CA 1
ATOM 3153 C C . ALA A 1 468 ? -30.082 23.614 -18.932 1.00 31.16 817 ALA A C 1
ATOM 3154 O O . ALA A 1 468 ? -30.665 23.937 -19.973 1.00 31.47 817 ALA A O 1
ATOM 3156 N N . LEU A 1 469 ? -30.552 22.686 -18.103 1.00 31.94 818 LEU A N 1
ATOM 3157 C CA . LEU A 1 469 ? -31.793 21.973 -18.418 1.00 32.76 818 LEU A CA 1
ATOM 3158 C C . LEU A 1 469 ? -32.933 22.951 -18.631 1.00 32.93 818 LEU A C 1
ATOM 3159 O O . LEU A 1 469 ? -33.600 22.902 -19.658 1.00 33.34 818 LEU A O 1
ATOM 3164 N N . VAL A 1 470 ? -33.159 23.851 -17.678 1.00 33.07 819 VAL A N 1
ATOM 3165 C CA . VAL A 1 470 ? -34.190 24.862 -17.880 1.00 33.24 819 VAL A CA 1
ATOM 3166 C C . VAL A 1 470 ? -33.945 25.654 -19.173 1.00 33.69 819 VAL A C 1
ATOM 3167 O O . VAL A 1 470 ? -34.860 25.908 -19.947 1.00 33.48 819 VAL A O 1
ATOM 3171 N N . LEU A 1 471 ? -32.699 26.048 -19.403 1.00 33.95 820 LEU A N 1
ATOM 3172 C CA . LEU A 1 471 ? -32.381 26.813 -20.600 1.00 34.14 820 LEU A CA 1
ATOM 3173 C C . LEU A 1 471 ? -32.721 26.038 -21.862 1.00 34.37 820 LEU A C 1
ATOM 3174 O O . LEU A 1 471 ? -33.240 26.598 -22.821 1.00 33.75 820 LEU A O 1
ATOM 3179 N N . GLN A 1 472 ? -32.423 24.745 -21.868 1.00 35.13 821 GLN A N 1
ATOM 3180 C CA . GLN A 1 472 ? -32.741 23.937 -23.037 1.00 36.13 821 GLN A CA 1
ATOM 3181 C C . GLN A 1 472 ? -34.258 23.798 -23.249 1.00 36.16 821 GLN A C 1
ATOM 3182 O O . GLN A 1 472 ? -34.733 23.715 -24.375 1.00 36.72 821 GLN A O 1
ATOM 3188 N N . THR A 1 473 ? -35.025 23.815 -22.170 1.00 36.52 822 THR A N 1
ATOM 3189 C CA . THR A 1 473 ? -36.474 23.797 -22.302 1.00 36.78 822 THR A CA 1
ATOM 3190 C C . THR A 1 473 ? -36.930 25.126 -22.869 1.00 37.42 822 THR A C 1
ATOM 3191 O O . THR A 1 473 ? -37.798 25.186 -23.741 1.00 37.39 822 THR A O 1
ATOM 3195 N N . ILE A 1 474 ? -36.329 26.202 -22.388 1.00 38.04 823 ILE A N 1
ATOM 3196 C CA . ILE A 1 474 ? -36.687 27.506 -22.892 1.00 38.73 823 ILE A CA 1
ATOM 3197 C C . ILE A 1 474 ? -36.360 27.594 -24.371 1.00 40.11 823 ILE A C 1
ATOM 3198 O O . ILE A 1 474 ? -37.114 28.200 -25.146 1.00 40.71 823 ILE A O 1
ATOM 3203 N N . TRP A 1 475 ? -35.250 26.970 -24.765 1.00 40.90 824 TRP A N 1
ATOM 3204 C CA . TRP A 1 475 ? -34.810 27.008 -26.152 1.00 41.61 824 TRP A CA 1
ATOM 3205 C C . TRP A 1 475 ? -35.799 26.270 -27.062 1.00 42.47 824 TRP A C 1
ATOM 3206 O O . TRP A 1 475 ? -35.842 26.518 -28.265 1.00 42.14 824 TRP A O 1
ATOM 3217 N N . GLY A 1 476 ? -36.610 25.386 -26.481 1.00 43.64 825 GLY A N 1
ATOM 3218 C CA . GLY A 1 476 ? -37.635 24.654 -27.249 1.00 44.64 825 GLY A CA 1
ATOM 3219 C C . GLY A 1 476 ? -38.743 25.506 -27.870 1.00 45.46 825 GLY A C 1
ATOM 3220 O O . GLY A 1 476 ? -39.341 25.119 -28.866 1.00 45.28 825 GLY A O 1
ATOM 3221 N N . TYR A 1 477 ? -39.011 26.671 -27.284 1.00 46.30 826 TYR A N 1
ATOM 3222 C CA . TYR A 1 477 ? -40.085 27.548 -27.750 1.00 46.84 826 TYR A CA 1
ATOM 3223 C C . TYR A 1 477 ? -39.584 28.654 -28.673 1.00 47.53 826 TYR A C 1
ATOM 3224 O O . TYR A 1 477 ? -38.721 29.445 -28.296 1.00 47.67 826 TYR A O 1
ATOM 3233 N N . LYS A 1 478 ? -40.154 28.730 -29.873 1.00 48.56 827 LYS A N 1
ATOM 3234 C CA . LYS A 1 478 ? -39.709 29.698 -30.860 1.00 49.49 827 LYS A CA 1
ATOM 3235 C C . LYS A 1 478 ? -39.754 31.141 -30.340 1.00 50.19 827 LYS A C 1
ATOM 3236 O O . LYS A 1 478 ? -38.830 31.928 -30.584 1.00 50.28 827 LYS A O 1
ATOM 3238 N N . GLU A 1 479 ? -40.815 31.476 -29.609 1.00 50.98 828 GLU A N 1
ATOM 3239 C CA . GLU A 1 479 ? -41.059 32.859 -29.168 1.00 51.71 828 GLU A CA 1
ATOM 3240 C C . GLU A 1 479 ? -40.059 33.367 -28.114 1.00 52.13 828 GLU A C 1
ATOM 3241 O O . GLU A 1 479 ? -39.848 34.572 -27.980 1.00 52.41 828 GLU A O 1
ATOM 3243 N N . LEU A 1 480 ? -39.450 32.445 -27.373 1.00 52.34 829 LEU A N 1
ATOM 3244 C CA . LEU A 1 480 ? -38.432 32.778 -26.380 1.00 52.58 829 LEU A CA 1
ATOM 3245 C C . LEU A 1 480 ? -37.015 32.724 -26.980 1.00 52.49 829 LEU A C 1
ATOM 3246 O O . LEU A 1 480 ? -36.087 33.396 -26.507 1.00 51.84 829 LEU A O 1
ATOM 3251 N N . ARG A 1 481 ? -36.884 31.911 -28.027 1.00 52.56 830 ARG A N 1
ATOM 3252 C CA . ARG A 1 481 ? -35.627 31.659 -28.716 1.00 52.71 830 ARG A CA 1
ATOM 3253 C C . ARG A 1 481 ? -35.123 32.883 -29.492 1.00 53.01 830 ARG A C 1
ATOM 3254 O O . ARG A 1 481 ? -33.970 33.317 -29.312 1.00 52.96 830 ARG A O 1
ATOM 3262 N N . LYS A 1 482 ? -35.992 33.440 -30.338 1.00 53.02 831 LYS A N 1
ATOM 3263 C CA . LYS A 1 482 ? -35.603 34.511 -31.262 1.00 52.97 831 LYS A CA 1
ATOM 3264 C C . LYS A 1 482 ? -35.065 35.768 -30.568 1.00 52.94 831 LYS A C 1
ATOM 3265 O O . LYS A 1 482 ? -34.130 36.400 -31.062 1.00 53.20 831 LYS A O 1
ATOM 3268 N N . PRO A 1 483 ? -35.661 36.149 -29.429 1.00 52.91 832 PRO A N 1
ATOM 3269 C CA . PRO A 1 483 ? -35.161 37.304 -28.665 1.00 52.96 832 PRO A CA 1
ATOM 3270 C C . PRO A 1 483 ? -33.734 37.135 -28.098 1.00 53.12 832 PRO A C 1
ATOM 3271 O O . PRO A 1 483 ? -32.941 38.093 -28.123 1.00 53.26 832 PRO A O 1
ATOM 3275 N N . LEU A 1 484 ? -33.398 35.938 -27.621 1.00 52.60 833 LEU A N 1
ATOM 3276 C CA . LEU A 1 484 ? -32.017 35.656 -27.226 1.00 52.44 833 LEU A CA 1
ATOM 3277 C C . LEU A 1 484 ? -31.058 35.580 -28.424 1.00 52.32 833 LEU A C 1
ATOM 3278 O O . LEU A 1 484 ? -29.879 35.947 -28.306 1.00 51.97 833 LEU A O 1
ATOM 3283 N N . GLU A 1 485 ? -31.550 35.090 -29.563 1.00 52.03 834 GLU A N 1
ATOM 3284 C CA . GLU A 1 485 ? -30.723 35.070 -30.772 1.00 52.22 834 GLU A CA 1
ATOM 3285 C C . GLU A 1 485 ? -30.391 36.502 -31.184 1.00 52.30 834 GLU A C 1
ATOM 3286 O O . GLU A 1 485 ? -29.301 36.782 -31.686 1.00 51.81 834 GLU A O 1
ATOM 3292 N N . LYS A 1 486 ? -31.339 37.401 -30.934 1.00 52.84 835 LYS A N 1
ATOM 3293 C CA . LYS A 1 486 ? -31.168 38.823 -31.223 1.00 53.45 835 LYS A CA 1
ATOM 3294 C C . LYS A 1 486 ? -30.120 39.451 -30.300 1.00 53.70 835 LYS A C 1
ATOM 3295 O O . LYS A 1 486 ? -29.609 40.540 -30.569 1.00 53.88 835 LYS A O 1
ATOM 3297 N N . GLU A 1 487 ? -29.801 38.760 -29.212 1.00 53.81 836 GLU A N 1
ATOM 3298 C CA . GLU A 1 487 ? -28.732 39.205 -28.327 1.00 54.04 836 GLU A CA 1
ATOM 3299 C C . GLU A 1 487 ? -27.397 38.635 -28.832 1.00 53.60 836 GLU A C 1
ATOM 3300 O O . GLU A 1 487 ? -26.339 39.212 -28.603 1.00 53.33 836 GLU A O 1
ATOM 3306 N N . GLY A 1 488 ? -27.470 37.512 -29.550 1.00 53.25 837 GLY A N 1
ATOM 3307 C CA . GLY A 1 488 ? -26.281 36.806 -30.049 1.00 52.26 837 GLY A CA 1
ATOM 3308 C C . GLY A 1 488 ? -26.098 35.399 -29.470 1.00 51.61 837 GLY A C 1
ATOM 3309 O O . GLY A 1 488 ? -25.140 34.693 -29.820 1.00 51.42 837 GLY A O 1
ATOM 3310 N N . TRP A 1 489 ? -27.011 34.987 -28.587 1.00 50.64 838 TRP A N 1
ATOM 3311 C CA . TRP A 1 489 ? -26.970 33.640 -28.000 1.00 49.77 838 TRP A CA 1
ATOM 3312 C C . TRP A 1 489 ? -27.267 32.553 -29.025 1.00 49.02 838 TRP A C 1
ATOM 3313 O O . TRP A 1 489 ? -28.101 32.732 -29.902 1.00 48.44 838 TRP A O 1
ATOM 3324 N N . LYS A 1 490 ? -26.576 31.427 -28.911 1.00 48.46 839 LYS A N 1
ATOM 3325 C CA . LYS A 1 490 ? -26.932 30.256 -29.698 1.00 48.11 839 LYS A CA 1
ATOM 3326 C C . LYS A 1 490 ? -27.099 29.040 -28.792 1.00 47.70 839 LYS A C 1
ATOM 3327 O O . LYS A 1 490 ? -26.707 29.073 -27.625 1.00 47.45 839 LYS A O 1
ATOM 3333 N N . LYS A 1 491 ? -27.708 27.982 -29.319 1.00 47.31 840 LYS A N 1
ATOM 3334 C CA . LYS A 1 491 ? -28.160 26.878 -28.474 1.00 46.87 840 LYS A CA 1
ATOM 3335 C C . LYS A 1 491 ? -27.016 26.251 -27.705 1.00 46.34 840 LYS A C 1
ATOM 3336 O O . LYS A 1 491 ? -27.156 25.912 -26.536 1.00 46.24 840 LYS A O 1
ATOM 3338 N N . SER A 1 492 ? -25.876 26.109 -28.367 1.00 46.19 841 SER A N 1
ATOM 3339 C CA . SER A 1 492 ? -24.745 25.416 -27.775 1.00 45.89 841 SER A CA 1
ATOM 3340 C C . SER A 1 492 ? -24.085 26.220 -26.656 1.00 46.01 841 SER A C 1
ATOM 3341 O O . SER A 1 492 ? -23.211 25.714 -25.958 1.00 45.48 841 SER A O 1
ATOM 3344 N N . ASP A 1 493 ? -24.496 27.469 -26.485 1.00 46.34 842 ASP A N 1
ATOM 3345 C CA . ASP A 1 493 ? -23.980 28.259 -25.380 1.00 47.27 842 ASP A CA 1
ATOM 3346 C C . ASP A 1 493 ? -24.369 27.615 -24.055 1.00 48.55 842 ASP A C 1
ATOM 3347 O O . ASP A 1 493 ? -23.740 27.863 -23.018 1.00 48.92 842 ASP A O 1
ATOM 3352 N N . PHE A 1 494 ? -25.392 26.767 -24.098 1.00 49.80 843 PHE A N 1
ATOM 3353 C CA . PHE A 1 494 ? -25.977 26.217 -22.879 1.00 51.28 843 PHE A CA 1
ATOM 3354 C C . PHE A 1 494 ? -26.055 24.701 -22.889 1.00 52.36 843 PHE A C 1
ATOM 3355 O O . PHE A 1 494 ? -27.110 24.140 -22.634 1.00 52.51 843 PHE A O 1
ATOM 3363 N N . GLN A 1 495 ? -24.951 24.034 -23.182 1.00 54.30 844 GLN A N 1
ATOM 3364 C CA . GLN A 1 495 ? -24.973 22.581 -23.252 1.00 56.31 844 GLN A CA 1
ATOM 3365 C C . GLN A 1 495 ? -25.270 21.964 -21.888 1.00 57.63 844 GLN A C 1
ATOM 3366 O O . GLN A 1 495 ? -24.855 22.484 -20.848 1.00 57.76 844 GLN A O 1
ATOM 3372 N N . VAL A 1 496 ? -25.987 20.847 -21.909 1.00 59.02 845 VAL A N 1
ATOM 3373 C CA . VAL A 1 496 ? -26.077 19.971 -20.753 1.00 60.44 845 VAL A CA 1
ATOM 3374 C C . VAL A 1 496 ? -24.946 18.925 -20.820 1.00 61.60 845 VAL A C 1
ATOM 3375 O O . VAL A 1 496 ? -24.627 18.405 -21.894 1.00 61.81 845 VAL A O 1
ATOM 3379 N N . ASN A 1 497 ? -24.332 18.624 -19.679 1.00 62.91 846 ASN A N 1
ATOM 3380 C CA . ASN A 1 497 ? -23.280 17.600 -19.639 1.00 64.06 846 ASN A CA 1
ATOM 3381 C C . ASN A 1 497 ? -23.451 16.672 -18.435 1.00 64.24 846 ASN A C 1
ATOM 3382 O O . ASN A 1 497 ? -24.063 17.056 -17.433 1.00 64.76 846 ASN A O 1
ATOM 3387 N N . ASP B 2 1 ? -31.890 14.033 15.081 1.00 45.37 758 ASP B N 1
ATOM 3388 C CA . ASP B 2 1 ? -33.279 14.504 15.370 1.00 45.45 758 ASP B CA 1
ATOM 3389 C C . ASP B 2 1 ? -33.354 15.246 16.698 1.00 44.85 758 ASP B C 1
ATOM 3390 O O . ASP B 2 1 ? -32.461 15.184 17.526 1.00 44.64 758 ASP B O 1
ATOM 3395 N N . GLU B 2 2 ? -34.454 15.937 16.908 1.00 44.36 759 GLU B N 1
ATOM 3396 C CA . GLU B 2 2 ? -34.589 16.687 18.129 1.00 43.90 759 GLU B CA 1
ATOM 3397 C C . GLU B 2 2 ? -34.841 15.780 19.335 1.00 43.04 759 GLU B C 1
ATOM 3398 O O . GLU B 2 2 ? -35.713 14.909 19.285 1.00 42.03 759 GLU B O 1
ATOM 3404 N N . GLU B 2 3 ? -34.050 15.993 20.395 1.00 42.00 760 GLU B N 1
ATOM 3405 C CA . GLU B 2 3 ? -34.241 15.347 21.702 1.00 41.63 760 GLU B CA 1
ATOM 3406 C C . GLU B 2 3 ? -35.128 16.289 22.510 1.00 40.49 760 GLU B C 1
ATOM 3407 O O . GLU B 2 3 ? -34.641 17.056 23.362 1.00 40.92 760 GLU B O 1
ATOM 3413 N N . GLY B 2 4 ? -36.423 16.241 22.228 1.00 38.73 761 GLY B N 1
ATOM 3414 C CA . GLY B 2 4 ? -37.334 17.246 22.728 1.00 37.38 761 GLY B CA 1
ATOM 3415 C C . GLY B 2 4 ? -37.771 17.023 24.157 1.00 36.52 761 GLY B C 1
ATOM 3416 O O . GLY B 2 4 ? -38.391 17.891 24.752 1.00 36.42 761 GLY B O 1
ATOM 3417 N N . GLY B 2 5 ? -37.473 15.853 24.710 1.00 35.91 762 GLY B N 1
ATOM 3418 C CA . GLY B 2 5 ? -37.779 15.606 26.101 1.00 35.25 762 GLY B CA 1
ATOM 3419 C C . GLY B 2 5 ? -37.016 16.607 26.953 1.00 35.59 762 GLY B C 1
ATOM 3420 O O . GLY B 2 5 ? -37.540 17.126 27.937 1.00 35.66 762 GLY B O 1
ATOM 3421 N N . GLY B 2 6 ? -35.775 16.896 26.566 1.00 35.33 763 GLY B N 1
ATOM 3422 C CA . GLY B 2 6 ? -34.976 17.873 27.295 1.00 34.71 763 GLY B CA 1
ATOM 3423 C C . GLY B 2 6 ? -34.450 17.288 28.587 1.00 34.87 763 GLY B C 1
ATOM 3424 O O . GLY B 2 6 ? -34.408 16.074 28.757 1.00 34.72 763 GLY B O 1
ATOM 3425 N N . GLU B 2 7 ? -34.036 18.158 29.501 1.00 35.00 764 GLU B N 1
ATOM 3426 C CA . GLU B 2 7 ? -33.499 17.728 30.772 1.00 34.96 764 GLU B CA 1
ATOM 3427 C C . GLU B 2 7 ? -34.005 18.705 31.811 1.00 35.89 764 GLU B C 1
ATOM 3428 O O . GLU B 2 7 ? -34.223 19.856 31.500 1.00 35.40 764 GLU B O 1
ATOM 3434 N N . GLU B 2 8 ? -34.239 18.236 33.033 1.00 37.36 765 GLU B N 1
ATOM 3435 C CA . GLU B 2 8 ? -34.704 19.108 34.130 1.00 38.60 765 GLU B CA 1
ATOM 3436 C C . GLU B 2 8 ? -33.794 18.956 35.354 1.00 38.41 765 GLU B C 1
ATOM 3437 O O . GLU B 2 8 ? -33.304 17.859 35.650 1.00 38.56 765 GLU B O 1
ATOM 3443 N N . ASP B 2 9 ? -33.598 20.055 36.069 1.00 37.78 766 ASP B N 1
ATOM 3444 C CA . ASP B 2 9 ? -32.988 20.027 37.383 1.00 37.01 766 ASP B CA 1
ATOM 3445 C C . ASP B 2 9 ? -33.953 19.384 38.376 1.00 36.16 766 ASP B C 1
ATOM 3446 O O . ASP B 2 9 ? -35.131 19.194 38.071 1.00 35.69 766 ASP B O 1
ATOM 3451 N N . GLN B 2 10 ? -33.466 19.045 39.569 1.00 35.40 767 GLN B N 1
ATOM 3452 C CA . GLN B 2 10 ? -34.322 18.331 40.532 1.00 34.23 767 GLN B CA 1
ATOM 3453 C C . GLN B 2 10 ? -34.057 18.691 42.008 1.00 34.13 767 GLN B C 1
ATOM 3454 O O . GLN B 2 10 ? -32.957 19.096 42.377 1.00 34.22 767 GLN B O 1
ATOM 3460 N N . ASP B 2 11 ? -35.066 18.536 42.850 1.00 32.94 768 ASP B N 1
ATOM 3461 C CA . ASP B 2 11 ? -34.853 18.739 44.261 1.00 32.94 768 ASP B CA 1
ATOM 3462 C C . ASP B 2 11 ? -34.505 17.448 44.971 1.00 32.63 768 ASP B C 1
ATOM 3463 O O . ASP B 2 11 ? -34.772 16.372 44.461 1.00 32.55 768 ASP B O 1
ATOM 3468 N N . PHE B 2 12 ? -33.913 17.572 46.153 1.00 31.81 769 PHE B N 1
ATOM 3469 C CA . PHE B 2 12 ? -33.443 16.420 46.913 1.00 31.78 769 PHE B CA 1
ATOM 3470 C C . PHE B 2 12 ? -33.048 16.968 48.282 1.00 31.56 769 PHE B C 1
ATOM 3471 O O . PHE B 2 12 ? -32.802 18.166 48.431 1.00 31.95 769 PHE B O 1
ATOM 3479 N N . ASP B 2 13 ? -32.965 16.084 49.263 1.00 31.87 770 ASP B N 1
ATOM 3480 C CA . ASP B 2 13 ? -32.542 16.428 50.609 1.00 32.52 770 ASP B CA 1
ATOM 3481 C C . ASP B 2 13 ? -31.160 15.849 50.866 1.00 33.23 770 ASP B C 1
ATOM 3482 O O . ASP B 2 13 ? -31.012 14.687 51.244 1.00 33.15 770 ASP B O 1
ATOM 3487 N N . LEU B 2 14 ? -30.146 16.667 50.665 1.00 33.75 771 LEU B N 1
ATOM 3488 C CA . LEU B 2 14 ? -28.791 16.205 50.768 1.00 34.88 771 LEU B CA 1
ATOM 3489 C C . LEU B 2 14 ? -28.479 15.531 52.121 1.00 35.73 771 LEU B C 1
ATOM 3490 O O . LEU B 2 14 ? -27.614 14.658 52.193 1.00 35.66 771 LEU B O 1
ATOM 3495 N N . SER B 2 15 ? -29.180 15.922 53.188 1.00 36.52 772 SER B N 1
ATOM 3496 C CA . SER B 2 15 ? -28.808 15.470 54.533 1.00 37.05 772 SER B CA 1
ATOM 3497 C C . SER B 2 15 ? -29.200 14.035 54.773 1.00 38.23 772 SER B C 1
ATOM 3498 O O . SER B 2 15 ? -28.718 13.393 55.727 1.00 38.41 772 SER B O 1
ATOM 3501 N N . GLN B 2 16 ? -30.079 13.523 53.916 1.00 38.79 773 GLN B N 1
ATOM 3502 C CA . GLN B 2 16 ? -30.518 12.148 54.065 1.00 39.67 773 GLN B CA 1
ATOM 3503 C C . GLN B 2 16 ? -29.651 11.218 53.234 1.00 39.80 773 GLN B C 1
ATOM 3504 O O . GLN B 2 16 ? -29.923 10.024 53.182 1.00 40.28 773 GLN B O 1
ATOM 3510 N N . LEU B 2 17 ? -28.623 11.743 52.575 1.00 40.29 774 LEU B N 1
ATOM 3511 C CA . LEU B 2 17 ? -27.805 10.883 51.711 1.00 41.52 774 LEU B CA 1
ATOM 3512 C C . LEU B 2 17 ? -26.604 10.325 52.442 1.00 42.68 774 LEU B C 1
ATOM 3513 O O . LEU B 2 17 ? -25.512 10.872 52.359 1.00 43.41 774 LEU B O 1
ATOM 3518 N N . HIS B 2 18 ? -26.821 9.239 53.173 1.00 43.88 775 HIS B N 1
ATOM 3519 C CA . HIS B 2 18 ? -25.743 8.529 53.871 1.00 44.94 775 HIS B CA 1
ATOM 3520 C C . HIS B 2 18 ? -26.241 7.116 54.207 1.00 45.07 775 HIS B C 1
ATOM 3521 O O . HIS B 2 18 ? -25.475 6.269 54.668 1.00 45.64 775 HIS B O 1
#

B-factor: mean 39.3, std 8.01, range [17.04, 87.26]

GO terms:
  GO:0005515 protein binding (F, IPI)
  GO:0005737 cytoplasm (C, IDA)
  GO:0010829 negative regulation of D-glucose transmembrane transport (P, IDA)
  GO:0140311 protein sequestering activity (F, IDA)
  GO:0005886 plasma membrane (C, IDA)
  GO:0016342 catenin complex (C, IDA)
  GO:0044331 cell-cell adhesion mediated by cadherin (P, IMP)
  GO:0050821 protein stabilization (P, IMP)
  GO:0005102 signaling receptor binding (F, IPI)
  GO:0005886 plasma membrane (C, TAS)
  GO:0005634 nucleus (C, IDA)
  GO:0005912 adherens junction (C, IDA)
  GO:0019212 phosphatase inhibitor activity (F, IDA)
  GO:0005829 cytosol (C, IMP)
  GO:0005886 plasma membrane (C, IMP)
  GO:0045296 cadherin binding (F, HDA)
  GO:1905554 negative regulation of blood vessel branching (P, IMP)
  GO:1902532 negative regulation of intracellular signal transduction (P, IMP)
  GO:0000122 negative regulation of transcription by RNA polymerase II (P, IMP)
  GO:0019902 phosphatase binding (F, IPI)

Solvent-accessible surface area: 20027 Å² total; per-residue (Å²): 172,128,97,110,67,183,191,138,17,112,30,73,87,0,17,61,7,1,63,83,98,125,63,47,11,29,11,21,0,0,14,9,0,6,64,47,0,63,189,59,77,69,25,2,23,63,0,53,141,74,85,0,1,70,56,0,11,42,21,2,69,32,124,38,71,130,0,19,47,10,0,0,4,0,0,8,0,1,0,60,14,86,38,68,77,4,1,40,24,0,58,107,36,91,0,0,35,2,0,7,105,5,5,136,134,24,220,64,83,71,6,7,38,20,0,0,0,0,0,12,0,0,0,17,35,64,58,0,6,37,30,0,2,73,93,0,4,103,0,0,0,80,67,0,0,45,66,21,0,13,68,186,150,41,79,60,88,56,0,0,15,9,0,0,0,0,0,60,5,0,1,48,92,86,49,85,0,20,103,75,0,5,111,8,127,3,0,1,27,0,0,15,52,0,0,68,15,14,38,50,131,181,28,10,66,26,72,1,0,16,1,0,0,2,0,0,43,14,0,0,91,57,0,37,160,6,4,49,144,60,137,75,162,122,37,191,24,39,44,40,0,8,46,84,77,1,11,161,7,0,18,34,0,10,110,109,9,106,32,26,21,0,8,55,0,0,0,9,0,0,45,22,1,2,63,3,102,18,40,70,0,118,134,11,18,43,58,4,13,106,90,155,10,0,47,9,0,4,85,10,1,89,37,142,66,55,115,0,0,83,10,0,0,2,0,0,62,28,0,11,98,42,20,155,72,103,106,34,1,2,65,34,0,0,29,28,0,3,123,3,0,0,25,35,182,66,116,49,2,108,120,24,58,66,80,3,1,16,9,0,0,60,0,0,36,59,5,0,45,137,11,68,87,1,0,86,66,0,120,114,35,104,0,13,98,18,0,22,62,0,13,111,33,80,148,61,41,158,127,6,40,110,7,0,0,64,0,3,62,33,0,35,58,41,58,56,2,73,74,45,9,84,91,122,60,75,128,39,60,34,1,117,51,151,104,81,35,22,14,19,37,96,72,69,120,65,50,27,27,73,10,159

CATH classification: 1.25.10.10